Protein AF-A0AA35ST92-F1 (afdb_monomer_lite)

Organism: Geodia barretti (NCBI:txid519541)

Radius of gyration: 33.97 Å; chains: 1; bounding box: 91×114×109 Å

pLDDT: mean 71.88, std 26.29, range [22.14, 98.38]

Foldseek 3Di:
DFAWDFDWDQPDDDDDDDDDTDGDDIDPDPPRWPQLDKEWDFDDDDPGTQIWIWTWGDFFQRTWIKIFGQFFDWDFLDWDFFPQFQEKEFAFAPDPPPCVVVVVVVVPDDDDDDDDDDDDDDDDDDDDDDDDADPTFGQWMWTFGPQFIWIWGDFPDIGTDPDAPDGGRGGWQDWYAADSRQWIWTAGQFWIFIDRPRYTLDIDTDPDQNGWQHWEDDHNWIWTAHVQQFIKIKGWDWDFQPDPDPPRDTRIDIDIDGAPDDDDFGWDAKAKEWDQQPQFDLDPDDDPVDDPPPDDDDDDDDDDDDDDDDDDDDDDDDDDDDDDPPPDDDPDDDDDDDDDDDDDDDDDPPDPPPPPPDRDDIFMKMWIAGQQGKIWIAGPPNRDTFFIANQVLVVDQKGDGPDDPPDDDDPDDPDPPDPPPPPDPDRRFDFLYKYWYWAAAPPPRRIWIKIWTQGNNDIWIWTKDAAQDPPDRSHRRIMIGTDDDDDDRDDPPCVVVQVVCVVVVNHPDCPVCVVPRRDDQFAWDAQQLRWTFTWGFFQWIWTWTAHNVRDTEIHTHPPQGGWSYKYFGDYPSQHSWIWTAGPSSMITTTGGDNQWDRRDHTTMHIGRPSFRWNDWYADVVVRKIKTKTWHKDFDQWDWDQDPVRDTDIDGPDDDPVDDGDIDIWMFIFIAHPVVRDTDPPRTDPTDDPVVVVVPD

Sequence (696 aa):
MPGDFKVVHIKQVFCFNSVHINEVPLYVSILCTCITRECFLQFADKGGPDLELVTCSGHAKNGALCILQRSVRPQVVTTFELPGCTDMWTVLSNSEPSKKEEEKKKEGEEEVEKGDEGEGEEKRESGGRGGGGGEGEHAYLLLSRSDSTMVLRTGQEIAELDSSGFATQAPTVYAGNLGGSKYIVQVTATDVRLLMDVHQICRIPLDRGGGVRACDLCDPYAVILLVDGTVAVVEVVEKGGGGDGEDGQEEAILQLTWPDIKKGSKVTLLSSYTDKSGLFTLEVGEEDDGDDNEGEVPGPDHSKELFPPSTEWPQTKMEVEEEDELLYGDIDALTNREKGRLSENVDVKKENRIYKGGRRADTQWCVLSREDGSVELYSVPEFKLVFSVRNFSSAPNTLKDSGAWPPQQSPHPVAASSKTKSKSTDRPVGVGELLLLGVESHVGGSAHPYLLALLDNELVVYRAFRYRQTEKKDHLQLRFSKVLHKTILHDRKKSKLDKQLSRQGLGPEEEKQESSKFVPRLRVFTNIASYTGVFVCGPYPHWIFLSGRGGMYVHPMFIDGPVTSFASFHNINCPHGFLYFNSEGELRISVLPVHLSYDSHWPVRKIPIRSTPHFISYHTKSKVHALVTSEQSDMTEMAVLNEDGTDSTQPLDRDPMFVAPVVDRFHLQLFSPASWEVVPNTKSLPLRMNLVHTCS

Structure (mmCIF, N/CA/C/O backbone):
data_AF-A0AA35ST92-F1
#
_entry.id   AF-A0AA35ST92-F1
#
loop_
_atom_site.group_PDB
_atom_site.id
_atom_site.type_symbol
_atom_site.label_atom_id
_atom_site.label_alt_id
_atom_site.label_comp_id
_atom_site.label_asym_id
_atom_site.label_entity_id
_atom_site.label_seq_id
_atom_site.pdbx_PDB_ins_code
_atom_site.Cartn_x
_atom_site.Cartn_y
_atom_site.Cartn_z
_atom_site.occupancy
_atom_site.B_iso_or_equiv
_atom_site.auth_seq_id
_atom_site.auth_comp_id
_atom_site.auth_asym_id
_atom_site.auth_atom_id
_atom_site.pdbx_PDB_model_num
ATOM 1 N N . MET A 1 1 ? 23.465 16.580 -23.647 1.00 26.91 1 MET A N 1
ATOM 2 C CA . MET A 1 1 ? 23.972 15.228 -23.983 1.00 26.91 1 MET A CA 1
ATOM 3 C C . MET A 1 1 ? 22.850 14.233 -23.749 1.00 26.91 1 MET A C 1
ATOM 5 O O . MET A 1 1 ? 22.187 14.398 -22.733 1.00 26.91 1 MET A O 1
ATOM 9 N N . PRO A 1 2 ? 22.629 13.236 -24.621 1.00 29.09 2 PRO A N 1
ATOM 10 C CA . PRO A 1 2 ? 21.662 12.182 -24.345 1.00 29.09 2 PRO A CA 1
ATOM 11 C C . PRO A 1 2 ? 22.220 11.165 -23.333 1.00 29.09 2 PRO A C 1
ATOM 13 O O . PRO A 1 2 ? 23.305 10.618 -23.542 1.00 29.09 2 PRO A O 1
ATOM 16 N N . GLY A 1 3 ? 21.500 10.901 -22.240 1.00 40.66 3 GLY A N 1
ATOM 17 C CA . GLY A 1 3 ? 21.930 9.952 -21.202 1.00 40.66 3 GLY A CA 1
ATOM 18 C C . GLY A 1 3 ? 21.255 10.127 -19.836 1.00 40.66 3 GLY A C 1
ATOM 19 O O . GLY A 1 3 ? 20.391 10.985 -19.654 1.00 40.66 3 GLY A O 1
ATOM 20 N N . ASP A 1 4 ? 21.676 9.305 -18.869 1.00 35.47 4 ASP A N 1
ATOM 21 C CA . ASP A 1 4 ? 21.325 9.482 -17.455 1.00 35.47 4 ASP A CA 1
ATOM 22 C C . ASP A 1 4 ? 22.032 10.725 -16.891 1.00 35.47 4 ASP A C 1
ATOM 24 O O . ASP A 1 4 ? 23.230 10.926 -17.114 1.00 35.47 4 ASP A O 1
ATOM 28 N N . PHE A 1 5 ? 21.309 11.548 -16.129 1.00 34.09 5 PHE A N 1
ATOM 29 C CA . PHE A 1 5 ? 21.899 12.696 -15.446 1.00 34.09 5 PHE A CA 1
ATOM 30 C C . PHE A 1 5 ? 22.628 12.242 -14.178 1.00 34.09 5 PHE A C 1
ATOM 32 O O . PHE A 1 5 ? 22.034 11.623 -13.294 1.00 34.09 5 PHE A O 1
ATOM 39 N N . LYS A 1 6 ? 23.917 12.584 -14.075 1.00 36.09 6 LYS A N 1
ATOM 40 C CA . LYS A 1 6 ? 24.713 12.403 -12.857 1.00 36.09 6 LYS A CA 1
ATOM 41 C C . LYS A 1 6 ? 24.754 13.714 -12.078 1.00 36.09 6 LYS A C 1
ATOM 43 O O . LYS A 1 6 ? 25.295 14.699 -12.573 1.00 36.09 6 LYS A O 1
ATOM 48 N N . VAL A 1 7 ? 24.227 13.710 -10.856 1.00 29.95 7 VAL A N 1
ATOM 49 C CA . VAL A 1 7 ? 24.468 14.780 -9.877 1.00 29.95 7 VAL A CA 1
ATOM 50 C C . VAL A 1 7 ? 25.740 14.416 -9.117 1.00 29.95 7 VAL A C 1
ATOM 52 O O . VAL A 1 7 ? 25.793 13.375 -8.465 1.00 29.95 7 VAL A O 1
ATOM 55 N N . VAL A 1 8 ? 26.782 15.241 -9.235 1.00 28.59 8 VAL A N 1
ATOM 56 C CA . VAL A 1 8 ? 28.088 14.994 -8.608 1.00 28.59 8 VAL A CA 1
ATOM 57 C C . VAL A 1 8 ? 28.251 15.912 -7.404 1.00 28.59 8 VAL A C 1
ATOM 59 O O . VAL A 1 8 ? 28.292 17.129 -7.554 1.00 28.59 8 VAL A O 1
ATOM 62 N N . HIS A 1 9 ? 28.387 15.332 -6.212 1.00 30.14 9 HIS A N 1
ATOM 63 C CA . HIS A 1 9 ? 28.640 16.096 -4.993 1.00 30.14 9 HIS A CA 1
ATOM 64 C C . HIS A 1 9 ? 30.153 16.232 -4.766 1.00 30.14 9 HIS A C 1
ATOM 66 O O . HIS A 1 9 ? 30.805 15.318 -4.259 1.00 30.14 9 HIS A O 1
ATOM 72 N N . ILE A 1 10 ? 30.732 17.375 -5.142 1.00 33.06 10 ILE A N 1
ATOM 73 C CA . ILE A 1 10 ? 32.163 17.646 -4.937 1.00 33.06 10 ILE A CA 1
ATOM 74 C C . ILE A 1 10 ? 32.385 17.977 -3.455 1.00 33.06 10 ILE A C 1
ATOM 76 O O . ILE A 1 10 ? 32.122 19.092 -3.017 1.00 33.06 10 ILE A O 1
ATOM 80 N N . LYS A 1 11 ? 32.841 17.000 -2.660 1.00 35.25 11 LYS A N 1
ATOM 81 C CA . LYS A 1 11 ? 33.080 17.191 -1.214 1.00 35.25 11 LYS A CA 1
ATOM 82 C C . LYS A 1 11 ? 34.376 17.934 -0.870 1.00 35.25 11 LYS A C 1
ATOM 84 O O . LYS A 1 11 ? 34.501 18.409 0.253 1.00 35.25 11 LYS A O 1
ATOM 89 N N . GLN A 1 12 ? 35.327 18.047 -1.800 1.00 35.34 12 GLN A N 1
ATOM 90 C CA . GLN A 1 12 ? 36.545 18.837 -1.608 1.00 35.34 12 GLN A CA 1
ATOM 91 C C . GLN A 1 12 ? 37.213 19.150 -2.951 1.00 35.34 12 GLN A C 1
ATOM 93 O O . GLN A 1 12 ? 37.405 18.253 -3.771 1.00 35.34 12 GLN A O 1
ATOM 98 N N . VAL A 1 13 ? 37.604 20.410 -3.158 1.00 32.09 13 VAL A N 1
ATOM 99 C CA . VAL A 1 13 ? 38.500 20.809 -4.252 1.00 32.09 13 VAL A CA 1
ATOM 100 C C . VAL A 1 13 ? 39.906 20.931 -3.676 1.00 32.09 13 VAL A C 1
ATOM 102 O O . VAL A 1 13 ? 40.259 21.955 -3.095 1.00 32.09 13 VAL A O 1
ATOM 105 N N . PHE A 1 14 ? 40.713 19.882 -3.822 1.00 35.25 14 PHE A N 1
ATOM 106 C CA . PHE A 1 14 ? 42.156 20.003 -3.644 1.00 35.25 14 PHE A CA 1
ATOM 107 C C . PHE A 1 14 ? 42.782 20.449 -4.964 1.00 35.25 14 PHE A C 1
ATOM 109 O O . PHE A 1 14 ? 42.687 19.757 -5.979 1.00 35.25 14 PHE A O 1
ATOM 116 N N . CYS A 1 15 ? 43.449 21.602 -4.949 1.00 40.78 15 CYS A N 1
ATOM 117 C CA . CYS A 1 15 ? 44.414 21.926 -5.991 1.00 40.78 15 CYS A CA 1
ATOM 118 C C . CYS A 1 15 ? 45.545 20.885 -5.954 1.00 40.78 15 CYS A C 1
ATOM 120 O O . CYS A 1 15 ? 46.051 20.582 -4.876 1.00 40.78 15 CYS A O 1
ATOM 122 N N . PHE A 1 16 ? 45.953 20.418 -7.139 1.00 35.66 16 PHE A N 1
ATOM 123 C CA . PHE A 1 16 ? 46.888 19.315 -7.427 1.00 35.66 16 PHE A CA 1
ATOM 124 C C . PHE A 1 16 ? 46.304 17.885 -7.423 1.00 35.66 16 PHE A C 1
ATOM 126 O O . PHE A 1 16 ? 46.219 17.210 -6.407 1.00 35.66 16 PHE A O 1
ATOM 133 N N . ASN A 1 17 ? 46.042 17.426 -8.654 1.00 38.75 17 ASN A N 1
ATOM 134 C CA . ASN A 1 17 ? 46.006 16.048 -9.159 1.00 38.75 17 ASN A CA 1
ATOM 135 C C . ASN A 1 17 ? 45.128 14.999 -8.443 1.00 38.75 17 ASN A C 1
ATOM 137 O O . ASN A 1 17 ? 45.536 14.365 -7.476 1.00 38.75 17 ASN A O 1
ATOM 141 N N . SER A 1 18 ? 44.035 14.650 -9.139 1.00 31.91 18 SER A N 1
ATOM 142 C CA . SER A 1 18 ? 43.091 13.537 -8.907 1.00 31.91 18 SER A CA 1
ATOM 143 C C . SER A 1 18 ? 41.887 13.872 -8.022 1.00 31.91 18 SER A C 1
ATOM 145 O O . SER A 1 18 ? 41.938 13.816 -6.798 1.00 31.91 18 SER A O 1
ATOM 147 N N . VAL A 1 19 ? 40.749 14.142 -8.671 1.00 34.84 19 VAL A N 1
ATOM 148 C CA . VAL A 1 19 ? 39.434 14.208 -8.018 1.00 34.84 19 VAL A CA 1
ATOM 149 C C . VAL A 1 19 ? 38.828 12.804 -7.998 1.00 34.84 19 VAL A C 1
ATOM 151 O O . VAL A 1 19 ? 38.526 12.246 -9.054 1.00 34.84 19 VAL A O 1
ATOM 154 N N . HIS A 1 20 ? 38.602 12.236 -6.812 1.00 35.25 20 HIS A N 1
ATOM 155 C CA . HIS A 1 20 ? 37.766 11.042 -6.677 1.00 35.25 20 HIS A CA 1
ATOM 156 C C . HIS A 1 20 ? 36.286 11.420 -6.808 1.00 35.25 20 HIS A C 1
ATOM 158 O O . HIS A 1 20 ? 35.675 11.973 -5.894 1.00 35.25 20 HIS A O 1
ATOM 164 N N . ILE A 1 21 ? 35.712 11.116 -7.973 1.00 37.09 21 ILE A N 1
ATOM 165 C CA . ILE A 1 21 ? 34.278 11.231 -8.235 1.00 37.09 21 ILE A CA 1
ATOM 166 C C . ILE A 1 21 ? 33.610 9.945 -7.743 1.00 37.09 21 ILE A C 1
ATOM 168 O O . ILE A 1 21 ? 33.608 8.937 -8.446 1.00 37.09 21 ILE A O 1
ATOM 172 N N . ASN A 1 22 ? 33.041 9.982 -6.538 1.00 33.00 22 ASN A N 1
ATOM 173 C CA . ASN A 1 22 ? 32.191 8.898 -6.049 1.00 33.00 22 ASN A CA 1
ATOM 174 C C . ASN A 1 22 ? 30.818 8.972 -6.730 1.00 33.00 22 ASN A C 1
ATOM 176 O O . ASN A 1 22 ? 30.211 10.044 -6.804 1.00 33.00 22 ASN A O 1
ATOM 180 N N . GLU A 1 23 ? 30.321 7.838 -7.221 1.00 34.28 23 GLU A N 1
ATOM 181 C CA . GLU A 1 23 ? 29.016 7.777 -7.877 1.00 34.28 23 GLU A CA 1
ATOM 182 C C . GLU A 1 23 ? 27.881 7.825 -6.842 1.00 34.28 23 GLU A C 1
ATOM 184 O O . GLU A 1 23 ? 27.789 6.991 -5.944 1.00 34.28 23 GLU A O 1
ATOM 189 N N . VAL A 1 24 ? 27.010 8.825 -6.978 1.00 36.28 24 VAL A N 1
ATOM 190 C CA . VAL A 1 24 ? 25.748 8.973 -6.234 1.00 36.28 24 VAL A CA 1
ATOM 191 C C . VAL A 1 24 ? 24.643 8.259 -7.042 1.00 36.28 24 VAL A C 1
ATOM 193 O O . VAL A 1 24 ? 24.736 8.259 -8.274 1.00 36.28 24 VAL A O 1
ATOM 196 N N . PRO A 1 25 ? 23.620 7.631 -6.418 1.00 38.19 25 PRO A N 1
ATOM 197 C CA . PRO A 1 25 ? 22.615 6.814 -7.107 1.00 38.19 25 PRO A CA 1
ATOM 198 C C . PRO A 1 25 ? 22.042 7.426 -8.394 1.00 38.19 25 PRO A C 1
ATOM 200 O O . PRO A 1 25 ? 21.529 8.546 -8.411 1.00 38.19 25 PRO A O 1
ATOM 203 N N . LEU A 1 26 ? 22.105 6.631 -9.466 1.00 38.50 26 LEU A N 1
ATOM 204 C CA . LEU A 1 26 ? 21.654 6.974 -10.814 1.00 38.50 26 LEU A CA 1
ATOM 205 C C . LEU A 1 26 ? 20.160 7.338 -10.853 1.00 38.50 26 LEU A C 1
ATOM 207 O O . LEU A 1 26 ? 19.315 6.659 -10.266 1.00 38.50 26 LEU A O 1
ATOM 211 N N . TYR A 1 27 ? 19.825 8.370 -11.628 1.00 43.28 27 TYR A N 1
ATOM 212 C CA . TYR A 1 27 ? 18.461 8.598 -12.100 1.00 43.28 27 TYR A CA 1
ATOM 213 C C . TYR A 1 27 ? 18.250 7.833 -13.408 1.00 43.28 27 TYR A C 1
ATOM 215 O O . TYR A 1 27 ? 18.983 8.050 -14.371 1.00 43.28 27 TYR A O 1
ATOM 223 N N . VAL A 1 28 ? 17.234 6.966 -13.462 1.00 40.47 28 VAL A N 1
ATOM 224 C CA . VAL A 1 28 ? 16.854 6.257 -14.694 1.00 40.47 28 VAL A CA 1
ATOM 225 C C . VAL A 1 28 ? 16.176 7.248 -15.647 1.00 40.47 28 VAL A C 1
ATOM 227 O O . VAL A 1 28 ? 14.979 7.519 -15.543 1.00 40.47 28 VAL A O 1
ATOM 230 N N . SER A 1 29 ? 16.948 7.822 -16.573 1.00 38.38 29 SER A N 1
ATOM 231 C CA . SER A 1 29 ? 16.464 8.848 -17.503 1.00 38.38 29 SER A CA 1
ATOM 232 C C . SER A 1 29 ? 15.959 8.226 -18.805 1.00 38.38 29 SER A C 1
ATOM 234 O O . SER A 1 29 ? 16.698 8.067 -19.777 1.00 38.38 29 SER A O 1
ATOM 236 N N . ILE A 1 30 ? 14.663 7.913 -18.849 1.00 43.53 30 ILE A N 1
ATOM 237 C CA . ILE A 1 30 ? 13.976 7.554 -20.105 1.00 43.53 30 ILE A CA 1
ATOM 238 C C . ILE A 1 30 ? 13.716 8.820 -20.955 1.00 43.53 30 ILE A C 1
ATOM 240 O O . ILE A 1 30 ? 13.658 8.752 -22.175 1.00 43.53 30 ILE A O 1
ATOM 244 N N . LEU A 1 31 ? 13.613 9.996 -20.319 1.00 34.41 31 LEU A N 1
ATOM 245 C CA . LEU A 1 31 ? 13.170 11.253 -20.945 1.00 34.41 31 LEU A CA 1
ATOM 246 C C . LEU A 1 31 ? 14.261 12.075 -21.651 1.00 34.41 31 LEU A C 1
ATOM 248 O O . LEU A 1 31 ? 13.923 12.987 -22.400 1.00 34.41 31 LEU A O 1
ATOM 252 N N . CYS A 1 32 ? 15.549 11.794 -21.427 1.00 29.12 32 CYS A N 1
ATOM 253 C CA . CYS A 1 32 ? 16.647 12.536 -22.068 1.00 29.12 32 CYS A CA 1
ATOM 254 C C . CYS A 1 32 ? 17.575 11.647 -22.902 1.00 29.12 32 CYS A C 1
ATOM 256 O O . CYS A 1 32 ? 18.734 11.978 -23.137 1.00 29.12 32 CYS A O 1
ATOM 258 N N . THR A 1 33 ? 17.083 10.500 -23.360 1.00 34.31 33 THR A N 1
ATOM 259 C CA . THR A 1 33 ? 17.755 9.721 -24.400 1.00 34.31 33 THR A CA 1
ATOM 260 C C . THR A 1 33 ? 16.913 9.740 -25.662 1.00 34.31 33 THR A C 1
ATOM 262 O O . THR A 1 33 ? 15.686 9.757 -25.601 1.00 34.31 33 THR A O 1
ATOM 265 N N . CYS A 1 34 ? 17.576 9.795 -26.815 1.00 33.66 34 CYS A N 1
ATOM 266 C CA . CYS A 1 34 ? 16.905 9.739 -28.102 1.00 33.66 34 CYS A CA 1
ATOM 267 C C . CYS A 1 34 ? 16.219 8.371 -28.210 1.00 33.66 34 CYS A C 1
ATOM 269 O O . CYS A 1 34 ? 16.905 7.384 -28.466 1.00 33.66 34 CYS A O 1
ATOM 271 N N . ILE A 1 35 ? 14.900 8.303 -28.002 1.00 41.59 35 ILE A N 1
ATOM 272 C CA . ILE A 1 35 ? 14.111 7.116 -28.349 1.00 41.59 35 ILE A CA 1
ATOM 273 C C . ILE A 1 35 ? 14.169 7.026 -29.871 1.00 41.59 35 ILE A C 1
ATOM 275 O O . ILE A 1 35 ? 13.430 7.713 -30.574 1.00 41.59 35 ILE A O 1
ATOM 279 N N . THR A 1 36 ? 15.130 6.259 -30.383 1.00 40.53 36 THR A N 1
ATOM 280 C CA . THR A 1 36 ? 15.403 6.199 -31.821 1.00 40.53 36 THR A CA 1
ATOM 281 C C . THR A 1 36 ? 14.256 5.507 -32.545 1.00 40.53 36 THR A C 1
ATOM 283 O O . THR A 1 36 ? 13.777 6.068 -33.529 1.00 40.53 36 THR A O 1
ATOM 286 N N . ARG A 1 37 ? 13.759 4.370 -32.018 1.00 43.75 37 ARG A N 1
ATOM 287 C CA . ARG A 1 37 ? 12.442 3.754 -32.312 1.00 43.75 37 ARG A CA 1
ATOM 288 C C . ARG A 1 37 ? 11.932 2.887 -31.144 1.00 43.75 37 ARG A C 1
ATOM 290 O O . ARG A 1 37 ? 12.685 2.530 -30.237 1.00 43.75 37 ARG A O 1
ATOM 297 N N . GLU A 1 38 ? 10.649 2.535 -31.216 1.00 46.53 38 GLU A N 1
ATOM 298 C CA . GLU A 1 38 ? 9.914 1.668 -30.285 1.00 46.53 38 GLU A CA 1
ATOM 299 C C . GLU A 1 38 ? 9.510 0.343 -30.957 1.00 46.53 38 GLU A C 1
ATOM 301 O O . GLU A 1 38 ? 9.209 0.322 -32.153 1.00 46.53 38 GLU A O 1
ATOM 306 N N . CYS A 1 39 ? 9.439 -0.757 -30.198 1.00 43.19 39 CYS A N 1
ATOM 307 C CA . CYS A 1 39 ? 8.837 -2.012 -30.658 1.00 43.19 39 CYS A CA 1
ATOM 308 C C . CYS A 1 39 ? 8.001 -2.687 -29.557 1.00 43.19 39 CYS A C 1
ATOM 310 O O . CYS A 1 39 ? 8.340 -2.613 -28.376 1.00 43.19 39 CYS A O 1
ATOM 312 N N . PHE A 1 40 ? 6.916 -3.361 -29.954 1.00 49.09 40 PHE A N 1
ATOM 313 C CA . PHE A 1 40 ? 6.013 -4.078 -29.051 1.00 49.09 40 PHE A CA 1
ATOM 314 C C . PHE A 1 40 ? 6.308 -5.580 -29.044 1.00 49.09 40 PHE A C 1
ATOM 316 O O . PHE A 1 40 ? 6.285 -6.240 -30.086 1.00 49.09 40 PHE A O 1
ATOM 323 N N . LEU A 1 41 ? 6.515 -6.123 -27.849 1.00 46.16 41 LEU A N 1
ATOM 324 C CA . LEU A 1 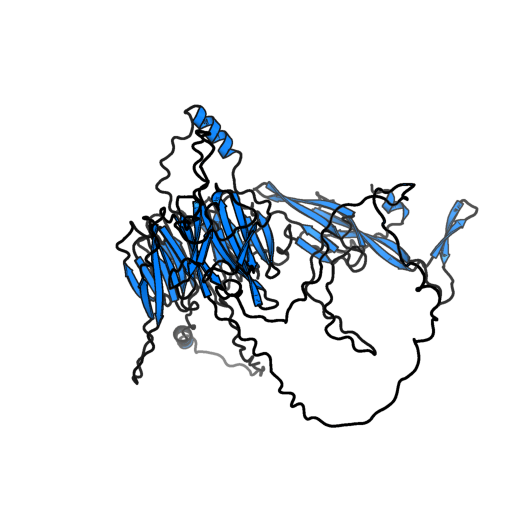41 ? 6.482 -7.553 -27.562 1.00 46.16 41 LEU A CA 1
ATOM 325 C C . LEU A 1 41 ? 5.050 -8.015 -27.325 1.00 46.16 41 LEU A C 1
ATOM 327 O O . LEU A 1 41 ? 4.260 -7.280 -26.740 1.00 46.16 41 LEU A O 1
ATOM 331 N N . GLN A 1 42 ? 4.753 -9.261 -27.694 1.00 40.25 42 GLN A N 1
ATOM 332 C CA . GLN A 1 42 ? 3.513 -9.933 -27.318 1.00 40.25 42 GLN A CA 1
ATOM 333 C C . GLN A 1 42 ? 3.810 -11.314 -26.736 1.00 40.25 42 GLN A C 1
ATOM 335 O O . GLN A 1 42 ? 4.193 -12.240 -27.455 1.00 40.25 42 GLN A O 1
ATOM 340 N N . PHE A 1 43 ? 3.544 -11.465 -25.444 1.00 41.72 43 PHE A N 1
ATOM 341 C CA . PHE A 1 43 ? 3.231 -12.753 -24.846 1.00 41.72 43 PHE A CA 1
ATOM 342 C C . PHE A 1 43 ? 1.709 -12.943 -24.889 1.00 41.72 43 PHE A C 1
ATOM 344 O O . PHE A 1 43 ? 0.941 -11.982 -24.858 1.00 41.72 43 PHE A O 1
ATOM 351 N N . ALA A 1 44 ? 1.260 -14.183 -25.050 1.00 32.34 44 ALA A N 1
ATOM 352 C CA . ALA A 1 44 ? -0.156 -14.517 -25.065 1.00 32.34 44 ALA A CA 1
ATOM 353 C C . ALA A 1 44 ? -0.400 -15.560 -23.980 1.00 32.34 44 ALA A C 1
ATOM 355 O O . ALA A 1 44 ? 0.060 -16.694 -24.117 1.00 32.34 44 ALA A O 1
ATOM 356 N N . ASP A 1 45 ? -1.119 -15.159 -22.937 1.00 38.88 45 ASP A N 1
ATOM 357 C CA . ASP A 1 45 ? -1.700 -16.063 -21.950 1.00 38.88 45 ASP A CA 1
ATOM 358 C C . ASP A 1 45 ? -3.168 -15.669 -21.690 1.00 38.88 45 ASP A C 1
ATOM 360 O O . ASP A 1 45 ? -3.685 -14.700 -22.258 1.00 38.88 45 ASP A O 1
ATOM 364 N N . LYS A 1 46 ? -3.882 -16.470 -20.902 1.00 36.66 46 LYS A N 1
ATOM 365 C CA . LYS A 1 46 ? -5.350 -16.591 -20.902 1.00 36.66 46 LYS A CA 1
ATOM 366 C C . LYS A 1 46 ? -6.151 -15.335 -20.515 1.00 36.66 46 LYS A C 1
ATOM 368 O O . LYS A 1 46 ? -7.361 -15.340 -20.723 1.00 36.66 46 LYS A O 1
ATOM 373 N N . GLY A 1 47 ? -5.518 -14.274 -20.006 1.00 45.31 47 GLY A N 1
ATOM 374 C CA . GLY A 1 47 ? -6.173 -13.004 -19.644 1.00 45.31 47 GLY A CA 1
ATOM 375 C C . GLY A 1 47 ? -6.154 -11.908 -20.725 1.00 45.31 47 GLY A C 1
ATOM 376 O O . GLY A 1 47 ? -6.903 -10.936 -20.630 1.00 45.31 47 GLY A O 1
ATOM 377 N N . GLY A 1 48 ? -5.317 -12.037 -21.761 1.00 52.22 48 GLY A N 1
ATOM 378 C CA . GLY A 1 48 ? -5.122 -11.008 -22.790 1.00 52.22 48 GLY A CA 1
ATOM 379 C C . GLY A 1 48 ? -3.689 -10.984 -23.340 1.00 52.22 48 GLY A C 1
ATOM 380 O O . GLY A 1 48 ? -2.851 -11.782 -22.923 1.00 52.22 48 GLY A O 1
ATOM 381 N N . PRO A 1 49 ? -3.372 -10.095 -24.301 1.00 59.03 49 PRO A N 1
ATOM 382 C CA . PRO A 1 49 ? -2.004 -9.944 -24.777 1.00 59.03 49 PRO A CA 1
ATOM 383 C C . PRO A 1 49 ? -1.148 -9.269 -23.699 1.00 59.03 49 PRO A C 1
ATOM 385 O O . PRO A 1 49 ? -1.303 -8.079 -23.416 1.00 59.03 49 PRO A O 1
ATOM 388 N N . ASP A 1 50 ? -0.212 -10.024 -23.134 1.00 70.25 50 ASP A N 1
ATOM 389 C CA . ASP A 1 50 ? 0.809 -9.508 -22.236 1.00 70.25 50 ASP A CA 1
ATOM 390 C C . ASP A 1 50 ? 1.874 -8.783 -23.062 1.00 70.25 50 ASP A C 1
ATOM 392 O O . ASP A 1 50 ? 2.834 -9.367 -23.573 1.00 70.25 50 ASP A O 1
ATOM 396 N N . LEU A 1 51 ? 1.653 -7.482 -23.245 1.00 76.19 51 LEU A N 1
ATOM 397 C CA . LEU A 1 51 ? 2.538 -6.623 -24.018 1.00 76.19 51 LEU A CA 1
ATOM 398 C C . LEU A 1 51 ? 3.669 -6.060 -23.154 1.00 76.19 51 LEU A C 1
ATOM 400 O O . LEU A 1 51 ? 3.482 -5.749 -21.975 1.00 76.19 51 LEU A O 1
ATOM 404 N N . GLU A 1 52 ? 4.828 -5.873 -23.777 1.00 83.38 52 GLU A N 1
ATOM 405 C CA . GLU A 1 52 ? 5.941 -5.087 -23.237 1.00 83.38 52 GLU A CA 1
ATOM 406 C C . GLU A 1 52 ? 6.430 -4.124 -24.319 1.00 83.38 52 GLU A C 1
ATOM 408 O O . GLU A 1 52 ? 6.383 -4.438 -25.512 1.00 83.38 52 GLU A O 1
ATOM 413 N N . LEU A 1 53 ? 6.882 -2.942 -23.913 1.00 85.06 53 LEU A N 1
ATOM 414 C CA . LEU A 1 53 ? 7.457 -1.947 -24.811 1.00 85.06 53 LEU A CA 1
ATOM 415 C C . LEU A 1 53 ? 8.976 -2.009 -24.693 1.00 85.06 53 LEU A C 1
ATOM 417 O O . LEU A 1 53 ? 9.501 -1.915 -23.587 1.00 85.06 53 LEU A O 1
ATOM 421 N N . VAL A 1 54 ? 9.688 -2.134 -25.811 1.00 86.88 54 VAL A N 1
ATOM 422 C CA . VAL A 1 54 ? 11.156 -2.149 -25.805 1.00 86.88 54 VAL A CA 1
ATOM 423 C C . VAL A 1 54 ? 11.680 -1.012 -26.659 1.00 86.88 54 VAL A C 1
ATOM 425 O O . VAL A 1 54 ? 11.294 -0.854 -27.820 1.00 86.88 54 VAL A O 1
ATOM 428 N N . THR A 1 55 ? 12.556 -0.209 -26.063 1.00 86.31 55 THR A N 1
ATOM 429 C CA . THR A 1 55 ? 13.100 1.000 -26.676 1.00 86.31 55 THR A CA 1
ATOM 430 C C . THR A 1 55 ? 14.621 0.982 -26.681 1.00 86.31 55 THR A C 1
ATOM 432 O O . THR A 1 55 ? 15.281 0.545 -25.733 1.00 86.31 55 THR A O 1
ATOM 435 N N . CYS A 1 56 ? 15.185 1.486 -27.774 1.00 87.06 56 CYS A N 1
ATOM 436 C CA . CYS A 1 56 ? 16.590 1.853 -27.846 1.00 87.06 56 CYS A CA 1
ATOM 437 C C . CYS A 1 56 ? 16.804 3.144 -27.039 1.00 87.06 56 CYS A C 1
ATOM 439 O O . CYS A 1 56 ? 16.102 4.131 -27.259 1.00 87.06 56 CYS A O 1
ATOM 441 N N . SER A 1 57 ? 17.762 3.143 -26.111 1.00 85.94 57 SER A N 1
ATOM 442 C CA . SER A 1 57 ? 18.114 4.311 -25.295 1.00 85.94 57 SER A CA 1
ATOM 443 C C . SER A 1 57 ? 19.629 4.456 -25.126 1.00 85.94 57 SER A C 1
ATOM 445 O O . SER A 1 57 ? 20.409 3.543 -25.392 1.00 85.94 57 SER A O 1
ATOM 447 N N . GLY A 1 58 ? 20.068 5.625 -24.663 1.00 85.56 58 GLY A N 1
ATOM 448 C CA . GLY A 1 58 ? 21.487 5.944 -24.502 1.00 85.56 58 GLY A CA 1
ATOM 449 C C . GLY A 1 58 ? 22.243 6.106 -25.826 1.00 85.56 58 GLY A C 1
ATOM 450 O O . GLY A 1 58 ? 21.664 6.155 -26.906 1.00 85.56 58 GLY A O 1
ATOM 451 N N . HIS A 1 59 ? 23.564 6.242 -25.726 1.00 85.06 59 HIS A N 1
ATOM 452 C CA . HIS A 1 59 ? 24.466 6.424 -26.865 1.00 85.06 59 HIS A CA 1
ATOM 453 C C . HIS A 1 59 ? 25.874 5.927 -26.505 1.00 85.06 59 HIS A C 1
ATOM 455 O O . HIS A 1 59 ? 26.299 6.063 -25.350 1.00 85.06 59 HIS A O 1
ATOM 461 N N . ALA A 1 60 ? 26.589 5.358 -27.480 1.00 86.88 60 ALA A N 1
ATOM 462 C CA . ALA A 1 60 ? 27.920 4.770 -27.330 1.00 86.88 60 ALA A CA 1
ATOM 463 C C . ALA A 1 60 ? 28.019 3.880 -26.070 1.00 86.88 60 ALA A C 1
ATOM 465 O O . ALA A 1 60 ? 27.166 3.021 -25.847 1.00 86.88 60 ALA A O 1
ATOM 466 N N . LYS A 1 61 ? 29.004 4.125 -25.194 1.00 87.75 61 LYS A N 1
ATOM 467 C CA . LYS A 1 61 ? 29.215 3.387 -23.932 1.00 87.75 61 LYS A CA 1
ATOM 468 C C . LYS A 1 61 ? 28.007 3.355 -22.979 1.00 87.75 61 LYS A C 1
ATOM 470 O O . LYS A 1 61 ? 27.913 2.445 -22.161 1.00 87.75 61 LYS A O 1
ATOM 475 N N . ASN A 1 62 ? 27.093 4.324 -23.088 1.00 88.06 62 ASN A N 1
ATOM 476 C CA . ASN A 1 62 ? 25.869 4.416 -22.282 1.00 88.06 62 ASN A CA 1
ATOM 477 C C . ASN A 1 62 ? 24.642 3.810 -22.994 1.00 88.06 62 ASN A C 1
ATOM 479 O O . ASN A 1 62 ? 23.533 3.898 -22.467 1.00 88.06 62 ASN A O 1
ATOM 483 N N . GLY A 1 63 ? 24.810 3.259 -24.200 1.00 89.44 63 GLY A N 1
ATOM 484 C CA . GLY A 1 63 ? 23.741 2.652 -24.986 1.00 89.44 63 GLY A CA 1
ATOM 485 C C . GLY A 1 63 ? 23.143 1.419 -24.309 1.00 89.44 63 GLY A C 1
ATOM 486 O O . GLY A 1 63 ? 23.862 0.575 -23.761 1.00 89.44 63 GLY A O 1
ATOM 487 N N . ALA A 1 64 ? 21.817 1.335 -24.320 1.00 90.69 64 ALA A N 1
ATOM 488 C CA . ALA A 1 64 ? 21.035 0.356 -23.584 1.00 90.69 64 ALA A CA 1
ATOM 489 C C . ALA A 1 64 ? 19.692 0.056 -24.268 1.00 90.69 64 ALA A C 1
ATOM 491 O O . ALA A 1 64 ? 19.145 0.884 -24.998 1.00 90.69 64 ALA A O 1
ATOM 492 N N . LEU A 1 65 ? 19.112 -1.102 -23.961 1.00 90.69 65 LEU A N 1
ATOM 493 C CA . LEU A 1 65 ? 17.684 -1.338 -24.165 1.00 90.69 65 LEU A CA 1
ATOM 494 C C . LEU A 1 65 ? 16.933 -1.050 -22.868 1.00 90.69 65 LEU A C 1
ATOM 496 O O . LEU A 1 65 ? 17.370 -1.471 -21.795 1.00 90.69 65 LEU A O 1
ATOM 500 N N . CYS A 1 66 ? 15.800 -0.365 -22.968 1.00 90.12 66 CYS A N 1
ATOM 501 C CA . CYS A 1 66 ? 14.840 -0.243 -21.878 1.00 90.12 66 CYS A CA 1
ATOM 502 C C . CYS A 1 66 ? 13.610 -1.085 -22.215 1.00 90.12 66 CYS A C 1
ATOM 504 O O . CYS A 1 66 ? 12.977 -0.868 -23.246 1.00 90.12 66 CYS A O 1
ATOM 506 N N . ILE A 1 67 ? 13.277 -2.034 -21.344 1.00 90.06 67 ILE A N 1
ATOM 507 C CA . ILE A 1 67 ? 12.017 -2.780 -21.383 1.00 90.06 67 ILE A CA 1
ATOM 508 C C . ILE A 1 67 ? 11.090 -2.109 -20.387 1.00 90.06 67 ILE A C 1
ATOM 510 O O . ILE A 1 67 ? 11.420 -2.056 -19.203 1.00 90.06 67 ILE A O 1
ATOM 514 N N . LEU A 1 68 ? 9.958 -1.604 -20.856 1.00 88.56 68 LEU A N 1
ATOM 515 C CA . LEU A 1 68 ? 8.942 -0.965 -20.040 1.00 88.56 68 LEU A CA 1
ATOM 516 C C . LEU A 1 68 ? 7.694 -1.849 -20.011 1.00 88.56 68 LEU A C 1
ATOM 518 O O . LEU A 1 68 ? 7.115 -2.183 -21.050 1.00 88.56 68 LEU A O 1
ATOM 522 N N . GLN A 1 69 ? 7.251 -2.181 -18.807 1.00 88.62 69 GLN A N 1
ATOM 523 C CA . GLN A 1 69 ? 5.955 -2.796 -18.551 1.00 88.62 69 GLN A CA 1
ATOM 524 C C . GLN A 1 69 ? 5.018 -1.726 -17.987 1.00 88.62 69 GLN A C 1
ATOM 526 O O . GLN A 1 69 ? 5.448 -0.848 -17.247 1.00 88.62 69 GLN A O 1
ATOM 531 N N . ARG A 1 70 ? 3.724 -1.776 -18.325 1.00 85.88 70 ARG A N 1
ATOM 532 C CA . ARG A 1 70 ? 2.734 -0.844 -17.752 1.00 85.88 70 ARG A CA 1
ATOM 533 C C . ARG A 1 70 ? 2.094 -1.370 -16.465 1.00 85.88 70 ARG A C 1
ATOM 535 O O . ARG A 1 70 ? 1.694 -0.571 -15.628 1.00 85.88 70 ARG A O 1
ATOM 542 N N . SER A 1 71 ? 1.946 -2.686 -16.341 1.00 89.88 71 SER A N 1
ATOM 543 C CA . SER A 1 71 ? 1.379 -3.351 -15.164 1.00 89.88 71 SER A CA 1
ATOM 544 C C . SER A 1 71 ? 2.495 -4.027 -14.385 1.00 89.88 71 SER A C 1
ATOM 546 O O . SER A 1 71 ? 3.372 -4.635 -14.994 1.00 89.88 71 SER A O 1
ATOM 548 N N . VAL A 1 72 ? 2.420 -3.995 -13.057 1.00 93.31 72 VAL A N 1
ATOM 549 C CA . VAL A 1 72 ? 3.178 -4.928 -12.217 1.00 93.31 72 VAL A CA 1
ATOM 550 C C . VAL A 1 72 ? 2.662 -6.340 -12.495 1.00 93.31 72 VAL A C 1
ATOM 552 O O . VAL A 1 72 ? 1.450 -6.543 -12.627 1.00 93.31 72 VAL A O 1
ATOM 555 N N . ARG A 1 73 ? 3.584 -7.302 -12.590 1.00 92.06 73 ARG A N 1
ATOM 556 C CA . ARG A 1 73 ? 3.303 -8.739 -12.678 1.00 92.06 73 ARG A CA 1
ATOM 557 C C . ARG A 1 73 ? 3.989 -9.444 -11.496 1.00 92.06 73 ARG A C 1
ATOM 559 O O . ARG A 1 73 ? 5.196 -9.674 -11.567 1.00 92.06 73 ARG A O 1
ATOM 566 N N . PRO A 1 74 ? 3.269 -9.723 -10.395 1.00 94.06 74 PRO A N 1
ATOM 567 C CA . PRO A 1 74 ? 3.771 -10.541 -9.293 1.00 94.06 74 PRO A CA 1
ATOM 568 C C . PRO A 1 74 ? 4.292 -11.898 -9.776 1.00 94.06 74 PRO A C 1
ATOM 570 O O . PRO A 1 74 ? 3.685 -12.521 -10.647 1.00 94.06 74 PRO A O 1
ATOM 573 N N . GLN A 1 75 ? 5.380 -12.384 -9.182 1.00 94.62 75 GLN A N 1
ATOM 574 C CA . GLN A 1 75 ? 5.786 -13.781 -9.320 1.00 94.62 75 GLN A CA 1
ATOM 575 C C . GLN A 1 75 ? 5.112 -14.570 -8.200 1.00 94.62 75 GLN A C 1
ATOM 577 O O . GLN A 1 75 ? 5.504 -14.450 -7.039 1.00 94.62 75 GLN A O 1
ATOM 582 N N . VAL A 1 76 ? 4.077 -15.335 -8.547 1.00 95.25 76 VAL A N 1
ATOM 583 C CA . VAL A 1 76 ? 3.363 -16.200 -7.602 1.00 95.25 76 VAL A CA 1
ATOM 584 C C . VAL A 1 76 ? 4.273 -17.366 -7.213 1.00 95.25 76 VAL A C 1
ATOM 586 O O . VAL A 1 76 ? 4.717 -18.125 -8.072 1.00 95.25 76 VAL A O 1
ATOM 589 N N . VAL A 1 77 ? 4.559 -17.483 -5.918 1.00 95.56 77 VAL A N 1
ATOM 590 C CA . VAL A 1 77 ? 5.364 -18.557 -5.318 1.00 95.56 77 VAL A CA 1
ATOM 591 C C . VAL A 1 77 ? 4.480 -19.765 -5.010 1.00 95.56 77 VAL A C 1
ATOM 593 O O . VAL A 1 77 ? 4.845 -20.897 -5.312 1.00 95.56 77 VAL A O 1
ATOM 596 N N . THR A 1 78 ? 3.304 -19.526 -4.425 1.00 95.00 78 THR A N 1
ATOM 597 C CA . THR A 1 78 ? 2.291 -20.553 -4.151 1.00 95.00 78 THR A CA 1
ATOM 598 C C . THR A 1 78 ? 0.897 -19.924 -4.028 1.00 95.00 78 THR A C 1
ATOM 600 O O . THR A 1 78 ? 0.755 -18.699 -3.956 1.00 95.00 78 THR A O 1
ATOM 603 N N . THR A 1 79 ? -0.152 -20.743 -4.058 1.00 96.44 79 THR A N 1
ATOM 604 C CA . THR A 1 79 ? -1.559 -20.321 -4.006 1.00 96.44 79 THR A CA 1
ATOM 605 C C . THR A 1 79 ? -2.371 -21.287 -3.149 1.00 96.44 79 THR A C 1
ATOM 607 O O . THR A 1 79 ? -2.166 -22.496 -3.225 1.00 96.44 79 THR A O 1
ATOM 610 N N . PHE A 1 80 ? -3.294 -20.752 -2.349 1.00 95.19 80 PHE A N 1
ATOM 611 C CA . PHE A 1 80 ? -4.217 -21.515 -1.508 1.00 95.19 80 PHE A CA 1
ATOM 612 C C . PHE A 1 80 ? -5.661 -21.083 -1.779 1.00 95.19 80 PHE A C 1
ATOM 614 O O . PHE A 1 80 ? -5.954 -19.890 -1.805 1.00 95.19 80 PHE A O 1
ATOM 621 N N . GLU A 1 81 ? -6.581 -22.031 -1.924 1.00 95.69 81 GLU A N 1
ATOM 622 C CA . GLU A 1 81 ? -8.018 -21.748 -2.016 1.00 95.69 81 GLU A CA 1
ATOM 623 C C . GLU A 1 81 ? -8.597 -21.591 -0.600 1.00 95.69 81 GLU A C 1
ATOM 625 O O . GLU A 1 81 ? -8.706 -22.565 0.145 1.00 95.69 81 GLU A O 1
ATOM 630 N N . LEU A 1 82 ? -8.944 -20.363 -0.196 1.00 93.62 82 LEU A N 1
ATOM 631 C CA . LEU A 1 82 ? -9.435 -20.049 1.154 1.00 93.62 82 LEU A CA 1
ATOM 632 C C . LEU A 1 82 ? -10.723 -19.204 1.077 1.00 93.62 82 LEU A C 1
ATOM 634 O O . LEU A 1 82 ? -10.714 -18.009 1.392 1.00 93.62 82 LEU A O 1
ATOM 638 N N . PRO A 1 83 ? -11.852 -19.806 0.652 1.00 89.88 83 PRO A N 1
ATOM 639 C CA . PRO A 1 83 ? -13.110 -19.094 0.458 1.00 89.88 83 PRO A CA 1
ATOM 640 C C . PRO A 1 83 ? -13.680 -18.533 1.771 1.00 89.88 83 PRO A C 1
ATOM 642 O O . PRO A 1 83 ? -13.496 -19.087 2.855 1.00 89.88 83 PRO A O 1
ATOM 645 N N . GLY A 1 84 ? -14.419 -17.425 1.664 1.00 88.81 84 GLY A N 1
ATOM 646 C CA . GLY A 1 84 ? -15.103 -16.779 2.794 1.00 88.81 84 GLY A CA 1
ATOM 647 C C . GLY A 1 84 ? -14.225 -15.875 3.671 1.00 88.81 84 GLY A C 1
ATOM 648 O O . GLY A 1 84 ? -14.747 -15.232 4.584 1.00 88.81 84 GLY A O 1
ATOM 649 N N . CYS A 1 85 ? -12.922 -15.785 3.396 1.00 93.31 85 CYS A N 1
ATOM 650 C CA . CYS A 1 85 ? -12.032 -14.802 4.010 1.00 93.31 85 CYS A CA 1
ATOM 651 C C . CYS A 1 85 ? -12.343 -13.393 3.473 1.00 93.31 85 CYS A C 1
ATOM 653 O O . CYS A 1 85 ? -12.346 -13.160 2.266 1.00 93.31 85 CYS A O 1
ATOM 655 N N . THR A 1 86 ? -12.621 -12.452 4.375 1.00 92.31 86 THR A N 1
ATOM 656 C CA . THR A 1 86 ? -12.969 -11.058 4.052 1.00 92.31 86 THR A CA 1
ATOM 657 C C . THR A 1 86 ? -11.804 -10.091 4.223 1.00 92.31 86 THR A C 1
ATOM 659 O O . THR A 1 86 ? -11.796 -9.045 3.579 1.00 92.31 86 THR A O 1
ATOM 662 N N . ASP A 1 87 ? -10.837 -10.411 5.089 1.00 96.06 87 ASP A N 1
ATOM 663 C CA . ASP A 1 87 ? -9.650 -9.581 5.312 1.00 96.06 87 ASP A CA 1
ATOM 664 C C . ASP A 1 87 ? -8.466 -10.399 5.871 1.00 96.06 87 ASP A C 1
ATOM 666 O O . ASP A 1 87 ? -8.671 -11.498 6.396 1.00 96.06 87 ASP A O 1
ATOM 670 N N . MET A 1 88 ? -7.243 -9.871 5.765 1.00 97.38 88 MET A N 1
ATOM 671 C CA . MET A 1 88 ? -6.003 -10.492 6.241 1.00 97.38 88 MET A CA 1
ATOM 672 C C . MET A 1 88 ? -5.069 -9.502 6.952 1.00 97.38 88 MET A C 1
ATOM 674 O O . MET A 1 88 ? -5.007 -8.323 6.596 1.00 97.38 88 MET A O 1
ATOM 678 N N . TRP A 1 89 ? -4.269 -10.022 7.885 1.00 98.19 89 TRP A N 1
ATOM 679 C CA . TRP A 1 89 ? -3.119 -9.341 8.490 1.00 98.19 89 TRP A CA 1
ATOM 680 C C . TRP A 1 89 ? -1.984 -10.332 8.725 1.00 98.19 89 TRP A C 1
ATOM 682 O O . TRP A 1 89 ? -2.218 -11.484 9.088 1.00 98.19 89 TRP A O 1
ATOM 692 N N . THR A 1 90 ? -0.753 -9.866 8.580 1.00 97.75 90 THR A N 1
ATOM 693 C CA . THR A 1 90 ? 0.460 -10.591 8.962 1.00 97.75 90 THR A CA 1
ATOM 694 C C . THR A 1 90 ? 1.077 -9.925 10.184 1.00 97.75 90 THR A C 1
ATOM 696 O O . THR A 1 90 ? 1.047 -8.701 10.309 1.00 97.75 90 THR A O 1
ATOM 699 N N . VAL A 1 91 ? 1.618 -10.723 11.104 1.00 96.88 91 VAL A N 1
ATOM 700 C CA . VAL A 1 91 ? 2.268 -10.217 12.320 1.00 96.88 91 VAL A CA 1
ATOM 701 C C . VAL A 1 91 ? 3.578 -10.947 12.604 1.00 96.88 91 VAL A C 1
ATOM 703 O O . VAL A 1 91 ? 3.729 -12.147 12.356 1.00 96.88 91 VAL A O 1
ATOM 706 N N . LEU A 1 92 ? 4.534 -10.194 13.133 1.00 94.75 92 LEU A N 1
ATOM 707 C CA . LEU A 1 92 ? 5.804 -10.678 13.659 1.00 94.75 92 LEU A CA 1
ATOM 708 C C . LEU A 1 92 ? 5.577 -11.311 15.041 1.00 94.75 92 LEU A C 1
ATOM 710 O O . LEU A 1 92 ? 4.710 -10.859 15.793 1.00 94.75 92 LEU A O 1
ATOM 714 N N . SER A 1 93 ? 6.385 -12.309 15.397 1.00 87.44 93 SER A N 1
ATOM 715 C CA . SER A 1 93 ? 6.513 -12.787 16.778 1.00 87.44 93 SER A CA 1
ATOM 716 C C . SER A 1 93 ? 7.973 -12.724 17.184 1.00 87.44 93 SER A C 1
ATOM 718 O O . SER A 1 93 ? 8.837 -13.232 16.472 1.00 87.44 93 SER A O 1
ATOM 720 N N . ASN A 1 94 ? 8.255 -12.108 18.329 1.00 73.62 94 ASN A N 1
ATOM 721 C CA . ASN A 1 94 ? 9.613 -11.968 18.841 1.00 73.62 94 ASN A CA 1
ATOM 722 C C . ASN A 1 94 ? 9.990 -13.160 19.739 1.00 73.62 94 ASN A C 1
ATOM 724 O O . ASN A 1 94 ? 10.447 -12.988 20.869 1.00 73.62 94 ASN A O 1
ATOM 728 N N . SER A 1 95 ? 9.750 -14.381 19.252 1.00 55.00 95 SER A N 1
ATOM 729 C CA . SER A 1 95 ? 10.246 -15.595 19.894 1.00 55.00 95 SER A CA 1
ATOM 730 C C . SER A 1 95 ? 11.738 -15.740 19.595 1.00 55.00 95 SER A C 1
ATOM 732 O O . SER A 1 95 ? 12.104 -16.057 18.461 1.00 55.00 95 SER A O 1
ATOM 734 N N . GLU A 1 96 ? 12.607 -15.578 20.599 1.00 42.31 96 GLU A N 1
ATOM 735 C CA . GLU A 1 96 ? 13.934 -16.194 20.497 1.00 42.31 96 GLU A CA 1
ATOM 736 C C . GLU A 1 96 ? 13.729 -17.695 20.225 1.00 42.31 96 GLU A C 1
ATOM 738 O O . GLU A 1 96 ? 12.923 -18.321 20.925 1.00 42.31 96 GLU A O 1
ATOM 743 N N . PRO A 1 97 ? 14.400 -18.291 19.220 1.00 35.12 97 PRO A N 1
ATOM 744 C CA . PRO A 1 97 ? 14.204 -19.695 18.889 1.00 35.12 97 PRO A CA 1
ATOM 745 C C . PRO A 1 97 ? 14.544 -20.545 20.113 1.00 35.12 97 PRO A C 1
ATOM 747 O O . PRO A 1 97 ? 15.693 -20.610 20.563 1.00 35.12 97 PRO A O 1
ATOM 750 N N . SER A 1 98 ? 13.521 -21.171 20.693 1.00 31.77 98 SER A N 1
ATOM 751 C CA . SER A 1 98 ? 13.666 -21.890 21.949 1.00 31.77 98 SER A CA 1
ATOM 752 C C . SER A 1 98 ? 14.541 -23.123 21.734 1.00 31.77 98 SER A C 1
ATOM 754 O O . SER A 1 98 ? 14.070 -24.146 21.236 1.00 31.77 98 SER A O 1
ATOM 756 N N . LYS A 1 99 ? 15.800 -23.047 22.185 1.00 35.84 99 LYS A N 1
ATOM 757 C CA . LYS A 1 99 ? 16.820 -24.116 22.094 1.00 35.84 99 LYS A CA 1
ATOM 758 C C . LYS A 1 99 ? 16.351 -25.493 22.604 1.00 35.84 99 LYS A C 1
ATOM 760 O O . LYS A 1 99 ? 16.904 -26.518 22.222 1.00 35.84 99 LYS A O 1
ATOM 765 N N . LYS A 1 100 ? 15.267 -25.516 23.387 1.00 36.81 100 LYS A N 1
ATOM 766 C CA . LYS A 1 100 ? 14.562 -26.704 23.891 1.00 36.81 100 LYS A CA 1
ATOM 767 C C . LYS A 1 100 ? 13.988 -27.634 22.806 1.00 36.81 100 LYS A C 1
ATOM 769 O O . LYS A 1 100 ? 13.730 -28.795 23.119 1.00 36.81 100 LYS A O 1
ATOM 774 N N . GLU A 1 101 ? 13.773 -27.176 21.568 1.00 38.16 101 GLU A N 1
ATOM 775 C CA . GLU A 1 101 ? 13.357 -28.066 20.462 1.00 38.16 101 GLU A CA 1
ATOM 776 C C . GLU A 1 101 ? 14.538 -28.673 19.683 1.00 38.16 101 GLU A C 1
ATOM 778 O O . GLU A 1 101 ? 14.409 -29.784 19.168 1.00 38.16 101 GLU A O 1
ATOM 783 N N . GLU A 1 102 ? 15.709 -28.024 19.654 1.00 37.41 102 GLU A N 1
ATOM 784 C CA . GLU A 1 102 ? 16.921 -28.622 19.071 1.00 37.41 102 GLU A CA 1
ATOM 785 C C . GLU A 1 102 ? 17.535 -29.690 19.985 1.00 37.41 102 GLU A C 1
ATOM 787 O O . GLU A 1 102 ? 17.959 -30.740 19.500 1.00 37.41 102 GLU A O 1
ATOM 792 N N . GLU A 1 103 ? 17.539 -29.476 21.306 1.00 38.53 103 GLU A N 1
ATOM 793 C CA . GLU A 1 103 ? 18.049 -30.466 22.270 1.00 38.53 103 GLU A CA 1
ATOM 794 C C . GLU A 1 103 ? 17.259 -31.785 22.196 1.00 38.53 103 GLU A C 1
ATOM 796 O O . GLU A 1 103 ? 17.856 -32.859 22.136 1.00 38.53 103 GLU A O 1
ATOM 801 N N . LYS A 1 104 ? 15.928 -31.720 22.041 1.00 40.03 104 LYS A N 1
ATOM 802 C CA . LYS A 1 104 ? 15.077 -32.912 21.865 1.00 40.03 104 LYS A CA 1
ATOM 803 C C . LYS A 1 104 ? 15.275 -33.673 20.551 1.00 40.03 104 LYS A C 1
ATOM 805 O O . LYS A 1 104 ? 14.831 -34.815 20.466 1.00 40.03 104 LYS A O 1
ATOM 810 N N . LYS A 1 105 ? 15.905 -33.075 19.534 1.00 42.72 105 LYS A N 1
ATOM 811 C CA . LYS A 1 105 ? 16.310 -33.801 18.318 1.00 42.72 105 LYS A CA 1
ATOM 812 C C . LYS A 1 105 ? 17.704 -34.418 18.441 1.00 42.72 105 LYS A C 1
ATOM 814 O O . LYS A 1 105 ? 17.951 -35.438 17.812 1.00 42.72 105 LYS A O 1
ATOM 819 N N . LYS A 1 106 ? 18.587 -33.856 19.274 1.00 38.97 106 LYS A N 1
ATOM 820 C CA . LYS A 1 106 ? 19.959 -34.365 19.459 1.00 38.97 106 LYS A CA 1
ATOM 821 C C . LYS A 1 106 ? 20.058 -35.592 20.369 1.00 38.97 106 LYS A C 1
ATOM 823 O O . LYS A 1 106 ? 20.983 -36.370 20.201 1.00 38.97 106 LYS A O 1
ATOM 828 N N . GLU A 1 107 ? 19.084 -35.838 21.246 1.00 36.31 107 GLU A N 1
ATOM 829 C CA . GLU A 1 107 ? 19.015 -37.089 22.032 1.00 36.31 107 GLU A CA 1
ATOM 830 C C . GLU A 1 107 ? 18.537 -38.319 21.220 1.00 36.31 107 GLU A C 1
ATOM 832 O O . GLU A 1 107 ? 18.460 -39.420 21.764 1.00 36.31 107 GLU A O 1
ATOM 837 N N . GLY A 1 108 ? 18.190 -38.156 19.934 1.00 39.50 108 GLY A N 1
ATOM 838 C CA . GLY A 1 108 ? 17.665 -39.232 19.078 1.00 39.50 108 GLY A CA 1
ATOM 839 C C . GLY A 1 108 ? 18.659 -39.861 18.093 1.00 39.50 108 GLY A C 1
ATOM 840 O O . GLY A 1 108 ? 18.345 -40.906 17.528 1.00 39.50 108 GLY A O 1
ATOM 841 N N . GLU A 1 109 ? 19.826 -39.247 17.869 1.00 42.25 109 GLU A N 1
ATOM 842 C CA . GLU A 1 109 ? 20.770 -39.623 16.802 1.00 42.25 109 GLU A CA 1
ATOM 843 C C . GLU A 1 109 ? 22.236 -39.611 17.289 1.00 42.25 109 GLU A C 1
ATOM 845 O O . GLU A 1 109 ? 23.073 -38.867 16.786 1.00 42.25 109 GLU A O 1
ATOM 850 N N . GLU A 1 110 ? 22.568 -40.480 18.250 1.00 35.31 110 GLU A N 1
ATOM 851 C CA . GLU A 1 110 ? 23.958 -40.885 18.519 1.00 35.31 110 GLU A CA 1
ATOM 852 C C . GLU A 1 110 ? 24.146 -42.394 18.297 1.00 35.31 110 GLU A C 1
ATOM 854 O O . GLU A 1 110 ? 24.019 -43.187 19.226 1.00 35.31 110 GLU A O 1
ATOM 859 N N . GLU A 1 111 ? 24.513 -42.798 17.075 1.00 32.66 111 GLU A N 1
ATOM 860 C CA . GLU A 1 111 ? 25.390 -43.959 16.859 1.00 32.66 111 GLU A CA 1
ATOM 861 C C . GLU A 1 111 ? 26.020 -43.939 15.446 1.00 32.66 111 GLU A C 1
ATOM 863 O O . GLU A 1 111 ? 25.300 -43.964 14.453 1.00 32.66 111 GLU A O 1
ATOM 868 N N . VAL A 1 112 ? 27.367 -43.997 15.382 1.00 31.58 112 VAL A N 1
ATOM 869 C CA . VAL A 1 112 ? 28.212 -44.251 14.177 1.00 31.58 112 VAL A CA 1
ATOM 870 C C . VAL A 1 112 ? 28.278 -43.067 13.163 1.00 31.58 112 VAL A C 1
ATOM 872 O O . VAL A 1 112 ? 27.257 -42.534 12.765 1.00 31.58 112 VAL A O 1
ATOM 875 N N . GLU A 1 113 ? 29.423 -42.548 12.678 1.00 32.97 113 GLU A N 1
ATOM 876 C CA . GLU A 1 113 ? 30.837 -42.981 12.685 1.00 32.97 113 GLU A CA 1
ATOM 877 C C . GLU A 1 113 ? 31.832 -41.787 12.761 1.00 32.97 113 GLU A C 1
ATOM 879 O O . GLU A 1 113 ? 31.450 -40.624 12.666 1.00 32.97 113 GLU A O 1
ATOM 884 N N . LYS A 1 114 ? 33.136 -42.067 12.922 1.00 30.91 114 LYS A N 1
ATOM 885 C CA . LYS A 1 114 ? 34.225 -41.064 12.993 1.00 30.91 114 LYS A CA 1
ATOM 886 C C . LYS A 1 114 ? 34.718 -40.625 11.606 1.00 30.91 114 LYS A C 1
ATOM 888 O O . LYS A 1 114 ? 34.919 -41.490 10.759 1.00 30.91 114 LYS A O 1
ATOM 893 N N . GLY A 1 115 ? 35.123 -39.358 11.439 1.00 27.72 115 GLY A N 1
ATOM 894 C CA . GLY A 1 115 ? 35.961 -38.980 10.290 1.00 27.72 115 GLY A CA 1
ATOM 895 C C . GLY A 1 115 ? 36.322 -37.498 10.113 1.00 27.72 115 GLY A C 1
ATOM 896 O O . GLY A 1 115 ? 35.565 -36.767 9.493 1.00 27.72 115 GLY A O 1
ATOM 897 N N . ASP A 1 116 ? 37.554 -37.166 10.514 1.00 30.88 116 ASP A N 1
ATOM 898 C CA . ASP A 1 116 ? 38.440 -36.111 9.977 1.00 30.88 116 ASP A CA 1
ATOM 899 C C . ASP A 1 116 ? 38.231 -34.623 10.351 1.00 30.88 116 ASP A C 1
ATOM 901 O O . ASP A 1 116 ? 37.122 -34.130 10.556 1.00 30.88 116 ASP A O 1
ATOM 905 N N . GLU A 1 117 ? 39.359 -33.915 10.473 1.00 31.33 117 GLU A N 1
ATOM 906 C CA . GLU A 1 117 ? 39.481 -32.554 11.017 1.00 31.33 117 GLU A CA 1
ATOM 907 C C . GLU A 1 117 ? 39.666 -31.509 9.900 1.00 31.33 117 GLU A C 1
ATOM 909 O O . GLU A 1 117 ? 40.442 -31.701 8.964 1.00 31.33 117 GLU A O 1
ATOM 914 N N . GLY A 1 118 ? 38.994 -30.358 10.016 1.00 29.75 118 GLY A N 1
ATOM 915 C CA . GLY A 1 118 ? 39.131 -29.246 9.072 1.00 29.75 118 GLY A CA 1
ATOM 916 C C . GLY A 1 118 ? 38.890 -27.897 9.741 1.00 29.75 118 GLY A C 1
ATOM 917 O O . GLY A 1 118 ? 37.746 -27.503 9.956 1.00 29.75 118 GLY A O 1
ATOM 918 N N . GLU A 1 119 ? 39.968 -27.185 10.071 1.00 31.38 119 GLU A N 1
ATOM 919 C CA . GLU A 1 119 ? 39.906 -25.852 10.681 1.00 31.38 119 GLU A CA 1
ATOM 920 C C . GLU A 1 119 ? 39.377 -24.801 9.683 1.00 31.38 119 GLU A C 1
ATOM 922 O O . GLU A 1 119 ? 39.873 -24.682 8.561 1.00 31.38 119 GLU A O 1
ATOM 927 N N . GLY A 1 120 ? 38.389 -24.004 10.104 1.00 28.31 120 GLY A N 1
ATOM 928 C CA . GLY A 1 120 ? 37.816 -22.903 9.325 1.00 28.31 120 GLY A CA 1
ATOM 929 C C . GLY A 1 120 ? 37.385 -21.749 10.233 1.00 28.31 120 GLY A C 1
ATOM 930 O O . GLY A 1 120 ? 36.657 -21.952 11.199 1.00 28.31 120 GLY A O 1
ATOM 931 N N . GLU A 1 121 ? 37.874 -20.541 9.951 1.00 28.84 121 GLU A N 1
ATOM 932 C CA . GLU A 1 121 ? 37.806 -19.387 10.858 1.00 28.84 121 GLU A CA 1
ATOM 933 C C . GLU A 1 121 ? 36.384 -18.808 11.037 1.00 28.84 121 GLU A C 1
ATOM 935 O O . GLU A 1 121 ? 35.774 -18.310 10.087 1.00 28.84 121 GLU A O 1
ATOM 940 N N . GLU A 1 122 ? 35.885 -18.749 12.279 1.00 26.88 122 GLU A N 1
ATOM 941 C CA . GLU A 1 122 ? 34.681 -17.975 12.614 1.00 26.88 122 GLU A CA 1
ATOM 942 C C . GLU A 1 122 ? 34.951 -16.459 12.568 1.00 26.88 122 GLU A C 1
ATOM 944 O O . GLU A 1 122 ? 35.525 -15.869 13.493 1.00 26.88 122 GLU A O 1
ATOM 949 N N . LYS A 1 123 ? 34.445 -15.778 11.535 1.00 27.61 123 LYS A N 1
ATOM 950 C CA . LYS A 1 123 ? 34.316 -14.315 11.558 1.00 27.61 123 LYS A CA 1
ATOM 951 C C . LYS A 1 123 ? 33.152 -13.885 12.446 1.00 27.61 123 LYS A C 1
ATOM 953 O O . LYS A 1 123 ? 31.992 -13.935 12.049 1.00 27.61 123 LYS A O 1
ATOM 958 N N . ARG A 1 124 ? 33.482 -13.369 13.629 1.00 26.52 124 ARG A N 1
ATOM 959 C CA . ARG A 1 124 ? 32.545 -12.628 14.484 1.00 26.52 124 ARG A CA 1
ATOM 960 C C . ARG A 1 124 ? 32.323 -11.223 13.926 1.00 26.52 124 ARG A C 1
ATOM 962 O O . ARG A 1 124 ? 33.159 -10.347 14.140 1.00 26.52 124 ARG A O 1
ATOM 969 N N . GLU A 1 125 ? 31.194 -10.986 13.265 1.00 25.98 125 GLU A N 1
ATOM 970 C CA . GLU A 1 125 ? 30.743 -9.617 12.995 1.00 25.98 125 GLU A CA 1
ATOM 971 C C . GLU A 1 125 ? 30.017 -9.050 14.222 1.00 25.98 125 GLU A C 1
ATOM 973 O O . GLU A 1 125 ? 29.015 -9.577 14.704 1.00 25.98 125 GLU A O 1
ATOM 978 N N . SER A 1 126 ? 30.580 -7.978 14.780 1.00 26.39 126 SER A N 1
ATOM 979 C CA . SER A 1 126 ? 30.054 -7.286 15.955 1.00 26.39 126 SER A CA 1
ATOM 980 C C . SER A 1 126 ? 28.874 -6.390 15.580 1.00 26.39 126 SER A C 1
ATOM 982 O O . SER A 1 126 ? 29.034 -5.473 14.773 1.00 26.39 126 SER A O 1
ATOM 984 N N . GLY A 1 127 ? 27.716 -6.612 16.203 1.00 25.19 127 GLY A N 1
ATOM 985 C CA . GLY A 1 127 ? 26.485 -5.891 15.880 1.00 25.19 127 GLY A CA 1
ATOM 986 C C . GLY A 1 127 ? 26.549 -4.377 16.116 1.00 25.19 127 GLY A C 1
ATOM 987 O O . GLY A 1 127 ? 26.949 -3.906 17.182 1.00 25.19 127 GLY A O 1
ATOM 988 N N . GLY A 1 128 ? 26.064 -3.614 15.135 1.00 24.33 128 GLY A N 1
ATOM 989 C CA . GLY A 1 128 ? 25.717 -2.203 15.286 1.00 24.33 128 GLY A CA 1
ATOM 990 C C . GLY A 1 128 ? 24.209 -2.043 15.464 1.00 24.33 128 GLY A C 1
ATOM 991 O O . GLY A 1 128 ? 23.463 -2.174 14.500 1.00 24.33 128 GLY A O 1
ATOM 992 N N . ARG A 1 129 ? 23.746 -1.724 16.682 1.00 32.91 129 ARG A N 1
ATOM 993 C CA . ARG A 1 129 ? 22.335 -1.374 16.940 1.00 32.91 129 ARG A CA 1
ATOM 994 C C . ARG A 1 129 ? 21.977 -0.050 16.247 1.00 32.91 129 ARG A C 1
ATOM 996 O O . ARG A 1 129 ? 22.188 1.022 16.812 1.00 32.91 129 ARG A O 1
ATOM 1003 N N . GLY A 1 130 ? 21.412 -0.130 15.045 1.00 24.70 130 GLY A N 1
ATOM 1004 C CA . GLY A 1 130 ? 20.737 0.971 14.357 1.00 24.70 130 GLY A CA 1
ATOM 1005 C C . GLY A 1 130 ? 19.225 0.754 14.374 1.00 24.70 130 GLY A C 1
ATOM 1006 O O . GLY A 1 130 ? 18.749 -0.265 13.893 1.00 24.70 130 GLY A O 1
ATOM 1007 N N . GLY A 1 131 ? 18.460 1.690 14.941 1.00 30.17 131 GLY A N 1
ATOM 1008 C CA . GLY A 1 131 ? 17.005 1.550 15.061 1.00 30.17 131 GLY A CA 1
ATOM 1009 C C . GLY A 1 131 ? 16.266 1.706 13.727 1.00 30.17 131 GLY A C 1
ATOM 1010 O O . GLY A 1 131 ? 15.921 2.832 13.352 1.00 30.17 131 GLY A O 1
ATOM 1011 N N . GLY A 1 132 ? 15.992 0.583 13.064 1.00 29.34 132 GLY A N 1
ATOM 1012 C CA . GLY A 1 132 ? 15.003 0.411 11.997 1.00 29.34 132 GLY A CA 1
ATOM 1013 C C . GLY A 1 132 ? 14.073 -0.753 12.357 1.00 29.34 132 GLY A C 1
ATOM 1014 O O . GLY A 1 132 ? 14.520 -1.736 12.939 1.00 29.34 132 GLY A O 1
ATOM 1015 N N . GLY A 1 133 ? 12.772 -0.624 12.093 1.00 33.84 133 GLY A N 1
ATOM 1016 C CA . GLY A 1 133 ? 11.798 -1.655 12.468 1.00 33.84 133 GLY A CA 1
ATOM 1017 C C . GLY A 1 133 ? 11.714 -2.787 11.442 1.00 33.84 133 GLY A C 1
ATOM 1018 O O . GLY A 1 133 ? 11.605 -2.508 10.250 1.00 33.84 133 GLY A O 1
ATOM 1019 N N . GLY A 1 134 ? 11.672 -4.037 11.914 1.00 44.94 134 GLY A N 1
ATOM 1020 C CA . GLY A 1 134 ? 11.217 -5.184 11.117 1.00 44.94 134 GLY A CA 1
ATOM 1021 C C . GLY A 1 134 ? 12.283 -5.966 10.340 1.00 44.94 134 GLY A C 1
ATOM 1022 O O . GLY A 1 134 ? 12.067 -6.270 9.170 1.00 44.94 134 GLY A O 1
ATOM 1023 N N . GLU A 1 135 ? 13.390 -6.356 10.980 1.00 59.53 135 GLU A N 1
ATOM 1024 C CA . GLU A 1 135 ? 14.276 -7.436 10.492 1.00 59.53 135 GLU A CA 1
ATOM 1025 C C . GLU A 1 135 ? 13.839 -8.803 11.059 1.00 59.53 135 GLU A C 1
ATOM 1027 O O . GLU A 1 135 ? 14.614 -9.512 11.695 1.00 59.53 135 GLU A O 1
ATOM 1032 N N . GLY A 1 136 ? 12.561 -9.153 10.882 1.00 76.88 136 GLY A N 1
ATOM 1033 C CA . GLY A 1 136 ? 11.980 -10.401 11.381 1.00 76.88 136 GLY A CA 1
ATOM 1034 C C . GLY A 1 136 ? 11.053 -11.058 10.362 1.00 76.88 136 GLY A C 1
ATOM 1035 O O . GLY A 1 136 ? 10.408 -10.381 9.557 1.00 76.88 136 GLY A O 1
ATOM 1036 N N . GLU A 1 137 ? 10.975 -12.387 10.407 1.00 90.62 137 GLU A N 1
ATOM 1037 C CA . GLU A 1 137 ? 9.970 -13.140 9.658 1.00 90.62 137 GLU A CA 1
ATOM 1038 C C . GLU A 1 137 ? 8.580 -12.940 10.274 1.00 90.62 137 GLU A C 1
ATOM 1040 O O . GLU A 1 137 ? 8.418 -12.798 11.490 1.00 90.62 137 GLU A O 1
ATOM 1045 N N . HIS A 1 138 ? 7.552 -12.925 9.428 1.00 94.62 138 HIS A N 1
ATOM 1046 C CA . HIS A 1 138 ? 6.175 -12.932 9.909 1.00 94.62 138 HIS A CA 1
ATOM 1047 C C . HIS A 1 138 ? 5.886 -14.339 10.426 1.00 94.62 138 HIS A C 1
ATOM 1049 O O . HIS A 1 138 ? 6.111 -15.321 9.717 1.00 94.62 138 HIS A O 1
ATOM 1055 N N . ALA A 1 139 ? 5.412 -14.424 11.666 1.00 95.00 139 ALA A N 1
ATOM 1056 C CA . ALA A 1 139 ? 5.205 -15.680 12.384 1.00 95.00 139 ALA A CA 1
ATOM 1057 C C . ALA A 1 139 ? 3.747 -16.153 12.330 1.00 95.00 139 ALA A C 1
ATOM 1059 O O . ALA A 1 139 ? 3.486 -17.352 12.453 1.00 95.00 139 ALA A O 1
ATOM 1060 N N . TYR A 1 140 ? 2.803 -15.223 12.130 1.00 97.25 140 TYR A N 1
ATOM 1061 C CA . TYR A 1 140 ? 1.383 -15.534 12.002 1.00 97.25 140 TYR A CA 1
ATOM 1062 C C . TYR A 1 140 ? 0.704 -14.743 10.880 1.00 97.25 140 TYR A C 1
ATOM 1064 O O . TYR A 1 140 ? 0.993 -13.566 10.643 1.00 97.25 140 TYR A O 1
ATOM 1072 N N . LEU A 1 141 ? -0.264 -15.397 10.242 1.00 97.81 141 LEU A N 1
ATOM 1073 C CA . LEU A 1 141 ? -1.208 -14.838 9.280 1.00 97.81 141 LEU A CA 1
ATOM 1074 C C . LEU A 1 141 ? -2.626 -15.014 9.839 1.00 97.81 141 LEU A C 1
ATOM 1076 O O . LEU A 1 141 ? -3.090 -16.136 10.041 1.00 97.81 141 LEU A O 1
ATOM 1080 N N . LEU A 1 142 ? -3.311 -13.902 10.099 1.00 98.19 142 LEU A N 1
ATOM 1081 C CA . LEU A 1 142 ? -4.683 -13.869 10.598 1.00 98.19 142 LEU A CA 1
ATOM 1082 C C . LEU A 1 142 ? -5.636 -13.572 9.441 1.00 98.19 142 LEU A C 1
ATOM 1084 O O . LEU A 1 142 ? -5.481 -12.566 8.749 1.00 98.19 142 LEU A O 1
ATOM 1088 N N . LEU A 1 143 ? -6.639 -14.429 9.259 1.00 97.81 143 LEU A N 1
ATOM 1089 C CA . LEU A 1 143 ? -7.633 -14.362 8.192 1.00 97.81 143 LEU A CA 1
ATOM 1090 C C . LEU A 1 143 ? -9.029 -14.211 8.808 1.00 97.81 143 LEU A C 1
ATOM 1092 O O . LEU A 1 143 ? -9.560 -15.143 9.416 1.00 97.81 143 LEU A O 1
ATOM 1096 N N . SER A 1 144 ? -9.632 -13.033 8.667 1.00 97.12 144 SER A N 1
ATOM 1097 C CA . SER A 1 144 ? -10.973 -12.758 9.195 1.00 97.12 144 SER A CA 1
ATOM 1098 C C . SER A 1 144 ? -12.043 -13.233 8.219 1.00 97.12 144 SER A C 1
ATOM 1100 O O . SER A 1 144 ? -11.944 -13.001 7.012 1.00 97.12 144 SER A O 1
ATOM 1102 N N . ARG A 1 145 ? -13.071 -13.897 8.747 1.00 95.00 145 ARG A N 1
ATOM 1103 C CA . ARG A 1 145 ? -14.252 -14.393 8.031 1.00 95.00 145 ARG A CA 1
ATOM 1104 C C . ARG A 1 145 ? -15.504 -13.661 8.521 1.00 95.00 145 ARG A C 1
ATOM 1106 O O . ARG A 1 145 ? -15.461 -12.802 9.403 1.00 95.00 145 ARG A O 1
ATOM 1113 N N . SER A 1 146 ? -16.660 -13.992 7.947 1.00 92.38 146 SER A N 1
ATOM 1114 C CA . SER A 1 146 ? -17.928 -13.340 8.309 1.00 92.38 146 SER A CA 1
ATOM 1115 C C . SER A 1 146 ? -18.302 -13.486 9.798 1.00 92.38 146 SER A C 1
ATOM 1117 O O . SER A 1 146 ? -18.828 -12.533 10.382 1.00 92.38 146 SER A O 1
ATOM 1119 N N . ASP A 1 147 ? -17.945 -14.621 10.406 1.00 93.56 147 ASP A N 1
ATOM 1120 C CA . ASP A 1 147 ? -18.334 -15.109 11.736 1.00 93.56 147 ASP A CA 1
ATOM 1121 C C . ASP A 1 147 ? -17.148 -15.503 12.647 1.00 93.56 147 ASP A C 1
ATOM 1123 O O . ASP A 1 147 ? -17.317 -15.642 13.855 1.00 93.56 147 ASP A O 1
ATOM 1127 N N . SER A 1 148 ? -15.947 -15.658 12.089 1.00 95.88 148 SER A N 1
ATOM 1128 C CA . SER A 1 148 ? -14.799 -16.325 12.717 1.00 95.88 148 SER A CA 1
ATOM 1129 C C . SER A 1 148 ? -13.461 -15.713 12.273 1.00 95.88 148 SER A C 1
ATOM 1131 O O . SER A 1 148 ? -13.420 -14.847 11.398 1.00 95.88 148 SER A O 1
ATOM 1133 N N . THR A 1 149 ? -12.354 -16.154 12.871 1.00 97.25 149 THR A N 1
ATOM 1134 C CA . THR A 1 149 ? -10.985 -15.865 12.413 1.00 97.25 149 THR A CA 1
ATOM 1135 C C . THR A 1 149 ? -10.195 -17.167 12.341 1.00 97.25 149 THR A C 1
ATOM 1137 O O . THR A 1 149 ? -10.117 -17.900 13.324 1.00 97.25 149 THR A O 1
ATOM 1140 N N . MET A 1 150 ? -9.581 -17.424 11.190 1.00 96.81 150 MET A N 1
ATOM 1141 C CA . MET A 1 150 ? -8.582 -18.476 10.993 1.00 96.81 150 MET A CA 1
ATOM 1142 C C . MET A 1 150 ? -7.194 -17.884 11.262 1.00 96.81 150 MET A C 1
ATOM 1144 O O . MET A 1 150 ? -6.897 -16.775 10.814 1.00 96.81 150 MET A O 1
ATOM 1148 N N . VAL A 1 151 ? -6.349 -18.603 11.999 1.00 97.62 151 VAL A N 1
ATOM 1149 C CA . VAL A 1 151 ? -4.979 -18.177 12.320 1.00 97.62 151 VAL A CA 1
ATOM 1150 C C . VAL A 1 151 ? -4.022 -19.246 11.823 1.00 97.62 151 VAL A C 1
ATOM 1152 O O . VAL A 1 151 ? -4.150 -20.412 12.190 1.00 97.62 151 VAL A O 1
ATOM 1155 N N . LEU A 1 152 ? -3.072 -18.847 10.984 1.00 96.56 152 LEU A N 1
ATOM 1156 C CA . LEU A 1 152 ? -2.049 -19.723 10.430 1.00 96.56 152 LEU A CA 1
ATOM 1157 C C . LEU A 1 152 ? -0.691 -19.341 11.027 1.00 96.56 152 LEU A C 1
ATOM 1159 O O . LEU A 1 152 ? -0.340 -18.160 11.038 1.00 96.56 152 LEU A O 1
ATOM 1163 N N . ARG A 1 153 ? 0.081 -20.321 11.499 1.00 95.25 153 ARG A N 1
ATOM 1164 C CA . ARG A 1 153 ? 1.505 -20.145 11.816 1.00 95.25 153 ARG A CA 1
ATOM 1165 C C . ARG A 1 153 ? 2.301 -20.217 10.517 1.00 95.25 153 ARG A C 1
ATOM 1167 O O . ARG A 1 153 ? 2.040 -21.079 9.676 1.00 95.25 153 ARG A O 1
ATOM 1174 N N . THR A 1 154 ? 3.267 -19.322 10.361 1.00 93.31 154 THR A N 1
ATOM 1175 C CA . THR A 1 154 ? 4.129 -19.232 9.181 1.00 93.31 154 THR A CA 1
ATOM 1176 C C . THR A 1 154 ? 5.590 -19.508 9.535 1.00 93.31 154 THR A C 1
ATOM 1178 O O . THR A 1 154 ? 6.047 -19.218 10.638 1.00 93.31 154 THR A O 1
ATOM 1181 N N . GLY A 1 155 ? 6.300 -20.130 8.594 1.00 89.06 155 GLY A N 1
ATOM 1182 C CA . GLY A 1 155 ? 7.698 -20.544 8.699 1.00 89.06 155 GLY A CA 1
ATOM 1183 C C . GLY A 1 155 ? 8.056 -21.421 7.497 1.00 89.06 155 GLY A C 1
ATOM 1184 O O . GLY A 1 155 ? 7.600 -21.154 6.379 1.00 89.06 155 GLY A O 1
ATOM 1185 N N . GLN A 1 156 ? 8.796 -22.515 7.724 1.00 86.31 156 GLN A N 1
ATOM 1186 C CA . GLN A 1 156 ? 9.139 -23.486 6.672 1.00 86.31 156 GLN A CA 1
ATOM 1187 C C . GLN A 1 156 ? 7.904 -24.062 5.954 1.00 86.31 156 GLN A C 1
ATOM 1189 O O . GLN A 1 156 ? 7.944 -24.285 4.746 1.00 86.31 156 GLN A O 1
ATOM 1194 N N . GLU A 1 157 ? 6.809 -24.248 6.690 1.00 90.06 157 GLU A N 1
ATOM 1195 C CA . GLU A 1 157 ? 5.478 -24.573 6.177 1.00 90.06 157 GLU A CA 1
ATOM 1196 C C . GLU A 1 157 ? 4.451 -23.589 6.761 1.00 90.06 157 GLU A C 1
ATOM 1198 O O . GLU A 1 157 ? 4.738 -22.865 7.719 1.00 90.06 157 GLU A O 1
ATOM 1203 N N . ILE A 1 158 ? 3.258 -23.537 6.164 1.00 93.06 158 ILE A N 1
ATOM 1204 C CA . ILE A 1 158 ? 2.131 -22.729 6.644 1.00 93.06 158 ILE A CA 1
ATOM 1205 C C . ILE A 1 158 ? 1.055 -23.695 7.135 1.00 93.06 158 ILE A C 1
ATOM 1207 O O . ILE A 1 158 ? 0.555 -24.499 6.349 1.00 93.06 158 ILE A O 1
ATOM 1211 N N . ALA A 1 159 ? 0.707 -23.617 8.418 1.00 94.12 159 ALA A N 1
ATOM 1212 C CA . ALA A 1 159 ? -0.218 -24.543 9.073 1.00 94.12 159 ALA A CA 1
ATOM 1213 C C . ALA A 1 159 ? -1.235 -23.798 9.947 1.00 94.12 159 ALA A C 1
ATOM 1215 O O . ALA A 1 159 ? -0.920 -22.755 10.518 1.00 94.12 159 ALA A O 1
ATOM 1216 N N . GLU A 1 160 ? -2.453 -24.330 10.061 1.00 94.19 160 GLU A N 1
ATOM 1217 C CA . GLU A 1 160 ? -3.493 -23.773 10.936 1.00 94.19 160 GLU A CA 1
ATOM 1218 C C . GLU A 1 160 ? -3.166 -24.000 12.421 1.00 94.19 160 GLU A C 1
ATOM 1220 O O . GLU A 1 160 ? -2.538 -24.991 12.795 1.00 94.19 160 GLU A O 1
ATOM 1225 N N . LEU A 1 161 ? -3.545 -23.037 13.266 1.00 93.19 161 LEU A N 1
ATOM 1226 C CA . LEU A 1 161 ? -3.204 -22.996 14.685 1.00 93.19 161 LEU A CA 1
ATOM 1227 C C . LEU A 1 161 ? -4.446 -23.221 15.562 1.00 93.19 161 LEU A C 1
ATOM 1229 O O . LEU A 1 161 ? -5.092 -22.269 16.006 1.00 93.19 161 LEU A O 1
ATOM 1233 N N . ASP A 1 162 ? -4.742 -24.489 15.853 1.00 82.50 162 ASP A N 1
ATOM 1234 C CA . ASP A 1 162 ? -5.942 -24.907 16.599 1.00 82.50 162 ASP A CA 1
ATOM 1235 C C . ASP A 1 162 ? -5.996 -24.391 18.049 1.00 82.50 162 ASP A C 1
ATOM 1237 O O . ASP A 1 162 ? -7.066 -24.062 18.567 1.00 82.50 162 ASP A O 1
ATOM 1241 N N . SER A 1 163 ? -4.847 -24.329 18.734 1.00 84.44 163 SER A N 1
ATOM 1242 C CA . SER A 1 163 ? -4.756 -23.972 20.155 1.00 84.44 163 SER A CA 1
ATOM 1243 C C . SER A 1 163 ? -3.867 -22.750 20.374 1.00 84.44 163 SER A C 1
ATOM 1245 O O . SER A 1 163 ? -2.640 -22.845 20.338 1.00 84.44 163 SER A O 1
ATOM 1247 N N . SER A 1 164 ? -4.483 -21.597 20.634 1.00 93.75 164 SER A N 1
ATOM 1248 C CA . SER A 1 164 ? -3.784 -20.339 20.915 1.00 93.75 164 SER A CA 1
ATOM 1249 C C . SER A 1 164 ? -4.652 -19.374 21.730 1.00 93.75 164 SER A C 1
ATOM 1251 O O . SER A 1 164 ? -5.840 -19.611 21.949 1.00 93.75 164 SER A O 1
ATOM 1253 N N . GLY A 1 165 ? -4.059 -18.270 22.186 1.00 94.50 165 GLY A N 1
ATOM 1254 C CA . GLY A 1 165 ? -4.757 -17.165 22.844 1.00 94.50 165 GLY A CA 1
ATOM 1255 C C . GLY A 1 165 ? -5.530 -16.238 21.895 1.00 94.50 165 GLY A C 1
ATOM 1256 O O . GLY A 1 165 ? -6.210 -15.324 22.370 1.00 94.50 165 GLY A O 1
ATOM 1257 N N . PHE A 1 166 ? -5.429 -16.446 20.577 1.00 97.38 166 PHE A N 1
ATOM 1258 C CA . PHE A 1 166 ? -6.135 -15.648 19.577 1.00 97.38 166 PHE A CA 1
ATOM 1259 C C . PHE A 1 166 ? -7.651 -15.894 19.631 1.00 97.38 166 PHE A C 1
ATOM 1261 O O . PHE A 1 166 ? -8.136 -16.998 19.886 1.00 97.38 166 PHE A O 1
ATOM 1268 N N . ALA A 1 167 ? -8.434 -14.857 19.346 1.00 96.81 167 ALA A N 1
ATOM 1269 C CA . ALA A 1 167 ? -9.871 -14.973 19.151 1.00 96.81 167 ALA A CA 1
ATOM 1270 C C . ALA A 1 167 ? -10.170 -15.587 17.774 1.00 96.81 167 ALA A C 1
ATOM 1272 O O . ALA A 1 167 ? -10.144 -14.883 16.768 1.00 96.81 167 ALA A O 1
ATOM 1273 N N . THR A 1 168 ? -10.479 -16.885 17.739 1.00 96.50 168 THR A N 1
ATOM 1274 C CA . THR A 1 168 ? -10.908 -17.606 16.521 1.00 96.50 168 THR A CA 1
ATOM 1275 C C . THR A 1 168 ? -12.431 -17.634 16.343 1.00 96.50 168 THR A C 1
ATOM 1277 O O . THR A 1 168 ? -12.936 -17.677 15.225 1.00 96.50 168 THR A O 1
ATOM 1280 N N . GLN A 1 169 ? -13.185 -17.530 17.442 1.00 95.56 169 GLN A N 1
ATOM 1281 C CA . GLN A 1 169 ? -14.656 -17.618 17.487 1.00 95.56 169 GLN A CA 1
ATOM 1282 C C . GLN A 1 169 ? -15.389 -16.308 17.129 1.00 95.56 169 GLN A C 1
ATOM 1284 O O . GLN A 1 169 ? -16.577 -16.166 17.408 1.00 95.56 169 GLN A O 1
ATOM 1289 N N . ALA A 1 170 ? -14.675 -15.317 16.592 1.00 95.25 170 ALA A N 1
ATOM 1290 C CA . ALA A 1 170 ? -15.236 -14.036 16.179 1.00 95.25 170 ALA A CA 1
ATOM 1291 C C . ALA A 1 170 ? -14.417 -13.438 15.019 1.00 95.25 170 ALA A C 1
ATOM 1293 O O . ALA A 1 170 ? -13.223 -13.735 14.908 1.00 95.25 170 ALA A O 1
ATOM 1294 N N . PRO A 1 171 ? -15.004 -12.557 14.189 1.00 96.25 171 PRO A N 1
ATOM 1295 C CA . PRO A 1 171 ? -14.269 -11.821 13.167 1.00 96.25 171 PRO A CA 1
ATOM 1296 C C . PRO A 1 171 ? -13.253 -10.853 13.778 1.00 96.25 171 PRO A C 1
ATOM 1298 O O . PRO A 1 171 ? -13.587 -10.038 14.646 1.00 96.25 171 PRO A O 1
ATOM 1301 N N . THR A 1 172 ? -12.028 -10.894 13.265 1.00 97.44 172 THR A N 1
ATOM 1302 C CA . THR A 1 172 ? -11.005 -9.878 13.532 1.00 97.44 172 THR A CA 1
ATOM 1303 C C . THR A 1 172 ? -11.308 -8.629 12.706 1.00 97.44 172 THR A C 1
ATOM 1305 O O . THR A 1 172 ? -11.618 -8.723 11.517 1.00 97.44 172 THR A O 1
ATOM 1308 N N . VAL A 1 173 ? -11.249 -7.465 13.351 1.00 96.62 173 VAL A N 1
ATOM 1309 C CA . VAL A 1 173 ? -11.403 -6.134 12.737 1.00 96.62 173 VAL A CA 1
ATOM 1310 C C . VAL A 1 173 ? -10.036 -5.516 12.438 1.00 96.62 173 VAL A C 1
ATOM 1312 O O . VAL A 1 173 ? -9.904 -4.757 11.484 1.00 96.62 173 VAL A O 1
ATOM 1315 N N . TYR A 1 174 ? -9.022 -5.838 13.245 1.00 97.88 174 TYR A N 1
ATOM 1316 C CA . TYR A 1 174 ? -7.634 -5.440 13.025 1.00 97.88 174 TYR A CA 1
ATOM 1317 C C . TYR A 1 174 ? -6.680 -6.391 13.755 1.00 97.88 174 TYR A C 1
ATOM 1319 O O . TYR A 1 174 ? -6.987 -6.828 14.868 1.00 97.88 174 TYR A O 1
ATOM 1327 N N . ALA A 1 175 ? -5.507 -6.652 13.182 1.00 98.06 175 ALA A N 1
ATOM 1328 C CA . ALA A 1 175 ? -4.380 -7.226 13.908 1.00 98.06 175 ALA A CA 1
ATOM 1329 C C . ALA A 1 175 ? -3.062 -6.558 13.494 1.00 98.06 175 ALA A C 1
ATOM 1331 O O . ALA A 1 175 ? -2.911 -6.117 12.357 1.00 98.06 175 ALA A O 1
ATOM 1332 N N . GLY A 1 176 ? -2.115 -6.467 14.425 1.00 97.31 176 GLY A N 1
ATOM 1333 C CA . GLY A 1 176 ? -0.830 -5.813 14.190 1.00 97.31 176 GLY A CA 1
ATOM 1334 C C . GLY A 1 176 ? 0.158 -6.020 15.333 1.00 97.31 176 GLY A C 1
ATOM 1335 O O . GLY A 1 176 ? -0.142 -6.693 16.320 1.00 97.31 176 GLY A O 1
ATOM 1336 N N . ASN A 1 177 ? 1.336 -5.420 15.200 1.00 96.12 177 ASN A N 1
ATOM 1337 C CA . ASN A 1 177 ? 2.402 -5.465 16.197 1.00 96.12 177 ASN A CA 1
ATOM 1338 C C . ASN A 1 177 ? 2.462 -4.171 17.017 1.00 96.12 177 ASN A C 1
ATOM 1340 O O . ASN A 1 177 ? 2.278 -3.085 16.474 1.00 96.12 177 ASN A O 1
ATOM 1344 N N . LEU A 1 178 ? 2.737 -4.292 18.318 1.00 93.56 178 LEU A N 1
ATOM 1345 C CA . LEU A 1 178 ? 2.755 -3.174 19.267 1.00 93.56 178 LEU A CA 1
ATOM 1346 C C . LEU A 1 178 ? 3.888 -3.356 20.292 1.00 93.56 178 LEU A C 1
ATOM 1348 O O . LEU A 1 178 ? 4.315 -4.485 20.550 1.00 93.56 178 LEU A O 1
ATOM 1352 N N . GLY A 1 179 ? 4.400 -2.263 20.859 1.00 90.62 179 GLY A N 1
ATOM 1353 C CA . GLY A 1 179 ? 5.539 -2.282 21.779 1.00 90.62 179 GLY A CA 1
ATOM 1354 C C . GLY A 1 179 ? 6.835 -2.699 21.084 1.00 90.62 179 GLY A C 1
ATOM 1355 O O . GLY A 1 179 ? 7.482 -3.656 21.504 1.00 90.62 179 GLY A O 1
ATOM 1356 N N . GLY A 1 180 ? 7.187 -2.059 19.964 1.00 88.19 180 GLY A N 1
ATOM 1357 C CA . GLY A 1 180 ? 8.408 -2.378 19.214 1.00 88.19 180 GLY A CA 1
ATOM 1358 C C . GLY A 1 180 ? 8.406 -3.777 18.589 1.00 88.19 180 GLY A C 1
ATOM 1359 O O . GLY A 1 180 ? 9.462 -4.377 18.418 1.00 88.19 180 GLY A O 1
ATOM 1360 N N . SER A 1 181 ? 7.225 -4.306 18.253 1.00 90.94 181 SER A N 1
ATOM 1361 C CA . SER A 1 181 ? 6.991 -5.695 17.804 1.00 90.94 181 SER A CA 1
ATOM 1362 C C . SER A 1 181 ? 7.227 -6.799 18.844 1.00 90.94 181 SER A C 1
ATOM 1364 O O . SER A 1 181 ? 7.205 -7.975 18.486 1.00 90.94 181 SER A O 1
ATOM 1366 N N . LYS A 1 182 ? 7.365 -6.457 20.133 1.00 91.62 182 LYS A N 1
ATOM 1367 C CA . LYS A 1 182 ? 7.374 -7.435 21.239 1.00 91.62 182 LYS A CA 1
ATOM 1368 C C . LYS A 1 182 ? 6.012 -8.117 21.413 1.00 91.62 182 LYS A C 1
ATOM 1370 O O . LYS A 1 182 ? 5.961 -9.297 21.755 1.00 91.62 182 LYS A O 1
ATOM 1375 N N . TYR A 1 183 ? 4.922 -7.396 21.137 1.00 94.94 183 TYR A N 1
ATOM 1376 C CA . TYR A 1 183 ? 3.557 -7.888 21.299 1.00 94.94 183 TYR A CA 1
ATOM 1377 C C . TYR A 1 183 ? 2.775 -7.916 19.987 1.00 94.94 183 TYR A C 1
ATOM 1379 O O . TYR A 1 183 ? 3.047 -7.173 19.037 1.00 94.94 183 TYR A O 1
ATOM 1387 N N . ILE A 1 184 ? 1.745 -8.757 19.983 1.00 97.25 184 ILE A N 1
ATOM 1388 C CA . ILE A 1 184 ? 0.713 -8.833 18.954 1.00 97.25 184 ILE A CA 1
ATOM 1389 C C . ILE A 1 184 ? -0.581 -8.294 19.566 1.00 97.25 184 ILE A C 1
ATOM 1391 O O . ILE A 1 184 ? -0.989 -8.718 20.650 1.00 97.25 184 ILE A O 1
ATOM 1395 N N . VAL A 1 185 ? -1.245 -7.372 18.873 1.00 97.88 185 VAL A N 1
ATOM 1396 C CA . VAL A 1 185 ? -2.585 -6.899 19.231 1.00 97.88 185 VAL A CA 1
ATOM 1397 C C . VAL A 1 185 ? -3.608 -7.457 18.247 1.00 97.88 185 VAL A C 1
ATOM 1399 O O . VAL A 1 185 ? -3.431 -7.363 17.034 1.00 97.88 185 VAL A O 1
ATOM 1402 N N . GLN A 1 186 ? -4.692 -8.028 18.772 1.00 98.38 186 GLN A N 1
ATOM 1403 C CA . GLN A 1 186 ? -5.848 -8.470 17.992 1.00 98.38 186 GLN A CA 1
ATOM 1404 C C . GLN A 1 186 ? -7.093 -7.728 18.483 1.00 98.38 186 GLN A C 1
ATOM 1406 O O . GLN A 1 186 ? -7.405 -7.734 19.675 1.00 98.38 186 GLN A O 1
ATOM 1411 N N . VAL A 1 187 ? -7.820 -7.102 17.561 1.00 98.19 187 VAL A N 1
ATOM 1412 C CA . VAL A 1 187 ? -9.052 -6.360 17.840 1.00 98.19 187 VAL A CA 1
ATOM 1413 C C . VAL A 1 187 ? -10.217 -7.060 17.156 1.00 98.19 187 VAL A C 1
ATOM 1415 O O . VAL A 1 187 ? -10.228 -7.236 15.938 1.00 98.19 187 VAL A O 1
ATOM 1418 N N . THR A 1 188 ? -11.213 -7.445 17.943 1.00 97.31 188 THR A N 1
ATOM 1419 C CA . THR A 1 188 ? -12.502 -7.965 17.464 1.00 97.31 188 THR A CA 1
ATOM 1420 C C . THR A 1 188 ? -13.569 -6.874 17.566 1.00 97.31 188 THR A C 1
ATOM 1422 O O . THR A 1 188 ? -13.309 -5.775 18.055 1.00 97.31 188 THR A O 1
ATOM 1425 N N . ALA A 1 189 ? -14.806 -7.170 17.160 1.00 94.94 189 ALA A N 1
ATOM 1426 C CA . ALA A 1 189 ? -15.923 -6.249 17.371 1.00 94.94 189 ALA A CA 1
ATOM 1427 C C . ALA A 1 189 ? -16.195 -5.935 18.862 1.00 94.94 189 ALA A C 1
ATOM 1429 O O . ALA A 1 189 ? -16.791 -4.898 19.144 1.00 94.94 189 ALA A O 1
ATOM 1430 N N . THR A 1 190 ? -15.780 -6.802 19.797 1.00 95.81 190 THR A N 1
ATOM 1431 C CA . THR A 1 190 ? -16.160 -6.752 21.225 1.00 95.81 190 THR A CA 1
ATOM 1432 C C . THR A 1 190 ? -15.004 -6.597 22.206 1.00 95.81 190 THR A C 1
ATOM 1434 O O . THR A 1 190 ? -15.249 -6.294 23.371 1.00 95.81 190 THR A O 1
ATOM 1437 N N . ASP A 1 191 ? -13.760 -6.836 21.795 1.00 96.88 191 ASP A N 1
ATOM 1438 C CA . ASP A 1 191 ? -12.605 -6.789 22.693 1.00 96.88 191 ASP A CA 1
ATOM 1439 C C . ASP A 1 191 ? -11.267 -6.598 21.976 1.00 96.88 191 ASP A C 1
ATOM 1441 O O . ASP A 1 191 ? -11.100 -6.967 20.810 1.00 96.88 191 ASP A O 1
ATOM 1445 N N . VAL A 1 192 ? -10.311 -6.054 22.732 1.00 97.94 192 VAL A N 1
ATOM 1446 C CA . VAL A 1 192 ? -8.890 -5.935 22.384 1.00 97.94 192 VAL A CA 1
ATOM 1447 C C . VAL A 1 192 ? -8.110 -6.978 23.174 1.00 97.94 192 VAL A C 1
ATOM 1449 O O . VAL A 1 192 ? -8.305 -7.102 24.386 1.00 97.94 192 VAL A O 1
ATOM 1452 N N . ARG A 1 193 ? -7.208 -7.703 22.514 1.00 97.56 193 ARG A N 1
ATOM 1453 C CA . ARG A 1 193 ? -6.312 -8.687 23.134 1.00 97.56 193 ARG A CA 1
ATOM 1454 C C . ARG A 1 193 ? -4.866 -8.318 22.881 1.00 97.56 193 ARG A C 1
ATOM 1456 O O . ARG A 1 193 ? -4.514 -7.987 21.752 1.00 97.56 193 ARG A O 1
ATOM 1463 N N . LEU A 1 194 ? -4.054 -8.428 23.926 1.00 97.06 194 LEU A N 1
ATOM 1464 C CA . LEU A 1 194 ? -2.601 -8.385 23.843 1.00 97.06 194 LEU A CA 1
ATOM 1465 C C . LEU A 1 194 ? -2.071 -9.810 23.979 1.00 97.06 194 LEU A C 1
ATOM 1467 O O . LEU A 1 194 ? -2.429 -10.516 24.928 1.00 97.06 194 LEU A O 1
ATOM 1471 N N . LEU A 1 195 ? -1.223 -10.220 23.045 1.00 95.69 195 LEU A N 1
ATOM 1472 C CA . LEU A 1 195 ? -0.557 -11.512 23.036 1.00 95.69 195 LEU A CA 1
ATOM 1473 C C . LEU A 1 195 ? 0.959 -11.325 22.944 1.00 95.69 195 LEU A C 1
ATOM 1475 O O . LEU A 1 195 ? 1.447 -10.352 22.366 1.00 95.69 195 LEU A O 1
ATOM 1479 N N . MET A 1 196 ? 1.691 -12.292 23.481 1.00 93.62 196 MET A N 1
ATOM 1480 C CA . MET A 1 196 ? 3.104 -12.512 23.200 1.00 93.62 196 MET A CA 1
ATOM 1481 C C . MET A 1 196 ? 3.221 -13.932 22.659 1.00 93.62 196 MET A C 1
ATOM 1483 O O . MET A 1 196 ? 2.870 -14.896 23.343 1.00 93.62 196 MET A O 1
ATOM 1487 N N . ASP A 1 197 ? 3.651 -14.034 21.403 1.00 92.12 197 ASP A N 1
ATOM 1488 C CA . ASP A 1 197 ? 3.543 -15.258 20.612 1.00 92.12 197 ASP A CA 1
ATOM 1489 C C . ASP A 1 197 ? 2.105 -15.837 20.645 1.00 92.12 197 ASP A C 1
ATOM 1491 O O . ASP A 1 197 ? 1.142 -15.082 20.484 1.00 92.12 197 ASP A O 1
ATOM 1495 N N . VAL A 1 198 ? 1.914 -17.142 20.877 1.00 93.25 198 VAL A N 1
ATOM 1496 C CA . VAL A 1 198 ? 0.574 -17.749 21.002 1.00 93.25 198 VAL A CA 1
ATOM 1497 C C . VAL A 1 198 ? -0.153 -17.424 22.315 1.00 93.25 198 VAL A C 1
ATOM 1499 O O . VAL A 1 198 ? -1.325 -17.782 22.461 1.00 93.25 198 VAL A O 1
ATOM 1502 N N . HIS A 1 199 ? 0.500 -16.795 23.296 1.00 93.69 199 HIS A N 1
ATOM 1503 C CA . HIS A 1 199 ? -0.040 -16.633 24.648 1.00 93.69 199 HIS A CA 1
ATOM 1504 C C . HIS A 1 199 ? -0.744 -15.283 24.832 1.00 93.69 199 HIS A C 1
ATOM 1506 O O . HIS A 1 199 ? -0.136 -14.222 24.702 1.00 93.69 199 HIS A O 1
ATOM 1512 N N . GLN A 1 200 ? -2.031 -15.308 25.195 1.00 94.56 200 GLN A N 1
ATOM 1513 C CA . GLN A 1 200 ? -2.770 -14.095 25.556 1.00 94.56 200 GLN A CA 1
ATOM 1514 C C . GLN A 1 200 ? -2.306 -13.583 26.927 1.00 94.56 200 GLN A C 1
ATOM 1516 O O . GLN A 1 200 ? -2.506 -14.262 27.932 1.00 94.56 200 GLN A O 1
ATOM 1521 N N . ILE A 1 201 ? -1.770 -12.363 26.966 1.00 93.69 201 ILE A N 1
ATOM 1522 C CA . ILE A 1 201 ? -1.380 -11.670 28.199 1.00 93.69 201 ILE A CA 1
ATOM 1523 C C . ILE A 1 201 ? -2.621 -11.080 28.873 1.00 93.69 201 ILE A C 1
ATOM 1525 O O . ILE A 1 201 ? -2.926 -11.383 30.023 1.00 93.69 201 ILE A O 1
ATOM 1529 N N . CYS A 1 202 ? -3.377 -10.251 28.150 1.00 94.06 202 CYS A N 1
ATOM 1530 C CA . CYS A 1 202 ? -4.582 -9.625 28.685 1.00 94.06 202 CYS A CA 1
ATOM 1531 C C . CYS A 1 202 ? -5.633 -9.342 27.603 1.00 94.06 202 CYS A C 1
ATOM 1533 O O . CYS A 1 202 ? -5.367 -9.398 26.399 1.00 94.06 202 CYS A O 1
ATOM 1535 N N . ARG A 1 203 ? -6.859 -9.062 28.054 1.00 95.50 203 ARG A N 1
ATOM 1536 C CA . ARG A 1 203 ? -8.027 -8.774 27.218 1.00 95.50 203 ARG A CA 1
ATOM 1537 C C . ARG A 1 203 ? -8.843 -7.651 27.848 1.00 95.50 203 ARG A C 1
ATOM 1539 O O . ARG A 1 203 ? -9.182 -7.741 29.026 1.00 95.50 203 ARG A O 1
ATOM 1546 N N . ILE A 1 204 ? -9.211 -6.648 27.056 1.00 96.44 204 ILE A N 1
ATOM 1547 C CA . ILE A 1 204 ? -10.122 -5.571 27.457 1.00 96.44 204 ILE A CA 1
ATOM 1548 C C . ILE A 1 204 ? -11.435 -5.704 26.670 1.00 96.44 204 ILE A C 1
ATOM 1550 O O . ILE A 1 204 ? -11.400 -5.587 25.442 1.00 96.44 204 ILE A O 1
ATOM 1554 N N . PRO A 1 205 ? -12.588 -5.932 27.331 1.00 95.94 205 PRO A N 1
ATOM 1555 C CA . PRO A 1 205 ? -13.895 -5.860 26.685 1.00 95.94 205 PRO A CA 1
ATOM 1556 C C . PRO A 1 205 ? -14.281 -4.409 26.358 1.00 95.94 205 PRO A C 1
ATOM 1558 O O . PRO A 1 205 ? -13.950 -3.473 27.088 1.00 95.94 205 PRO A O 1
ATOM 1561 N N . LEU A 1 206 ? -14.997 -4.225 25.250 1.00 94.31 206 LEU A N 1
ATOM 1562 C CA . LEU A 1 206 ? -15.459 -2.936 24.736 1.00 94.31 206 LEU A CA 1
ATOM 1563 C C . LEU A 1 206 ? -16.993 -2.879 24.748 1.00 94.31 206 LEU A C 1
ATOM 1565 O O . LEU A 1 206 ? -17.655 -2.998 23.720 1.00 94.31 206 LEU A O 1
ATOM 1569 N N . ASP A 1 207 ? -17.568 -2.645 25.928 1.00 88.25 207 ASP A N 1
ATOM 1570 C CA . ASP A 1 207 ? -19.021 -2.699 26.176 1.00 88.25 207 ASP A CA 1
ATOM 1571 C C . ASP A 1 207 ? -19.809 -1.464 25.669 1.00 88.25 207 ASP A C 1
ATOM 1573 O O . ASP A 1 207 ? -20.876 -1.128 26.192 1.00 88.25 207 ASP A O 1
ATOM 1577 N N . ARG A 1 208 ? -19.275 -0.712 24.696 1.00 87.81 208 ARG A N 1
ATOM 1578 C CA . ARG A 1 208 ? -19.819 0.584 24.244 1.00 87.81 208 ARG A CA 1
ATOM 1579 C C . ARG A 1 208 ? -19.905 0.688 22.721 1.00 87.81 208 ARG A C 1
ATOM 1581 O O . ARG A 1 208 ? -19.346 -0.113 21.981 1.00 87.81 208 ARG A O 1
ATOM 1588 N N . GLY A 1 209 ? -20.641 1.698 22.260 1.00 80.69 209 GLY A N 1
ATOM 1589 C CA . GLY A 1 209 ? -20.616 2.205 20.884 1.00 80.69 209 GLY A CA 1
ATOM 1590 C C . GLY A 1 209 ? -21.013 1.253 19.756 1.00 80.69 209 GLY A C 1
ATOM 1591 O O . GLY A 1 209 ? -20.723 1.544 18.600 1.00 80.69 209 GLY A O 1
ATOM 1592 N N . GLY A 1 210 ? -21.691 0.141 20.064 1.00 87.00 210 GLY A N 1
ATOM 1593 C CA . GLY A 1 210 ? -22.156 -0.824 19.060 1.00 87.00 210 GLY A CA 1
ATOM 1594 C C . GLY A 1 210 ? -21.053 -1.714 18.475 1.00 87.00 210 GLY A C 1
ATOM 1595 O O . GLY A 1 210 ? -21.278 -2.343 17.445 1.00 87.00 210 GLY A O 1
ATOM 1596 N N . GLY A 1 211 ? -19.889 -1.768 19.129 1.00 93.81 211 GLY A N 1
ATOM 1597 C CA . GLY A 1 211 ? -18.720 -2.533 18.699 1.00 93.81 211 GLY A CA 1
ATOM 1598 C C . GLY A 1 211 ? -17.706 -1.722 17.888 1.00 93.81 211 GLY A C 1
ATOM 1599 O O . GLY A 1 211 ? -17.926 -0.556 17.546 1.00 93.81 211 GLY A O 1
ATOM 1600 N N . VAL A 1 212 ? -16.560 -2.342 17.605 1.00 95.62 212 VAL A N 1
ATOM 1601 C CA . VAL A 1 212 ? -15.449 -1.713 16.871 1.00 95.62 212 VAL A CA 1
ATOM 1602 C C . VAL A 1 212 ? -15.754 -1.610 15.377 1.00 95.62 212 VAL A C 1
ATOM 1604 O O . VAL A 1 212 ? -16.117 -2.594 14.733 1.00 95.62 212 VAL A O 1
ATOM 1607 N N . ARG A 1 213 ? -15.553 -0.413 14.816 1.00 94.12 213 ARG A N 1
ATOM 1608 C CA . ARG A 1 213 ? -15.613 -0.128 13.376 1.00 94.12 213 ARG A CA 1
ATOM 1609 C C . ARG A 1 213 ? -14.240 -0.202 12.708 1.00 94.12 213 ARG A C 1
ATOM 1611 O O . ARG A 1 213 ? -14.157 -0.686 11.585 1.00 94.12 213 ARG A O 1
ATOM 1618 N N . ALA A 1 214 ? -13.206 0.331 13.357 1.00 95.50 214 ALA A N 1
ATOM 1619 C CA . ALA A 1 214 ? -11.836 0.368 12.847 1.00 95.50 214 ALA A CA 1
ATOM 1620 C C . ALA A 1 214 ? -10.826 0.500 13.999 1.00 95.50 214 ALA A C 1
ATOM 1622 O O . ALA A 1 214 ? -11.168 1.001 15.073 1.00 95.50 214 ALA A O 1
ATOM 1623 N N . CYS A 1 215 ? -9.585 0.091 13.753 1.00 97.12 215 CYS A N 1
ATOM 1624 C CA . CYS A 1 215 ? -8.431 0.323 14.618 1.00 97.12 215 CYS A CA 1
ATOM 1625 C C . CYS A 1 215 ? -7.209 0.630 13.738 1.00 97.12 215 CYS A C 1
ATOM 1627 O O . CYS A 1 215 ? -7.151 0.138 12.611 1.00 97.12 215 CYS A O 1
ATOM 1629 N N . ASP A 1 216 ? -6.271 1.436 14.232 1.00 97.44 216 ASP A N 1
ATOM 1630 C CA . ASP A 1 216 ? -4.976 1.696 13.590 1.00 97.44 216 ASP A CA 1
ATOM 1631 C C . ASP A 1 216 ? -3.921 2.077 14.644 1.00 97.44 216 ASP A C 1
ATOM 1633 O O . ASP A 1 216 ? -4.255 2.631 15.701 1.00 97.44 216 ASP A O 1
ATOM 1637 N N . LEU A 1 217 ? -2.648 1.790 14.372 1.00 96.94 217 LEU A N 1
ATOM 1638 C CA . LEU A 1 217 ? -1.571 1.833 15.367 1.00 96.94 217 LEU A CA 1
ATOM 1639 C C . LEU A 1 217 ? -0.631 3.033 15.192 1.00 96.94 217 LEU A C 1
ATOM 1641 O O . LEU A 1 217 ? -0.222 3.385 14.089 1.00 96.94 217 LEU A O 1
ATOM 1645 N N . CYS A 1 218 ? -0.223 3.616 16.315 1.00 95.12 218 CYS A N 1
ATOM 1646 C CA . CYS A 1 218 ? 0.915 4.523 16.427 1.00 95.12 218 CYS A CA 1
ATOM 1647 C C . CYS A 1 218 ? 1.686 4.165 17.707 1.00 95.12 218 CYS A C 1
ATOM 1649 O O . CYS A 1 218 ? 1.465 4.735 18.771 1.00 95.12 218 CYS A O 1
ATOM 1651 N N . ASP A 1 219 ? 2.554 3.153 17.592 1.00 92.44 219 ASP A N 1
ATOM 1652 C CA . ASP A 1 219 ? 3.323 2.509 18.674 1.00 92.44 219 ASP A CA 1
ATOM 1653 C C . ASP A 1 219 ? 3.867 3.537 19.702 1.00 92.44 219 ASP A C 1
ATOM 1655 O O . ASP A 1 219 ? 4.534 4.495 19.280 1.00 92.44 219 ASP A O 1
ATOM 1659 N N . PRO A 1 220 ? 3.569 3.417 21.020 1.00 94.19 220 PRO A N 1
ATOM 1660 C CA . PRO A 1 220 ? 2.935 2.301 21.755 1.00 94.19 220 PRO A CA 1
ATOM 1661 C C . PRO A 1 220 ? 1.397 2.305 21.840 1.00 94.19 220 PRO A C 1
ATOM 1663 O O . PRO A 1 220 ? 0.823 1.558 22.639 1.00 94.19 220 PRO A O 1
ATOM 1666 N N . TYR A 1 221 ? 0.710 3.113 21.029 1.00 97.19 221 TYR A N 1
ATOM 1667 C CA . TYR A 1 221 ? -0.744 3.270 21.088 1.00 97.19 221 TYR A CA 1
ATOM 1668 C C . TYR A 1 221 ? -1.486 2.545 19.957 1.00 97.19 221 TYR A C 1
ATOM 1670 O O . TYR A 1 221 ? -1.045 2.498 18.808 1.00 97.19 221 TYR A O 1
ATOM 1678 N N . ALA A 1 222 ? -2.680 2.055 20.277 1.00 97.69 222 ALA A N 1
ATOM 1679 C CA . ALA A 1 222 ? -3.713 1.649 19.336 1.00 97.69 222 ALA A CA 1
ATOM 1680 C C . ALA A 1 222 ? -4.912 2.600 19.465 1.00 97.69 222 ALA A C 1
ATOM 1682 O O . ALA A 1 222 ? -5.459 2.772 20.558 1.00 97.69 222 ALA A O 1
ATOM 1683 N N . VAL A 1 223 ? -5.339 3.213 18.362 1.00 98.25 223 VAL A N 1
ATOM 1684 C CA . VAL A 1 223 ? -6.534 4.070 18.330 1.00 98.25 223 VAL A CA 1
ATOM 1685 C C . VAL A 1 223 ? -7.692 3.283 17.735 1.00 98.25 223 VAL A C 1
ATOM 1687 O O . VAL A 1 223 ? -7.552 2.660 16.688 1.00 98.25 223 VAL A O 1
ATOM 1690 N N . ILE A 1 224 ? -8.848 3.325 18.397 1.00 97.62 224 ILE A N 1
ATOM 1691 C CA . ILE A 1 224 ? -10.028 2.518 18.076 1.00 97.62 224 ILE A CA 1
ATOM 1692 C C . ILE A 1 224 ? -11.217 3.445 17.817 1.00 97.62 224 ILE A C 1
ATOM 1694 O O . ILE A 1 224 ? -11.528 4.297 18.645 1.00 97.62 224 ILE A O 1
ATOM 1698 N N . LEU A 1 225 ? -11.922 3.250 16.701 1.00 96.88 225 LEU A N 1
ATOM 1699 C CA . LEU A 1 225 ? -13.193 3.910 16.389 1.00 96.88 225 LEU A CA 1
ATOM 1700 C C . LEU A 1 225 ? -14.335 2.910 16.548 1.00 96.88 225 LEU A C 1
ATOM 1702 O O . LEU A 1 225 ? -14.317 1.834 15.945 1.00 96.88 225 LEU A O 1
ATOM 1706 N N . LEU A 1 226 ? -15.353 3.282 17.317 1.00 95.94 226 LEU A N 1
ATOM 1707 C CA . LEU A 1 226 ? -16.579 2.504 17.479 1.00 95.94 226 LEU A CA 1
ATOM 1708 C C . LEU A 1 226 ? -17.629 2.865 16.419 1.00 95.94 226 LEU A C 1
ATOM 1710 O O . LEU A 1 226 ? -17.562 3.914 15.773 1.00 95.94 226 LEU A O 1
ATOM 1714 N N . VAL A 1 227 ? -18.631 2.002 16.241 1.00 94.25 227 VAL A N 1
ATOM 1715 C CA . VAL A 1 227 ? -19.710 2.188 15.252 1.00 94.25 227 VAL A CA 1
ATOM 1716 C C . VAL A 1 227 ? -20.533 3.459 15.506 1.00 94.25 227 VAL A C 1
ATOM 1718 O O . VAL A 1 227 ? -21.014 4.069 14.545 1.00 94.25 227 VAL A O 1
ATOM 1721 N N . ASP A 1 228 ? -20.667 3.913 16.754 1.00 93.25 228 ASP A N 1
ATOM 1722 C CA . ASP A 1 228 ? -21.332 5.177 17.112 1.00 93.25 228 ASP A CA 1
ATOM 1723 C C . ASP A 1 228 ? -20.483 6.442 16.866 1.00 93.25 228 ASP A C 1
ATOM 1725 O O . ASP A 1 228 ? -21.030 7.545 16.857 1.00 93.25 228 ASP A O 1
ATOM 1729 N N . GLY A 1 229 ? -19.190 6.292 16.563 1.00 93.69 229 GLY A N 1
ATOM 1730 C CA . GLY A 1 229 ? -18.237 7.386 16.357 1.00 93.69 229 GLY A CA 1
ATOM 1731 C C . GLY A 1 229 ? -17.436 7.787 17.599 1.00 93.69 229 GLY A C 1
ATOM 1732 O O . GLY A 1 229 ? -16.668 8.748 17.534 1.00 93.69 229 GLY A O 1
ATOM 1733 N N . THR A 1 230 ? -17.595 7.079 18.719 1.00 95.25 230 THR A N 1
ATOM 1734 C CA . THR A 1 230 ? -16.721 7.207 19.892 1.00 95.25 230 THR A CA 1
ATOM 1735 C C . THR A 1 230 ? -15.316 6.716 19.548 1.00 95.25 230 THR A C 1
ATOM 1737 O O . THR A 1 230 ? -15.160 5.682 18.897 1.00 95.25 230 THR A O 1
ATOM 1740 N N . VAL A 1 231 ? -14.292 7.431 20.018 1.00 96.38 231 VAL A N 1
ATOM 1741 C CA . VAL A 1 231 ? -12.886 7.024 19.897 1.00 96.38 231 VAL A CA 1
ATOM 1742 C C . VAL A 1 231 ? -12.371 6.535 21.251 1.00 96.38 231 VAL A C 1
ATOM 1744 O O . VAL A 1 231 ? -12.701 7.108 22.289 1.00 96.38 231 VAL A O 1
ATOM 1747 N N . ALA A 1 232 ? -11.554 5.488 21.226 1.00 96.81 232 ALA A N 1
ATOM 1748 C CA . ALA A 1 232 ? -10.776 4.974 22.347 1.00 96.81 232 ALA A CA 1
ATOM 1749 C C . ALA A 1 232 ? -9.283 4.975 21.998 1.00 96.81 232 ALA A C 1
ATOM 1751 O O . ALA A 1 232 ? -8.906 4.831 20.834 1.00 96.81 232 ALA A O 1
ATOM 1752 N N . VAL A 1 233 ? -8.443 5.092 23.023 1.00 97.50 233 VAL A N 1
ATOM 1753 C CA . VAL A 1 233 ? -6.989 4.921 22.937 1.00 97.50 233 VAL A CA 1
ATOM 1754 C C . VAL A 1 233 ? -6.602 3.790 23.869 1.00 97.50 233 VAL A C 1
ATOM 1756 O O . VAL A 1 233 ? -7.012 3.777 25.030 1.00 97.50 233 VAL A O 1
ATOM 1759 N N . VAL A 1 234 ? -5.822 2.846 23.367 1.00 97.00 234 VAL A N 1
ATOM 1760 C CA . VAL A 1 234 ? -5.247 1.752 24.141 1.00 97.00 234 VAL A CA 1
ATOM 1761 C C . VAL A 1 234 ? -3.730 1.885 24.100 1.00 97.00 234 VAL A C 1
ATOM 1763 O O . VAL A 1 234 ? -3.153 1.984 23.024 1.00 97.00 234 VAL A O 1
ATOM 1766 N N . GLU A 1 235 ? -3.091 1.890 25.261 1.00 96.25 235 GLU A N 1
ATOM 1767 C CA . GLU A 1 235 ? -1.634 1.942 25.425 1.00 96.25 235 GLU A CA 1
ATOM 1768 C C . GLU A 1 235 ? -1.126 0.602 25.969 1.00 96.25 235 GLU A C 1
ATOM 1770 O O . GLU A 1 235 ? -1.775 0.016 26.842 1.00 96.25 235 GLU A O 1
ATOM 1775 N N . VAL A 1 236 ? 0.022 0.118 25.485 1.00 93.44 236 VAL A N 1
ATOM 1776 C CA . VAL A 1 236 ? 0.766 -0.964 26.155 1.00 93.44 236 VAL A CA 1
ATOM 1777 C C . VAL A 1 236 ? 1.678 -0.347 27.209 1.00 93.44 236 VAL A C 1
ATOM 1779 O O . VAL A 1 236 ? 2.602 0.390 26.875 1.00 93.44 236 VAL A O 1
ATOM 1782 N N . VAL A 1 237 ? 1.441 -0.686 28.475 1.00 92.38 237 VAL A N 1
ATOM 1783 C CA . VAL A 1 237 ? 2.258 -0.243 29.609 1.00 92.38 237 VAL A CA 1
ATOM 1784 C C . VAL A 1 237 ? 2.979 -1.450 30.198 1.00 92.38 237 VAL A C 1
ATOM 1786 O O . VAL A 1 237 ? 2.348 -2.361 30.738 1.00 92.38 237 VAL A O 1
ATOM 1789 N N . GLU A 1 238 ? 4.307 -1.448 30.119 1.00 87.62 238 GLU A N 1
ATOM 1790 C CA . GLU A 1 238 ? 5.157 -2.450 30.765 1.00 87.62 238 GLU A CA 1
ATOM 1791 C C . GLU A 1 238 ? 5.424 -2.047 32.218 1.00 87.62 238 GLU A C 1
ATOM 1793 O O . GLU A 1 238 ? 5.985 -0.982 32.493 1.00 87.62 238 GLU A O 1
ATOM 1798 N N . LYS A 1 239 ? 5.028 -2.892 33.174 1.00 80.44 239 LYS A N 1
ATOM 1799 C CA . LYS A 1 239 ? 5.371 -2.685 34.583 1.00 80.44 239 LYS A CA 1
ATOM 1800 C C . LYS A 1 239 ? 6.689 -3.380 34.888 1.00 80.44 239 LYS A C 1
ATOM 1802 O O . LYS A 1 239 ? 6.728 -4.591 35.079 1.00 80.44 239 LYS A O 1
ATOM 1807 N N . GLY A 1 240 ? 7.762 -2.595 34.969 1.00 62.69 240 GLY A N 1
ATOM 1808 C CA . GLY A 1 240 ? 9.054 -3.089 35.440 1.00 62.69 240 GLY A CA 1
ATOM 1809 C C . GLY A 1 240 ? 8.937 -3.689 36.845 1.00 62.69 240 GLY A C 1
ATOM 1810 O O . GLY A 1 240 ? 8.355 -3.069 37.740 1.00 62.69 240 GLY A O 1
ATOM 1811 N N . GLY A 1 241 ? 9.491 -4.890 37.030 1.00 55.25 241 GLY A N 1
ATOM 1812 C CA . GLY A 1 241 ? 9.487 -5.628 38.294 1.00 55.25 241 GLY A CA 1
ATOM 1813 C C . GLY A 1 241 ? 10.297 -4.926 39.385 1.00 55.25 241 GLY A C 1
ATOM 1814 O O . GLY A 1 241 ? 11.465 -5.231 39.603 1.00 55.25 241 GLY A O 1
ATOM 1815 N N . GLY A 1 242 ? 9.678 -3.970 40.076 1.00 47.69 242 GLY A N 1
ATOM 1816 C CA . GLY A 1 242 ? 10.271 -3.252 41.203 1.00 47.69 242 GLY A CA 1
ATOM 1817 C C . GLY A 1 242 ? 10.320 -4.095 42.478 1.00 47.69 242 GLY A C 1
ATOM 1818 O O . GLY A 1 242 ? 9.561 -3.831 43.410 1.00 47.69 242 GLY A O 1
ATOM 1819 N N . GLY A 1 243 ? 11.207 -5.089 42.531 1.00 47.81 243 GLY A N 1
ATOM 1820 C CA . GLY A 1 243 ? 11.473 -5.880 43.733 1.00 47.81 243 GLY A CA 1
ATOM 1821 C C . GLY A 1 243 ? 12.646 -6.845 43.561 1.00 47.81 243 GLY A C 1
ATOM 1822 O O . GLY A 1 243 ? 12.770 -7.483 42.521 1.00 47.81 243 GLY A O 1
ATOM 1823 N N . ASP A 1 244 ? 13.478 -6.970 44.598 1.00 51.03 244 ASP A N 1
ATOM 1824 C CA . ASP A 1 244 ? 14.663 -7.844 44.648 1.00 51.03 244 ASP A CA 1
ATOM 1825 C C . ASP A 1 244 ? 14.288 -9.341 44.787 1.00 51.03 244 ASP A C 1
ATOM 1827 O O . ASP A 1 244 ? 14.659 -10.008 45.755 1.00 51.03 244 ASP A O 1
ATOM 1831 N N . GLY A 1 245 ? 13.499 -9.868 43.848 1.00 50.09 245 GLY A N 1
ATOM 1832 C CA . GLY A 1 245 ? 13.103 -11.276 43.764 1.00 50.09 245 GLY A CA 1
ATOM 1833 C C . GLY A 1 245 ? 13.408 -11.855 42.383 1.00 50.09 245 GLY A C 1
ATOM 1834 O O . GLY A 1 245 ? 13.074 -11.246 41.370 1.00 50.09 245 GLY A O 1
ATOM 1835 N N . GLU A 1 246 ? 14.020 -13.040 42.339 1.00 51.97 246 GLU A N 1
ATOM 1836 C CA . GLU A 1 246 ? 14.556 -13.657 41.109 1.00 51.97 246 GLU A CA 1
ATOM 1837 C C . GLU A 1 246 ? 13.490 -14.103 40.077 1.00 51.97 246 GLU A C 1
ATOM 1839 O O . GLU A 1 246 ? 13.851 -14.488 38.969 1.00 51.97 246 GLU A O 1
ATOM 1844 N N . ASP A 1 247 ? 12.193 -13.973 40.389 1.00 50.84 247 ASP A N 1
ATOM 1845 C CA . ASP A 1 247 ? 11.052 -14.339 39.525 1.00 50.84 247 ASP A CA 1
ATOM 1846 C C . ASP A 1 247 ? 10.264 -13.116 38.988 1.00 50.84 247 ASP A C 1
ATOM 1848 O O . ASP A 1 247 ? 9.066 -13.198 38.703 1.00 50.84 247 ASP A O 1
ATOM 1852 N N . GLY A 1 248 ? 10.906 -11.948 38.871 1.00 48.38 248 GLY A N 1
ATOM 1853 C CA . GLY A 1 248 ? 10.292 -10.697 38.400 1.00 48.38 248 GLY A CA 1
ATOM 1854 C C . GLY A 1 248 ? 9.922 -10.677 36.908 1.00 48.38 248 GLY A C 1
ATOM 1855 O O . GLY A 1 248 ? 10.555 -9.968 36.127 1.00 48.38 248 GLY A O 1
ATOM 1856 N N . GLN A 1 249 ? 8.894 -11.426 36.505 1.00 54.78 249 GLN A N 1
ATOM 1857 C CA . GLN A 1 249 ? 8.348 -11.400 35.142 1.00 54.78 249 GLN A CA 1
ATOM 1858 C C . GLN A 1 249 ? 7.778 -10.009 34.794 1.00 54.78 249 GLN A C 1
ATOM 1860 O O . GLN A 1 249 ? 6.996 -9.441 35.555 1.00 54.78 249 GLN A O 1
ATOM 1865 N N . GLU A 1 250 ? 8.152 -9.460 33.633 1.00 60.69 250 GLU A N 1
ATOM 1866 C CA . GLU A 1 250 ? 7.600 -8.194 33.128 1.00 60.69 250 GLU A CA 1
ATOM 1867 C C . GLU A 1 250 ? 6.110 -8.358 32.776 1.00 60.69 250 GLU A C 1
ATOM 1869 O O . GLU A 1 250 ? 5.759 -8.933 31.744 1.00 60.69 250 GLU A O 1
ATOM 1874 N N . GLU A 1 251 ? 5.215 -7.830 33.614 1.00 77.38 251 GLU A N 1
ATOM 1875 C CA . GLU A 1 251 ? 3.782 -7.791 33.310 1.00 77.38 251 GLU A CA 1
ATOM 1876 C C . GLU A 1 251 ? 3.448 -6.583 32.421 1.00 77.38 251 GLU A C 1
ATOM 1878 O O . GLU A 1 251 ? 3.333 -5.441 32.883 1.00 77.38 251 GLU A O 1
ATOM 1883 N N . ALA A 1 252 ? 3.246 -6.843 31.129 1.00 88.69 252 ALA A N 1
ATOM 1884 C CA . ALA A 1 252 ? 2.645 -5.884 30.210 1.00 88.69 252 ALA A CA 1
ATOM 1885 C C . ALA A 1 252 ? 1.120 -5.862 30.359 1.00 88.69 252 ALA A C 1
ATOM 1887 O O . ALA A 1 252 ? 0.460 -6.902 30.359 1.00 88.69 252 ALA A O 1
ATOM 1888 N N . ILE A 1 253 ? 0.538 -4.667 30.438 1.00 92.56 253 ILE A N 1
ATOM 1889 C CA . ILE A 1 253 ? -0.914 -4.479 30.480 1.00 92.56 253 ILE A CA 1
ATOM 1890 C C . ILE A 1 253 ? -1.374 -3.521 29.388 1.00 92.56 253 ILE A C 1
ATOM 1892 O O . ILE A 1 253 ? -0.640 -2.631 28.965 1.00 92.56 253 ILE A O 1
ATOM 1896 N N . LEU A 1 254 ? -2.628 -3.677 28.970 1.00 94.88 254 LEU A N 1
ATOM 1897 C CA . LEU A 1 254 ? -3.321 -2.665 28.184 1.00 94.88 254 LEU A CA 1
ATOM 1898 C C . LEU A 1 254 ? -3.978 -1.637 29.114 1.00 94.88 254 LEU A C 1
ATOM 1900 O O . LEU A 1 254 ? -4.671 -2.007 30.065 1.00 94.88 254 LEU A O 1
ATOM 1904 N N . GLN A 1 255 ? -3.817 -0.351 28.809 1.00 95.69 255 GLN A N 1
ATOM 1905 C CA . GLN A 1 255 ? -4.520 0.751 29.466 1.00 95.69 255 GLN A CA 1
ATOM 1906 C C . GLN A 1 255 ? -5.472 1.428 28.473 1.00 95.69 255 GLN A C 1
ATOM 1908 O O . GLN A 1 255 ? -5.039 1.995 27.475 1.00 95.69 255 GLN A O 1
ATOM 1913 N N . LEU A 1 256 ? -6.779 1.368 28.749 1.00 96.19 256 LEU A N 1
ATOM 1914 C CA . LEU A 1 256 ? -7.833 1.943 27.906 1.00 96.19 256 LEU A CA 1
ATOM 1915 C C . LEU A 1 256 ? -8.254 3.335 28.403 1.00 96.19 256 LEU A C 1
ATOM 1917 O O . LEU A 1 256 ? -8.724 3.485 29.531 1.00 96.19 256 LEU A O 1
ATOM 1921 N N . THR A 1 257 ? -8.180 4.323 27.514 1.00 96.69 257 THR A N 1
ATOM 1922 C CA . THR A 1 257 ? -8.589 5.716 27.734 1.00 96.69 257 THR A CA 1
ATOM 1923 C C . THR A 1 257 ? -9.673 6.126 26.732 1.00 96.69 257 THR A C 1
ATOM 1925 O O . THR A 1 257 ? -9.618 5.778 25.554 1.00 96.69 257 THR A O 1
ATOM 1928 N N . TRP A 1 258 ? -10.655 6.905 27.192 1.00 95.50 258 TRP A N 1
ATOM 1929 C CA . TRP A 1 258 ? -11.737 7.459 26.369 1.00 95.50 258 TRP A CA 1
ATOM 1930 C C . TRP A 1 258 ? -11.574 8.988 26.264 1.00 95.50 258 TRP A C 1
ATOM 1932 O O . TRP A 1 258 ? -12.015 9.692 27.177 1.00 95.50 258 TRP A O 1
ATOM 1942 N N . PRO A 1 259 ? -10.908 9.523 25.222 1.00 94.06 259 PRO A N 1
ATOM 1943 C CA . PRO A 1 259 ? -10.671 10.962 25.090 1.00 94.06 259 PRO A CA 1
ATOM 1944 C C . PRO A 1 259 ? -11.968 11.767 24.889 1.00 94.06 259 PRO A C 1
ATOM 1946 O O . PRO A 1 259 ? -12.839 11.380 24.108 1.00 94.06 259 PRO A O 1
ATOM 1949 N N . ASP A 1 260 ? -12.079 12.929 25.545 1.00 88.88 260 ASP A N 1
ATOM 1950 C CA . ASP A 1 260 ? -13.196 13.869 25.343 1.00 88.88 260 ASP A CA 1
ATOM 1951 C C . ASP A 1 260 ? -12.983 14.701 24.070 1.00 88.88 260 ASP A C 1
ATOM 1953 O O . ASP A 1 260 ? -12.437 15.809 24.074 1.00 88.88 260 ASP A O 1
ATOM 1957 N N . ILE A 1 261 ? -13.391 14.131 22.938 1.00 88.00 261 ILE A N 1
ATOM 1958 C CA . ILE A 1 261 ? -13.327 14.801 21.642 1.00 88.00 261 ILE A CA 1
ATOM 1959 C C . ILE A 1 261 ? -14.474 15.812 21.534 1.00 88.00 261 ILE A C 1
ATOM 1961 O O . ILE A 1 261 ? -15.649 15.473 21.687 1.00 88.00 261 ILE A O 1
ATOM 1965 N N . LYS A 1 262 ? -14.133 17.062 21.183 1.00 77.44 262 LYS A N 1
ATOM 1966 C CA . LYS A 1 262 ? -15.095 18.158 20.975 1.00 77.44 262 LYS A CA 1
ATOM 1967 C C . LYS A 1 262 ? -16.320 17.712 20.167 1.00 77.44 262 LYS A C 1
ATOM 1969 O O . LYS A 1 262 ? -16.199 17.152 19.077 1.00 77.44 262 LYS A O 1
ATOM 1974 N N . LYS A 1 263 ? -17.504 18.054 20.684 1.00 70.88 263 LYS A N 1
ATOM 1975 C CA . LYS A 1 263 ? -18.801 17.751 20.065 1.00 70.88 263 LYS A CA 1
ATOM 1976 C C . LYS A 1 263 ? -18.920 18.425 18.693 1.00 70.88 263 LYS A C 1
ATOM 1978 O O . LYS A 1 263 ? -19.025 19.648 18.602 1.00 70.88 263 LYS A O 1
ATOM 1983 N N . GLY A 1 264 ? -18.931 17.600 17.652 1.00 79.31 264 GLY A N 1
ATOM 1984 C CA . GLY A 1 264 ? -19.165 17.967 16.258 1.00 79.31 264 GLY A CA 1
ATOM 1985 C C . GLY A 1 264 ? -20.077 16.940 15.588 1.00 79.31 264 GLY A C 1
ATOM 1986 O O . GLY A 1 264 ? -20.787 16.198 16.267 1.00 79.31 264 GLY A O 1
ATOM 1987 N N . SER A 1 265 ? -20.038 16.873 14.260 1.00 89.38 265 SER A N 1
ATOM 1988 C CA . SER A 1 265 ? -20.583 15.737 13.508 1.00 89.38 265 SER A CA 1
ATOM 1989 C C . SER A 1 265 ? -19.852 14.435 13.883 1.00 89.38 265 SER A C 1
ATOM 1991 O O . SER A 1 265 ? -18.728 14.455 14.402 1.00 89.38 265 SER A O 1
ATOM 1993 N N . LYS A 1 266 ? -20.506 13.289 13.677 1.00 92.38 266 LYS A N 1
ATOM 1994 C CA . LYS A 1 266 ? -19.988 11.975 14.078 1.00 92.38 266 LYS A CA 1
ATOM 1995 C C . LYS A 1 266 ? -18.682 11.639 13.343 1.00 92.38 266 LYS A C 1
ATOM 1997 O O . LYS A 1 266 ? -18.550 11.927 12.156 1.00 92.38 266 LYS A O 1
ATOM 2002 N N . VAL A 1 267 ? -17.730 11.011 14.039 1.00 94.62 267 VAL A N 1
ATOM 2003 C CA . VAL A 1 267 ? -16.484 10.498 13.441 1.00 94.62 267 VAL A CA 1
ATOM 2004 C C . VAL A 1 267 ? -16.783 9.221 12.646 1.00 94.62 267 VAL A C 1
ATOM 2006 O O . VAL A 1 267 ? -17.526 8.354 13.103 1.00 94.62 267 VAL A O 1
ATOM 2009 N N . THR A 1 268 ? -16.222 9.114 11.441 1.00 94.12 268 THR A N 1
ATOM 2010 C CA . THR A 1 268 ? -16.519 8.047 10.464 1.00 94.12 268 THR A CA 1
ATOM 2011 C C . THR A 1 268 ? -15.307 7.202 10.083 1.00 94.12 268 THR A C 1
ATOM 2013 O O . THR A 1 268 ? -15.473 6.024 9.748 1.00 94.12 268 THR A O 1
ATOM 2016 N N . LEU A 1 269 ? -14.111 7.793 10.154 1.00 96.00 269 LEU A N 1
ATOM 2017 C CA . LEU A 1 269 ? -12.824 7.211 9.780 1.00 96.00 269 LEU A CA 1
ATOM 2018 C C . LEU A 1 269 ? -11.732 7.688 10.744 1.00 96.00 269 LEU A C 1
ATOM 2020 O O . LEU A 1 269 ? -11.820 8.802 11.270 1.00 96.00 269 LEU A O 1
ATOM 2024 N N . LEU A 1 270 ? -10.700 6.862 10.909 1.00 96.06 270 LEU A N 1
ATOM 2025 C CA . LEU A 1 270 ? -9.461 7.174 11.620 1.00 96.06 270 LEU A CA 1
ATOM 2026 C C . LEU A 1 270 ? -8.255 6.727 10.778 1.00 96.06 270 LEU A C 1
ATOM 2028 O O . LEU A 1 270 ? -8.393 5.804 9.977 1.00 96.06 270 LEU A O 1
ATOM 2032 N N . SER A 1 271 ? -7.092 7.337 10.998 1.00 97.81 271 SER A N 1
ATOM 2033 C CA . SER A 1 271 ? -5.775 6.774 10.668 1.00 97.81 271 SER A CA 1
ATOM 2034 C C . SER A 1 271 ? -4.738 7.281 11.672 1.00 97.81 271 SER A C 1
ATOM 2036 O O . SER A 1 271 ? -4.739 8.464 12.023 1.00 97.81 271 SER A O 1
ATOM 2038 N N . SER A 1 272 ? -3.876 6.387 12.138 1.00 97.00 272 SER A N 1
ATOM 2039 C CA . SER A 1 272 ? -2.828 6.638 13.128 1.00 97.00 272 SER A CA 1
ATOM 2040 C C . SER A 1 272 ? -1.470 6.787 12.438 1.00 97.00 272 SER A C 1
ATOM 2042 O O . SER A 1 272 ? -1.206 6.160 11.417 1.00 97.00 272 SER A O 1
ATOM 2044 N N . TYR A 1 273 ? -0.590 7.633 12.977 1.00 95.75 273 TYR A N 1
ATOM 2045 C CA . TYR A 1 273 ? 0.727 7.886 12.390 1.00 95.75 273 TYR A CA 1
ATOM 2046 C C . TYR A 1 273 ? 1.783 8.178 13.457 1.00 95.75 273 TYR A C 1
ATOM 2048 O O . TYR A 1 273 ? 1.590 9.042 14.311 1.00 95.75 273 TYR A O 1
ATOM 2056 N N . THR A 1 274 ? 2.928 7.501 13.365 1.00 94.00 274 THR A N 1
ATOM 2057 C CA . THR A 1 274 ? 4.134 7.822 14.140 1.00 94.00 274 THR A CA 1
ATOM 2058 C C . THR A 1 274 ? 5.084 8.642 13.266 1.00 94.00 274 THR A C 1
ATOM 2060 O O . THR A 1 274 ? 5.692 8.115 12.331 1.00 94.00 274 THR A O 1
ATOM 2063 N N . ASP A 1 275 ? 5.212 9.940 13.551 1.00 92.44 275 ASP A N 1
ATOM 2064 C CA . ASP A 1 275 ? 6.111 10.829 12.827 1.00 92.44 275 ASP A CA 1
ATOM 2065 C C . ASP A 1 275 ? 7.565 10.642 13.244 1.00 92.44 275 ASP A C 1
ATOM 2067 O O . ASP A 1 275 ? 7.951 10.906 14.384 1.00 92.44 275 ASP A O 1
ATOM 2071 N N . LYS A 1 276 ? 8.368 10.275 12.247 1.00 88.62 276 LYS A N 1
ATOM 2072 C CA . LYS A 1 276 ? 9.831 10.193 12.295 1.00 88.62 276 LYS A CA 1
ATOM 2073 C C . LYS A 1 276 ? 10.511 11.292 11.477 1.00 88.62 276 LYS A C 1
ATOM 2075 O O . LYS A 1 276 ? 11.735 11.363 11.448 1.00 88.62 276 LYS A O 1
ATOM 2080 N N . SER A 1 277 ? 9.738 12.131 10.778 1.00 86.81 277 SER A N 1
ATOM 2081 C CA . SER A 1 277 ? 10.280 13.213 9.946 1.00 86.81 277 SER A CA 1
ATOM 2082 C C . SER A 1 277 ? 10.717 14.431 10.758 1.00 86.81 277 SER A C 1
ATOM 2084 O O . SER A 1 277 ? 11.586 15.179 10.315 1.00 86.81 277 SER A O 1
ATOM 2086 N N . GLY A 1 278 ? 10.090 14.663 11.917 1.00 85.62 278 GLY A N 1
ATOM 2087 C CA . GLY A 1 278 ? 10.246 15.906 12.667 1.00 85.62 278 GLY A CA 1
ATOM 2088 C C . GLY A 1 278 ? 9.544 17.102 12.010 1.00 85.62 278 GLY A C 1
ATOM 2089 O O . GLY A 1 278 ? 9.800 18.240 12.405 1.00 85.62 278 GLY A O 1
ATOM 2090 N N . LEU A 1 279 ? 8.666 16.878 11.022 1.00 88.88 279 LEU A N 1
ATOM 2091 C CA . LEU A 1 279 ? 7.820 17.922 10.430 1.00 88.88 279 LEU A CA 1
ATOM 2092 C C . LEU A 1 279 ? 6.606 18.240 11.306 1.00 88.88 279 LEU A C 1
ATOM 2094 O O . LEU A 1 279 ? 6.113 19.370 11.265 1.00 88.88 279 LEU A O 1
ATOM 2098 N N . PHE A 1 280 ? 6.127 17.277 12.099 1.00 92.06 280 PHE A N 1
ATOM 2099 C CA . PHE A 1 280 ? 4.955 17.450 12.955 1.00 92.06 280 PHE A CA 1
ATOM 2100 C C . PHE A 1 280 ? 5.325 18.191 14.254 1.00 92.06 280 PHE A C 1
ATOM 2102 O O . PHE A 1 280 ? 5.372 17.630 15.343 1.00 92.06 280 PHE A O 1
ATOM 2109 N N . THR A 1 281 ? 5.618 19.489 14.134 1.00 89.38 281 THR A N 1
ATOM 2110 C CA . THR A 1 281 ? 6.033 20.350 15.257 1.00 89.38 281 THR A CA 1
ATOM 2111 C C . THR A 1 281 ? 4.975 21.390 15.605 1.00 89.38 281 THR A C 1
ATOM 2113 O O . THR A 1 281 ? 4.471 22.070 14.711 1.00 89.38 281 THR A O 1
ATOM 2116 N N . LEU A 1 282 ? 4.703 21.573 16.902 1.00 87.00 282 LEU A N 1
ATOM 2117 C CA . LEU A 1 282 ? 3.866 22.666 17.432 1.00 87.00 282 LEU A CA 1
ATOM 2118 C C . LEU A 1 282 ? 4.677 23.933 17.760 1.00 87.00 282 LEU A C 1
ATOM 2120 O O . LEU A 1 282 ? 4.118 25.019 17.891 1.00 87.00 282 LEU A O 1
ATOM 2124 N N . GLU A 1 283 ? 5.995 23.792 17.901 1.00 80.12 283 GLU A N 1
ATOM 2125 C CA . GLU A 1 283 ? 6.920 24.873 18.242 1.00 80.12 283 GLU A CA 1
ATOM 2126 C C . GLU A 1 283 ? 7.205 25.766 17.028 1.00 80.12 283 GLU A C 1
ATOM 2128 O O . GLU A 1 283 ? 7.645 25.295 15.973 1.00 80.12 283 GLU A O 1
ATOM 2133 N N . VAL A 1 284 ? 7.022 27.076 17.203 1.00 67.62 284 VAL A N 1
ATOM 2134 C CA . VAL A 1 284 ? 7.641 28.083 16.336 1.00 67.62 284 VAL A CA 1
ATOM 2135 C C . VAL A 1 284 ? 9.090 28.199 16.798 1.00 67.62 284 VAL A C 1
ATOM 2137 O O . VAL A 1 284 ? 9.352 28.814 17.826 1.00 67.62 284 VAL A O 1
ATOM 2140 N N . GLY A 1 285 ? 10.006 27.528 16.097 1.00 57.31 285 GLY A N 1
ATOM 2141 C CA . GLY A 1 285 ? 11.425 27.546 16.456 1.00 57.31 285 GLY A CA 1
ATOM 2142 C C . GLY A 1 285 ? 11.998 28.963 16.434 1.00 57.31 285 GLY A C 1
ATOM 2143 O O . GLY A 1 285 ? 11.715 29.717 15.500 1.00 57.31 285 GLY A O 1
ATOM 2144 N N . GLU A 1 286 ? 12.794 29.284 17.453 1.00 45.41 286 GLU A N 1
ATOM 2145 C CA . GLU A 1 286 ? 13.681 30.450 17.463 1.00 45.41 286 GLU A CA 1
ATOM 2146 C C . GLU A 1 286 ? 14.734 30.318 16.344 1.00 45.41 286 GLU A C 1
ATOM 2148 O O . GLU A 1 286 ? 14.920 29.236 15.778 1.00 45.41 286 GLU A O 1
ATOM 2153 N N . GLU A 1 287 ? 15.352 31.438 15.975 1.00 41.16 287 GLU A N 1
ATOM 2154 C CA . GLU A 1 287 ? 16.218 31.580 14.799 1.00 41.16 287 GLU A CA 1
ATOM 2155 C C . GLU A 1 287 ? 17.389 30.580 14.810 1.00 41.16 287 GLU A C 1
ATOM 2157 O O . GLU A 1 287 ? 18.278 30.640 15.657 1.00 41.16 287 GLU A O 1
ATOM 2162 N N . ASP A 1 288 ? 17.389 29.669 13.834 1.00 33.88 288 ASP A N 1
ATOM 2163 C CA . ASP A 1 288 ? 18.573 28.916 13.419 1.00 33.88 288 ASP A CA 1
ATOM 2164 C C . ASP A 1 288 ? 19.015 29.518 12.079 1.00 33.88 288 ASP A C 1
ATOM 2166 O O . ASP A 1 288 ? 18.586 29.073 11.011 1.00 33.88 288 ASP A O 1
ATOM 2170 N N . ASP A 1 289 ? 19.799 30.600 12.155 1.00 36.91 289 ASP A N 1
ATOM 2171 C CA . ASP A 1 289 ? 20.416 31.306 11.019 1.00 36.91 289 ASP A CA 1
ATOM 2172 C C . ASP A 1 289 ? 21.522 30.432 10.388 1.00 36.91 289 ASP A C 1
ATOM 2174 O O . ASP A 1 289 ? 22.715 30.751 10.432 1.00 36.91 289 ASP A O 1
ATOM 2178 N N . GLY A 1 290 ? 21.132 29.263 9.871 1.00 39.06 290 GLY A N 1
ATOM 2179 C CA . GLY A 1 290 ? 22.055 28.165 9.579 1.00 39.06 290 GLY A CA 1
ATOM 2180 C C . GLY A 1 290 ? 21.744 27.300 8.356 1.00 39.06 290 GLY A C 1
ATOM 2181 O O . GLY A 1 290 ? 22.605 26.498 7.998 1.00 39.06 290 GLY A O 1
ATOM 2182 N N . ASP A 1 291 ? 20.584 27.446 7.699 1.00 32.62 291 ASP A N 1
ATOM 2183 C CA . ASP A 1 291 ? 20.237 26.632 6.513 1.00 32.62 291 ASP A CA 1
ATOM 2184 C C . ASP A 1 291 ? 19.415 27.373 5.434 1.00 32.62 291 ASP A C 1
ATOM 2186 O O . ASP A 1 291 ? 18.624 26.772 4.709 1.00 32.62 291 ASP A O 1
ATOM 2190 N N . ASP A 1 292 ? 19.641 28.682 5.266 1.00 34.28 292 ASP A N 1
ATOM 2191 C CA . ASP A 1 292 ? 19.252 29.386 4.034 1.00 34.28 292 ASP A CA 1
ATOM 2192 C C . ASP A 1 292 ? 20.272 29.081 2.924 1.00 34.28 292 ASP A C 1
ATOM 2194 O O . ASP A 1 292 ? 21.127 29.890 2.557 1.00 34.28 292 ASP A O 1
ATOM 2198 N N . ASN A 1 293 ? 20.183 27.866 2.381 1.00 33.72 293 ASN A N 1
ATOM 2199 C CA . ASN A 1 293 ? 20.780 27.517 1.093 1.00 33.72 293 ASN A CA 1
ATOM 2200 C C . ASN A 1 293 ? 19.781 26.738 0.220 1.00 33.72 293 ASN A C 1
ATOM 2202 O O . ASN A 1 293 ? 20.119 25.744 -0.430 1.00 33.72 293 ASN A O 1
ATOM 2206 N N . GLU A 1 294 ? 18.529 27.216 0.191 1.00 34.72 294 GLU A N 1
ATOM 2207 C CA . GLU A 1 294 ? 17.609 26.913 -0.905 1.00 34.72 294 GLU A CA 1
ATOM 2208 C C . GLU A 1 294 ? 18.185 27.504 -2.198 1.00 34.72 294 GLU A C 1
ATOM 2210 O O . GLU A 1 294 ? 18.058 28.692 -2.488 1.00 34.72 294 GLU A O 1
ATOM 2215 N N . GLY A 1 295 ? 18.851 26.658 -2.985 1.00 28.44 295 GLY A N 1
ATOM 2216 C CA . GLY A 1 295 ? 19.306 27.038 -4.315 1.00 28.44 295 GLY A CA 1
ATOM 2217 C C . GLY A 1 295 ? 18.121 27.422 -5.201 1.00 28.44 295 GLY A C 1
ATOM 2218 O O . GLY A 1 295 ? 17.181 26.640 -5.357 1.00 28.44 295 GLY A O 1
ATOM 2219 N N . GLU A 1 296 ? 18.194 28.602 -5.820 1.00 26.41 296 GLU A N 1
ATOM 2220 C CA . GLU A 1 296 ? 17.224 29.045 -6.819 1.00 26.41 296 GLU A CA 1
ATOM 2221 C C . GLU A 1 296 ? 17.075 27.992 -7.929 1.00 26.41 296 GLU A C 1
ATOM 2223 O O . GLU A 1 296 ? 17.994 27.749 -8.717 1.00 26.41 296 GLU A O 1
ATOM 2228 N N . VAL A 1 297 ? 15.890 27.388 -8.033 1.00 27.02 297 VAL A N 1
ATOM 2229 C CA . VAL A 1 297 ? 15.490 26.631 -9.222 1.00 27.02 297 VAL A CA 1
ATOM 2230 C C . VAL A 1 297 ? 14.565 27.528 -10.045 1.00 27.02 297 VAL A C 1
ATOM 2232 O O . VAL A 1 297 ? 13.423 27.751 -9.634 1.00 27.02 297 VAL A O 1
ATOM 2235 N N . PRO A 1 298 ? 15.010 28.057 -11.200 1.00 29.27 298 PRO A N 1
ATOM 2236 C CA . PRO A 1 298 ? 14.162 28.896 -12.033 1.00 29.27 298 PRO A CA 1
ATOM 2237 C C . PRO A 1 298 ? 13.010 28.069 -12.614 1.00 29.27 298 PRO A C 1
ATOM 2239 O O . PRO A 1 298 ? 13.215 27.011 -13.215 1.00 29.27 298 PRO A O 1
ATOM 2242 N N . GLY A 1 299 ? 11.784 28.563 -12.440 1.00 26.16 299 GLY A N 1
ATOM 2243 C CA . GLY A 1 299 ? 10.595 27.965 -13.042 1.00 26.16 299 GLY A CA 1
ATOM 2244 C C . GLY A 1 299 ? 10.572 28.140 -14.570 1.00 26.16 299 GLY A C 1
ATOM 2245 O O . GLY A 1 299 ? 11.096 29.132 -15.082 1.00 26.16 299 GLY A O 1
ATOM 2246 N N . PRO A 1 300 ? 9.959 27.210 -15.320 1.00 33.03 300 PRO A N 1
ATOM 2247 C CA . PRO A 1 300 ? 9.777 27.366 -16.757 1.00 33.03 300 PRO A CA 1
ATOM 2248 C C . PRO A 1 300 ? 8.574 28.275 -17.057 1.00 33.03 300 PRO A C 1
ATOM 2250 O O . PRO A 1 300 ? 7.525 28.099 -16.444 1.00 33.03 300 PRO A O 1
ATOM 2253 N N . ASP A 1 301 ? 8.669 29.137 -18.077 1.00 24.42 301 ASP A N 1
ATOM 2254 C CA . ASP A 1 301 ? 7.889 28.834 -19.285 1.00 24.42 301 ASP A CA 1
ATOM 2255 C C . ASP A 1 301 ? 8.341 29.518 -20.592 1.00 24.42 301 ASP A C 1
ATOM 2257 O O . ASP A 1 301 ? 8.885 30.619 -20.628 1.00 24.42 301 ASP A O 1
ATOM 2261 N N . HIS A 1 302 ? 8.090 28.780 -21.670 1.00 27.38 302 HIS A N 1
ATOM 2262 C CA . HIS A 1 302 ? 8.065 29.099 -23.103 1.00 27.38 302 HIS A CA 1
ATOM 2263 C C . HIS A 1 302 ? 8.601 30.438 -23.671 1.00 27.38 302 HIS A C 1
ATOM 2265 O O . HIS A 1 302 ? 7.899 31.434 -23.805 1.00 27.38 302 HIS A O 1
ATOM 2271 N N . SER A 1 303 ? 9.797 30.331 -24.265 1.00 27.59 303 SER A N 1
ATOM 2272 C CA . SER A 1 303 ? 10.101 30.652 -25.678 1.00 27.59 303 SER A CA 1
ATOM 2273 C C . SER A 1 303 ? 9.253 31.699 -26.432 1.00 27.59 303 SER A C 1
ATOM 2275 O O . SER A 1 303 ? 8.123 31.400 -26.829 1.00 27.59 303 SER A O 1
ATOM 2277 N N . LYS A 1 304 ? 9.912 32.777 -26.894 1.00 24.84 304 LYS A N 1
ATOM 2278 C CA . LYS A 1 304 ? 9.962 33.128 -28.332 1.00 24.84 304 LYS A CA 1
ATOM 2279 C C . LYS A 1 304 ? 11.058 34.146 -28.694 1.00 24.84 304 LYS A C 1
ATOM 2281 O O . LYS A 1 304 ? 11.208 35.160 -28.035 1.00 24.84 304 LYS A O 1
ATOM 2286 N N . GLU A 1 305 ? 11.768 33.810 -29.772 1.00 24.53 305 GLU A N 1
ATOM 2287 C CA . GLU A 1 305 ? 12.306 34.674 -30.842 1.00 24.53 305 GLU A CA 1
ATOM 2288 C C . GLU A 1 305 ? 13.028 35.998 -30.493 1.00 24.53 305 GLU A C 1
ATOM 2290 O O . GLU A 1 305 ? 12.439 36.999 -30.100 1.00 24.53 305 GLU A O 1
ATOM 2295 N N . LEU A 1 306 ? 14.330 36.021 -30.805 1.00 23.41 306 LEU A N 1
ATOM 2296 C CA . LEU A 1 306 ? 15.128 37.232 -31.020 1.00 23.41 306 LEU A CA 1
ATOM 2297 C C . LEU A 1 306 ? 14.715 37.913 -32.335 1.00 23.41 306 LEU A C 1
ATOM 2299 O O . LEU A 1 306 ? 14.738 37.237 -33.356 1.00 23.41 306 LEU A O 1
ATOM 2303 N N . PHE A 1 307 ? 14.439 39.223 -32.322 1.00 23.05 307 PHE A N 1
ATOM 2304 C CA . PHE A 1 307 ? 14.858 40.249 -33.307 1.00 23.05 307 PHE A CA 1
ATOM 2305 C C . PHE A 1 307 ? 14.430 41.655 -32.786 1.00 23.05 307 PHE A C 1
ATOM 2307 O O . PHE A 1 307 ? 13.677 41.722 -31.813 1.00 23.05 307 PHE A O 1
ATOM 2314 N N . PRO A 1 308 ? 15.008 42.777 -33.271 1.00 29.27 308 PRO A N 1
ATOM 2315 C CA . PRO A 1 308 ? 15.300 43.931 -32.411 1.00 29.27 308 PRO A CA 1
ATOM 2316 C C . PRO A 1 308 ? 14.137 44.927 -32.249 1.00 29.27 308 PRO A C 1
ATOM 2318 O O . PRO A 1 308 ? 13.316 45.063 -33.157 1.00 29.27 308 PRO A O 1
ATOM 2321 N N . PRO A 1 309 ? 14.103 45.702 -31.146 1.00 26.23 309 PRO A N 1
ATOM 2322 C CA . PRO A 1 309 ? 13.114 46.753 -30.959 1.00 26.23 309 PRO A CA 1
ATOM 2323 C C . PRO A 1 309 ? 13.483 48.006 -31.759 1.00 26.23 309 PRO A C 1
ATOM 2325 O O . PRO A 1 309 ? 14.465 48.693 -31.474 1.00 26.23 309 PRO A O 1
ATOM 2328 N N . SER A 1 310 ? 12.645 48.340 -32.733 1.00 25.67 310 SER A N 1
ATOM 2329 C CA . SER A 1 310 ? 12.568 49.682 -33.297 1.00 25.67 310 SER A CA 1
ATOM 2330 C C . SER A 1 310 ? 11.737 50.600 -32.392 1.00 25.67 310 SER A C 1
ATOM 2332 O O . SER A 1 310 ? 10.580 50.297 -32.120 1.00 25.67 310 SER A O 1
ATOM 2334 N N . THR A 1 311 ? 12.302 51.762 -32.062 1.00 24.23 311 THR A N 1
ATOM 2335 C CA . THR A 1 311 ? 11.600 53.055 -32.171 1.00 24.23 311 THR A CA 1
ATOM 2336 C C . THR A 1 311 ? 10.388 53.321 -31.246 1.00 24.23 311 THR A C 1
ATOM 2338 O O . THR A 1 311 ? 9.252 53.056 -31.613 1.00 24.23 311 THR A O 1
ATOM 2341 N N . GLU A 1 312 ? 10.673 54.038 -30.143 1.00 22.14 312 GLU A N 1
ATOM 2342 C CA . GLU A 1 312 ? 9.912 55.213 -29.635 1.00 22.14 312 GLU A CA 1
ATOM 2343 C C . GLU A 1 312 ? 8.530 55.018 -28.950 1.00 22.14 312 GLU A C 1
ATOM 2345 O O . GLU A 1 312 ? 7.766 54.130 -29.298 1.00 22.14 312 GLU A O 1
ATOM 2350 N N . TRP A 1 313 ? 8.094 55.814 -27.952 1.00 22.42 313 TRP A N 1
ATOM 2351 C CA . TRP A 1 313 ? 8.688 56.918 -27.151 1.00 22.42 313 TRP A CA 1
ATOM 2352 C C . TRP A 1 313 ? 8.006 56.981 -25.751 1.00 22.42 313 TRP A C 1
ATOM 2354 O O . TRP A 1 313 ? 6.949 56.374 -25.565 1.00 22.42 313 TRP A O 1
ATOM 2364 N N . PRO A 1 314 ? 8.565 57.711 -24.759 1.00 25.12 314 PRO A N 1
ATOM 2365 C CA . PRO A 1 314 ? 8.090 57.706 -23.370 1.00 25.12 314 PRO A CA 1
ATOM 2366 C C . PRO A 1 314 ? 7.124 58.853 -23.000 1.00 25.12 314 PRO A C 1
ATOM 2368 O O . PRO A 1 314 ? 7.142 59.935 -23.584 1.00 25.12 314 PRO A O 1
ATOM 2371 N N . GLN A 1 315 ? 6.347 58.643 -21.933 1.00 24.19 315 GLN A N 1
ATOM 2372 C CA . GLN A 1 315 ? 5.591 59.651 -21.169 1.00 24.19 315 GLN A CA 1
ATOM 2373 C C . GLN A 1 315 ? 5.528 59.167 -19.711 1.00 24.19 315 GLN A C 1
ATOM 2375 O O . GLN A 1 315 ? 5.231 57.998 -19.493 1.00 24.19 315 GLN A O 1
ATOM 2380 N N . THR A 1 316 ? 5.740 59.934 -18.641 1.00 23.61 316 THR A N 1
ATOM 2381 C CA . THR A 1 316 ? 6.300 61.283 -18.369 1.00 23.61 316 THR A CA 1
ATOM 2382 C C . THR A 1 316 ? 6.797 61.173 -16.900 1.00 23.61 316 THR A C 1
ATOM 2384 O O . THR A 1 316 ? 6.313 60.303 -16.182 1.00 23.61 316 THR A O 1
ATOM 2387 N N . LYS A 1 317 ? 7.714 61.951 -16.318 1.00 23.98 317 LYS A N 1
ATOM 2388 C CA . LYS A 1 317 ? 7.987 63.389 -16.411 1.00 23.98 317 LYS A CA 1
ATOM 2389 C C . LYS A 1 317 ? 9.333 63.630 -15.698 1.00 23.98 317 LYS A C 1
ATOM 2391 O O . LYS A 1 317 ? 9.510 63.106 -14.604 1.00 23.98 317 LYS A O 1
ATOM 2396 N N . MET A 1 318 ? 10.251 64.394 -16.287 1.00 24.88 318 MET A N 1
ATOM 2397 C CA . MET A 1 318 ? 11.464 64.856 -15.597 1.00 24.88 318 MET A CA 1
ATOM 2398 C C . MET A 1 318 ? 11.189 66.185 -14.886 1.00 24.88 318 MET A C 1
ATOM 2400 O O . MET A 1 318 ? 10.495 67.037 -15.442 1.00 24.88 318 MET A O 1
ATOM 2404 N N . GLU A 1 319 ? 11.795 66.373 -13.717 1.00 24.44 319 GLU A N 1
ATOM 2405 C CA . GLU A 1 319 ? 12.274 67.681 -13.257 1.00 24.44 319 GLU A CA 1
ATOM 2406 C C . GLU A 1 319 ? 13.797 67.569 -13.076 1.00 24.44 319 GLU A C 1
ATOM 2408 O O . GLU A 1 319 ? 14.327 66.469 -12.915 1.00 24.44 319 GLU A O 1
ATOM 2413 N N . VAL A 1 320 ? 14.490 68.688 -13.269 1.00 29.38 320 VAL A N 1
ATOM 2414 C CA . VAL A 1 320 ? 15.914 68.770 -13.635 1.00 29.38 320 VAL A CA 1
ATOM 2415 C C . VAL A 1 320 ? 16.730 69.236 -12.432 1.00 29.38 320 VAL A C 1
ATOM 2417 O O . VAL A 1 320 ? 16.274 70.157 -11.767 1.00 29.38 320 VAL A O 1
ATOM 2420 N N . GLU A 1 321 ? 17.913 68.649 -12.200 1.00 28.06 321 GLU A N 1
ATOM 2421 C CA . GLU A 1 321 ? 19.209 69.336 -11.975 1.00 28.06 321 GLU A CA 1
ATOM 2422 C C . GLU A 1 321 ? 20.320 68.336 -11.555 1.00 28.06 321 GLU A C 1
ATOM 2424 O O . GLU A 1 321 ? 20.035 67.295 -10.968 1.00 28.06 321 GLU A O 1
ATOM 2429 N N . GLU A 1 322 ? 21.574 68.662 -11.908 1.00 33.00 322 GLU A N 1
ATOM 2430 C CA . GLU A 1 322 ? 22.844 67.981 -11.545 1.00 33.00 322 GLU A CA 1
ATOM 2431 C C . GLU A 1 322 ? 23.219 66.642 -12.244 1.00 33.00 322 GLU A C 1
ATOM 2433 O O . GLU A 1 322 ? 23.589 65.655 -11.609 1.00 33.00 322 GLU A O 1
ATOM 2438 N N . GLU A 1 323 ? 23.286 66.649 -13.585 1.00 34.69 323 GLU A N 1
ATOM 2439 C CA . GLU A 1 323 ? 24.356 65.931 -14.314 1.00 34.69 323 GLU A CA 1
ATOM 2440 C C . GLU A 1 323 ? 25.537 66.897 -14.530 1.00 34.69 323 GLU A C 1
ATOM 2442 O O . GLU A 1 323 ? 25.395 67.794 -15.355 1.00 34.69 323 GLU A O 1
ATOM 2447 N N . ASP A 1 324 ? 26.676 66.736 -13.831 1.00 37.44 324 ASP A N 1
ATOM 2448 C CA . ASP A 1 324 ? 27.968 67.340 -14.261 1.00 37.44 324 ASP A CA 1
ATOM 2449 C C . ASP A 1 324 ? 29.256 66.830 -13.539 1.00 37.44 324 ASP A C 1
ATOM 2451 O O . ASP A 1 324 ? 30.312 67.444 -13.676 1.00 37.44 324 ASP A O 1
ATOM 2455 N N . GLU A 1 325 ? 29.238 65.710 -12.786 1.00 40.62 325 GLU A N 1
ATOM 2456 C CA . GLU A 1 325 ? 30.401 65.307 -11.945 1.00 40.62 325 GLU A CA 1
ATOM 2457 C C . GLU A 1 325 ? 30.945 63.865 -12.105 1.00 40.62 325 GLU A C 1
ATOM 2459 O O . GLU A 1 325 ? 31.861 63.473 -11.385 1.00 40.62 325 GLU A O 1
ATOM 2464 N N . LEU A 1 326 ? 30.437 63.053 -13.045 1.00 41.31 326 LEU A N 1
ATOM 2465 C CA . LEU A 1 326 ? 30.842 61.634 -13.201 1.00 41.31 326 LEU A CA 1
ATOM 2466 C C . LEU A 1 326 ? 31.483 61.279 -14.555 1.00 41.31 326 LEU A C 1
ATOM 2468 O O . LEU A 1 326 ? 31.496 60.119 -14.972 1.00 41.31 326 LEU A O 1
ATOM 2472 N N . LEU A 1 327 ? 32.083 62.268 -15.218 1.00 44.59 327 LEU A N 1
ATOM 2473 C CA . LEU A 1 327 ? 33.043 62.052 -16.300 1.00 44.59 327 LEU A CA 1
ATOM 2474 C C . LEU A 1 327 ? 34.445 62.444 -15.797 1.00 44.59 327 LEU A C 1
ATOM 2476 O O . LEU A 1 327 ? 34.602 63.517 -15.229 1.00 44.59 327 LEU A O 1
ATOM 2480 N N . TYR A 1 328 ? 35.442 61.587 -16.058 1.00 41.41 328 TYR A N 1
ATOM 2481 C CA . TYR A 1 328 ? 36.855 61.655 -15.617 1.00 41.41 328 TYR A CA 1
ATOM 2482 C C . TYR A 1 328 ? 37.170 61.133 -14.195 1.00 41.41 328 TYR A C 1
ATOM 2484 O O . TYR A 1 328 ? 37.049 61.833 -13.196 1.00 41.41 328 TYR A O 1
ATOM 2492 N N . GLY A 1 329 ? 37.696 59.902 -14.135 1.00 32.03 329 GLY A N 1
ATOM 2493 C CA . GLY A 1 329 ? 38.308 59.281 -12.952 1.00 32.03 329 GLY A CA 1
ATOM 2494 C C . GLY A 1 329 ? 38.998 57.964 -13.336 1.00 32.03 329 GLY A C 1
ATOM 2495 O O . GLY A 1 329 ? 38.331 57.035 -13.785 1.00 32.03 329 GLY A O 1
ATOM 2496 N N . ASP A 1 330 ? 40.330 57.912 -13.242 1.00 30.56 330 ASP A N 1
ATOM 2497 C CA . ASP A 1 330 ? 41.168 56.931 -13.956 1.00 30.56 330 ASP A CA 1
ATOM 2498 C C . ASP A 1 330 ? 41.173 55.484 -13.425 1.00 30.56 330 ASP A C 1
ATOM 2500 O O . ASP A 1 330 ? 40.996 55.193 -12.240 1.00 30.56 330 ASP A O 1
ATOM 2504 N N . ILE A 1 331 ? 41.479 54.565 -14.348 1.00 40.91 331 ILE A N 1
ATOM 2505 C CA . ILE A 1 331 ? 41.690 53.132 -14.114 1.00 40.91 331 ILE A CA 1
ATOM 2506 C C . ILE A 1 331 ? 43.161 52.893 -13.738 1.00 40.91 331 ILE A C 1
ATOM 2508 O O . ILE A 1 331 ? 43.982 52.736 -14.636 1.00 40.91 331 ILE A O 1
ATOM 2512 N N . ASP A 1 332 ? 43.503 52.823 -12.443 1.00 33.81 332 ASP A N 1
ATOM 2513 C CA . ASP A 1 332 ? 44.828 52.309 -12.020 1.00 33.81 332 ASP A CA 1
ATOM 2514 C C . ASP A 1 332 ? 44.915 51.841 -10.541 1.00 33.81 332 ASP A C 1
ATOM 2516 O O . ASP A 1 332 ? 45.849 52.153 -9.802 1.00 33.81 332 ASP A O 1
ATOM 2520 N N . ALA A 1 333 ? 43.916 51.081 -10.065 1.00 33.88 333 ALA A N 1
ATOM 2521 C CA . ALA A 1 333 ? 43.823 50.634 -8.659 1.00 33.88 333 ALA A CA 1
ATOM 2522 C C . ALA A 1 333 ? 43.665 49.107 -8.459 1.00 33.88 333 ALA A C 1
ATOM 2524 O O . ALA A 1 333 ? 43.220 48.656 -7.403 1.00 33.88 333 ALA A O 1
ATOM 2525 N N . LEU A 1 334 ? 44.041 48.289 -9.451 1.00 34.91 334 LEU A N 1
ATOM 2526 C CA . LEU A 1 334 ? 43.968 46.820 -9.385 1.00 34.91 334 LEU A CA 1
ATOM 2527 C C . LEU A 1 334 ? 45.264 46.143 -9.865 1.00 34.91 334 LEU A C 1
ATOM 2529 O O . LEU A 1 334 ? 45.287 45.467 -10.887 1.00 34.91 334 LEU A O 1
ATOM 2533 N N . THR A 1 335 ? 46.354 46.294 -9.105 1.00 32.28 335 THR A N 1
ATOM 2534 C CA . THR A 1 335 ? 47.389 45.253 -8.884 1.00 32.28 335 THR A CA 1
ATOM 2535 C C . THR A 1 335 ? 48.418 45.710 -7.840 1.00 32.28 335 THR A C 1
ATOM 2537 O O . THR A 1 335 ? 48.674 46.895 -7.673 1.00 32.28 335 THR A O 1
ATOM 2540 N N . ASN A 1 336 ? 49.048 44.742 -7.164 1.00 28.25 336 ASN A N 1
ATOM 2541 C CA . ASN A 1 336 ? 50.197 44.900 -6.258 1.00 28.25 336 ASN A CA 1
ATOM 2542 C C . ASN A 1 336 ? 50.006 45.708 -4.956 1.00 28.25 336 ASN A C 1
ATOM 2544 O O . ASN A 1 336 ? 50.445 46.852 -4.850 1.00 28.25 336 ASN A O 1
ATOM 2548 N N . ARG A 1 337 ? 49.649 44.994 -3.875 1.00 26.73 337 ARG A N 1
ATOM 2549 C CA . ARG A 1 337 ? 50.598 44.825 -2.750 1.00 26.73 337 ARG A CA 1
ATOM 2550 C C . ARG A 1 337 ? 50.231 43.683 -1.796 1.00 26.73 337 ARG A C 1
ATOM 2552 O O . ARG A 1 337 ? 49.463 43.846 -0.856 1.00 26.73 337 ARG A O 1
ATOM 2559 N N . GLU A 1 338 ? 50.878 42.536 -1.989 1.00 32.44 338 GLU A N 1
ATOM 2560 C CA . GLU A 1 338 ? 51.105 41.598 -0.886 1.00 32.44 338 GLU A CA 1
ATOM 2561 C C . GLU A 1 338 ? 52.227 42.099 0.055 1.00 32.44 338 GLU A C 1
ATOM 2563 O O . GLU A 1 338 ? 53.074 42.901 -0.342 1.00 32.44 338 GLU A O 1
ATOM 2568 N N . LYS A 1 339 ? 52.305 41.454 1.232 1.00 26.23 339 LYS A N 1
ATOM 2569 C CA . LYS A 1 339 ? 53.438 41.357 2.186 1.00 26.23 339 LYS A CA 1
ATOM 2570 C C . LYS A 1 339 ? 53.559 42.443 3.267 1.00 26.23 339 LYS A C 1
ATOM 2572 O O . LYS A 1 339 ? 54.197 43.473 3.089 1.00 26.23 339 LYS A O 1
ATOM 2577 N N . GLY A 1 340 ? 53.100 42.063 4.464 1.00 24.89 340 GLY A N 1
ATOM 2578 C CA . GLY A 1 340 ? 53.483 42.644 5.756 1.00 24.89 340 GLY A CA 1
ATOM 2579 C C . GLY A 1 340 ? 52.903 41.848 6.937 1.00 24.89 340 GLY A C 1
ATOM 2580 O O . GLY A 1 340 ? 51.757 42.062 7.308 1.00 24.89 340 GLY A O 1
ATOM 2581 N N . ARG A 1 341 ? 53.676 40.921 7.529 1.00 26.34 341 ARG A N 1
ATOM 2582 C CA . ARG A 1 341 ? 53.403 40.359 8.877 1.00 26.34 341 ARG A CA 1
ATOM 2583 C C . ARG A 1 341 ? 53.976 41.347 9.912 1.00 26.34 341 ARG A C 1
ATOM 2585 O O . ARG A 1 341 ? 55.044 41.887 9.648 1.00 26.34 341 ARG A O 1
ATOM 2592 N N . LEU A 1 342 ? 53.337 41.648 11.044 1.00 26.12 342 LEU A N 1
ATOM 2593 C CA . LEU A 1 342 ? 53.406 40.957 12.354 1.00 26.12 342 LEU A CA 1
ATOM 2594 C C . LEU A 1 342 ? 52.717 41.889 13.397 1.00 26.12 342 LEU A C 1
ATOM 2596 O O . LEU A 1 342 ? 52.709 43.093 13.165 1.00 26.12 342 LEU A O 1
ATOM 2600 N N . SER A 1 343 ? 52.230 41.484 14.579 1.00 25.12 343 SER A N 1
ATOM 2601 C CA . SER A 1 343 ? 51.731 40.187 15.091 1.00 25.12 343 SER A CA 1
ATOM 2602 C C . SER A 1 343 ? 51.239 40.363 16.541 1.00 25.12 343 SER A C 1
ATOM 2604 O O . SER A 1 343 ? 52.025 40.840 17.357 1.00 25.12 343 SER A O 1
ATOM 2606 N N . GLU A 1 344 ? 50.038 39.899 16.906 1.00 24.69 344 GLU A N 1
ATOM 2607 C CA . GLU A 1 344 ? 49.616 39.809 18.318 1.00 24.69 344 GLU A CA 1
ATOM 2608 C C . GLU A 1 344 ? 48.708 38.591 18.564 1.00 24.69 344 GLU A C 1
ATOM 2610 O O . GLU A 1 344 ? 47.899 38.225 17.711 1.00 24.69 344 GLU A O 1
ATOM 2615 N N . ASN A 1 345 ? 48.901 37.916 19.704 1.00 25.38 345 ASN A N 1
ATOM 2616 C CA . ASN A 1 345 ? 48.237 36.653 20.036 1.00 25.38 345 ASN A CA 1
ATOM 2617 C C . ASN A 1 345 ? 46.956 36.896 20.842 1.00 25.38 345 ASN A C 1
ATOM 2619 O O . ASN A 1 345 ? 47.009 37.537 21.889 1.00 25.38 345 ASN A O 1
ATOM 2623 N N . VAL A 1 346 ? 45.851 36.267 20.436 1.00 27.08 346 VAL A N 1
ATOM 2624 C CA . VAL A 1 346 ? 44.695 36.021 21.310 1.00 27.08 346 VAL A CA 1
ATOM 2625 C C . VAL A 1 346 ? 44.312 34.548 21.196 1.00 27.08 346 VAL A C 1
ATOM 2627 O O . VAL A 1 346 ? 43.994 34.061 20.111 1.00 27.08 346 VAL A O 1
ATOM 2630 N N . ASP A 1 347 ? 44.364 33.836 22.322 1.00 24.94 347 ASP A N 1
ATOM 2631 C CA . ASP A 1 347 ? 44.000 32.422 22.428 1.00 24.94 347 ASP A CA 1
ATOM 2632 C C . ASP A 1 347 ? 42.507 32.203 22.146 1.00 24.94 347 ASP A C 1
ATOM 2634 O O . ASP A 1 347 ? 41.652 32.411 23.009 1.00 24.94 347 ASP A O 1
ATOM 2638 N N . VAL A 1 348 ? 42.184 31.702 20.953 1.00 27.92 348 VAL A N 1
ATOM 2639 C CA . VAL A 1 348 ? 40.863 31.129 20.669 1.00 27.92 348 VAL A CA 1
ATOM 2640 C C . VAL A 1 348 ? 40.936 29.622 20.882 1.00 27.92 348 VAL A C 1
ATOM 2642 O O . VAL A 1 348 ? 41.346 28.865 19.998 1.00 27.92 348 VAL A O 1
ATOM 2645 N N . LYS A 1 349 ? 40.498 29.175 22.064 1.00 25.41 349 LYS A N 1
ATOM 2646 C CA . LYS A 1 349 ? 40.229 27.757 22.332 1.00 25.41 349 LYS A CA 1
ATOM 2647 C C . LYS A 1 349 ? 39.175 27.250 21.346 1.00 25.41 349 LYS A C 1
ATOM 2649 O O . LYS A 1 349 ? 37.984 27.491 21.522 1.00 25.41 349 LYS A O 1
ATOM 2654 N N . LYS A 1 350 ? 39.611 26.515 20.322 1.00 25.55 350 LYS A N 1
ATOM 2655 C CA . LYS A 1 350 ? 38.718 25.724 19.469 1.00 25.55 350 LYS A CA 1
ATOM 2656 C C . LYS A 1 350 ? 38.200 24.526 20.259 1.00 25.55 350 LYS A C 1
ATOM 2658 O O . LYS A 1 350 ? 38.784 23.445 20.213 1.00 25.55 350 LYS A O 1
ATOM 2663 N N . GLU A 1 351 ? 37.092 24.708 20.968 1.00 24.50 351 GLU A N 1
ATOM 2664 C CA . GLU A 1 351 ? 36.269 23.568 21.352 1.00 24.50 351 GLU A CA 1
ATOM 2665 C C . GLU A 1 351 ? 35.653 22.963 20.089 1.00 24.50 351 GLU A C 1
ATOM 2667 O O . GLU A 1 351 ? 34.816 23.574 19.422 1.00 24.50 351 GLU A O 1
ATOM 2672 N N . ASN A 1 352 ? 36.062 21.734 19.768 1.00 24.62 352 ASN A N 1
ATOM 2673 C CA . ASN A 1 352 ? 35.339 20.888 18.830 1.00 24.62 352 ASN A CA 1
ATOM 2674 C C . ASN A 1 352 ? 33.948 20.593 19.415 1.00 24.62 352 ASN A C 1
ATOM 2676 O O . ASN A 1 352 ? 33.754 19.570 20.078 1.00 24.62 352 ASN A O 1
ATOM 2680 N N . ARG A 1 353 ? 32.956 21.448 19.132 1.00 27.05 353 ARG A N 1
ATOM 2681 C CA . ARG A 1 353 ? 31.545 21.056 19.225 1.00 27.05 353 ARG A CA 1
ATOM 2682 C C . ARG A 1 353 ? 31.277 20.026 18.132 1.00 27.05 353 ARG A C 1
ATOM 2684 O O . ARG A 1 353 ? 30.839 20.346 17.034 1.00 27.05 353 ARG A O 1
ATOM 2691 N N . ILE A 1 354 ? 31.567 18.770 18.467 1.00 29.55 354 ILE A N 1
ATOM 2692 C CA . ILE A 1 354 ? 31.019 17.600 17.787 1.00 29.55 354 ILE A CA 1
ATOM 2693 C C . ILE A 1 354 ? 29.508 17.826 17.712 1.00 29.55 354 ILE A C 1
ATOM 2695 O O . ILE A 1 354 ? 28.855 17.945 18.752 1.00 29.55 354 ILE A O 1
ATOM 2699 N N . TYR A 1 355 ? 28.964 17.903 16.497 1.00 27.80 355 TYR A N 1
ATOM 2700 C CA . TYR A 1 355 ? 27.523 17.949 16.284 1.00 27.80 355 TYR A CA 1
ATOM 2701 C C . TYR A 1 355 ? 26.909 16.670 16.860 1.00 27.80 355 TYR A C 1
ATOM 2703 O O . TYR A 1 355 ? 26.920 15.615 16.227 1.00 27.80 355 TYR A O 1
ATOM 2711 N N . LYS A 1 356 ? 26.365 16.757 18.078 1.00 29.28 356 LYS A N 1
ATOM 2712 C CA . LYS A 1 356 ? 25.469 15.737 18.625 1.00 29.28 356 LYS A CA 1
ATOM 2713 C C . LYS A 1 356 ? 24.123 15.863 17.914 1.00 29.28 356 LYS A C 1
ATOM 2715 O O . LYS A 1 356 ? 23.167 16.383 18.480 1.00 29.28 356 LYS A O 1
ATOM 2720 N N . GLY A 1 357 ? 24.074 15.392 16.669 1.00 34.34 357 GLY A N 1
ATOM 2721 C CA . GLY A 1 357 ? 22.836 15.164 15.931 1.00 34.34 357 GLY A CA 1
ATOM 2722 C C . GLY A 1 357 ? 22.051 14.033 16.586 1.00 34.34 357 GLY A C 1
ATOM 2723 O O . GLY A 1 357 ? 22.111 12.889 16.144 1.00 34.34 357 GLY A O 1
ATOM 2724 N N . GLY A 1 358 ? 21.369 14.336 17.690 1.00 41.91 358 GLY A N 1
ATOM 2725 C CA . GLY A 1 358 ? 20.425 13.416 18.308 1.00 41.91 358 GLY A CA 1
ATOM 2726 C C . GLY A 1 358 ? 19.204 13.268 17.407 1.00 41.91 358 GLY A C 1
ATOM 2727 O O . GLY A 1 358 ? 18.591 14.268 17.040 1.00 41.91 358 GLY A O 1
ATOM 2728 N N . ARG A 1 359 ? 18.842 12.026 17.063 1.00 56.34 359 ARG A N 1
ATOM 2729 C CA . ARG A 1 359 ? 17.555 11.718 16.426 1.00 56.34 359 ARG A CA 1
ATOM 2730 C C . ARG A 1 359 ? 16.448 12.286 17.321 1.00 56.34 359 ARG A C 1
ATOM 2732 O O . ARG A 1 359 ? 16.386 11.931 18.498 1.00 56.34 359 ARG A O 1
ATOM 2739 N N . ARG A 1 360 ? 15.622 13.198 16.793 1.00 67.75 360 ARG A N 1
ATOM 2740 C CA . ARG A 1 360 ? 14.453 13.718 17.521 1.00 67.75 360 ARG A CA 1
ATOM 2741 C C . ARG A 1 360 ? 13.533 12.534 17.833 1.00 67.75 360 ARG A C 1
ATOM 2743 O O . ARG A 1 360 ? 13.421 11.635 17.005 1.00 67.75 360 ARG A O 1
ATOM 2750 N N . ALA A 1 361 ? 12.939 12.514 19.024 1.00 79.88 361 ALA A N 1
ATOM 2751 C CA . ALA A 1 361 ? 12.041 11.432 19.413 1.00 79.88 361 ALA A CA 1
ATOM 2752 C C . ALA A 1 361 ? 10.837 11.355 18.461 1.00 79.88 361 ALA A C 1
ATOM 2754 O O . ALA A 1 361 ? 10.309 12.392 18.048 1.00 79.88 361 ALA A O 1
ATOM 2755 N N . ASP A 1 362 ? 10.429 10.129 18.138 1.00 89.31 362 ASP A N 1
ATOM 2756 C CA . ASP A 1 362 ? 9.228 9.833 17.363 1.00 89.31 362 ASP A CA 1
ATOM 2757 C C . ASP A 1 362 ? 7.988 10.432 18.067 1.00 89.31 362 ASP A C 1
ATOM 2759 O O . ASP A 1 362 ? 7.920 10.452 19.298 1.00 89.31 362 ASP A O 1
ATOM 2763 N N . THR A 1 363 ? 7.012 10.936 17.304 1.00 93.06 363 THR A N 1
ATOM 2764 C CA . THR A 1 363 ? 5.791 11.567 17.858 1.00 93.06 363 THR A CA 1
ATOM 2765 C C . THR A 1 363 ? 4.521 10.974 17.262 1.00 93.06 363 THR A C 1
ATOM 2767 O O . THR A 1 363 ? 4.463 10.711 16.064 1.00 93.06 363 THR A O 1
ATOM 2770 N N . GLN A 1 364 ? 3.492 10.760 18.078 1.00 95.69 364 GLN A N 1
ATOM 2771 C CA . GLN A 1 364 ? 2.298 10.012 17.692 1.00 95.69 364 GLN A CA 1
ATOM 2772 C C . GLN A 1 364 ? 1.106 10.937 17.413 1.00 95.69 364 GLN A C 1
ATOM 2774 O O . GLN A 1 364 ? 0.806 11.875 18.155 1.00 95.69 364 GLN A O 1
ATOM 2779 N N . TRP A 1 365 ? 0.408 10.645 16.318 1.00 97.00 365 TRP A N 1
ATOM 2780 C CA . TRP A 1 365 ? -0.664 11.463 15.766 1.00 97.00 365 TRP A CA 1
ATOM 2781 C C . TRP A 1 365 ? -1.834 10.594 15.315 1.00 97.00 365 TRP A C 1
ATOM 2783 O O . TRP A 1 365 ? -1.661 9.433 14.942 1.00 97.00 365 TRP A O 1
ATOM 2793 N N . CYS A 1 366 ? -3.030 11.175 15.309 1.00 97.62 366 CYS A N 1
ATOM 2794 C CA . CYS A 1 366 ? -4.230 10.549 14.766 1.00 97.62 366 CYS A CA 1
ATOM 2795 C C . CYS A 1 366 ? -4.989 11.542 13.882 1.00 97.62 366 CYS A C 1
ATOM 2797 O O . CYS A 1 366 ? -5.199 12.696 14.267 1.00 97.62 366 CYS A O 1
ATOM 2799 N N . VAL A 1 367 ? -5.407 11.098 12.699 1.00 97.62 367 VAL A N 1
ATOM 2800 C CA . VAL A 1 367 ? -6.269 11.849 11.784 1.00 97.62 367 VAL A CA 1
ATOM 2801 C C . VAL A 1 367 ? -7.666 11.249 11.809 1.00 97.62 367 VAL A C 1
ATOM 2803 O O . VAL A 1 367 ? -7.838 10.055 11.583 1.00 97.62 367 VAL A O 1
ATOM 2806 N N . LEU A 1 368 ? -8.673 12.083 12.041 1.00 96.50 368 LEU A N 1
ATOM 2807 C CA . LEU A 1 368 ? -10.081 11.704 12.050 1.00 96.50 368 LEU A CA 1
ATOM 2808 C C . LEU A 1 368 ? -10.816 12.392 10.898 1.00 96.50 368 LEU A C 1
ATOM 2810 O O . LEU A 1 368 ? -10.535 13.550 10.585 1.00 96.50 368 LEU A O 1
ATOM 2814 N N . SER A 1 369 ? -11.804 11.717 10.309 1.00 95.25 369 SER A N 1
ATOM 2815 C CA . SER A 1 369 ? -12.780 12.361 9.416 1.00 95.25 369 SER A CA 1
ATOM 2816 C C . SER A 1 369 ? -14.200 12.228 9.952 1.00 95.25 369 SER A C 1
ATOM 2818 O O . SER A 1 369 ? -14.561 11.207 10.547 1.00 95.25 369 SER A O 1
ATOM 2820 N N . ARG A 1 370 ? -15.019 13.263 9.744 1.00 93.12 370 ARG A N 1
ATOM 2821 C CA . ARG A 1 370 ? -16.400 13.337 10.237 1.00 93.12 370 ARG A CA 1
ATOM 2822 C C . ARG A 1 370 ? -17.439 13.272 9.116 1.00 93.12 370 ARG A C 1
ATOM 2824 O O . ARG A 1 370 ? -17.132 13.516 7.954 1.00 93.12 370 ARG A O 1
ATOM 2831 N N . GLU A 1 371 ? -18.693 12.998 9.480 1.00 90.69 371 GLU A N 1
ATOM 2832 C CA . GLU A 1 371 ? -19.838 12.913 8.552 1.00 90.69 371 GLU A CA 1
ATOM 2833 C C . GLU A 1 371 ? -20.092 14.191 7.726 1.00 90.69 371 GLU A C 1
ATOM 2835 O O . GLU A 1 371 ? -20.729 14.116 6.679 1.00 90.69 371 GLU A O 1
ATOM 2840 N N . ASP A 1 372 ? -19.607 15.358 8.161 1.00 89.12 372 ASP A N 1
ATOM 2841 C CA . ASP A 1 372 ? -19.695 16.608 7.386 1.00 89.12 372 ASP A CA 1
ATOM 2842 C C . ASP A 1 372 ? -18.590 16.778 6.324 1.00 89.12 372 ASP A C 1
ATOM 2844 O O . ASP A 1 372 ? -18.585 17.781 5.607 1.00 89.12 372 ASP A O 1
ATOM 2848 N N . GLY A 1 373 ? -17.677 15.809 6.197 1.00 89.31 373 GLY A N 1
ATOM 2849 C CA . GLY A 1 373 ? -16.556 15.851 5.256 1.00 89.31 373 GLY A CA 1
ATOM 2850 C C . GLY A 1 373 ? -15.334 16.623 5.762 1.00 89.31 373 GLY A C 1
ATOM 2851 O O . GLY A 1 373 ? -14.381 16.826 5.004 1.00 89.31 373 GLY A O 1
ATOM 2852 N N . SER A 1 374 ? -15.330 17.063 7.025 1.00 92.06 374 SER A N 1
ATOM 2853 C CA . SER A 1 374 ? -14.137 17.632 7.653 1.00 92.06 374 SER A CA 1
ATOM 2854 C C . SER A 1 374 ? -13.101 16.561 8.014 1.00 92.06 374 SER A C 1
ATOM 2856 O O . SER A 1 374 ? -13.415 15.382 8.216 1.00 92.06 374 SER A O 1
ATOM 2858 N N . VAL A 1 375 ? -11.840 16.992 8.079 1.00 95.25 375 VAL A N 1
ATOM 2859 C CA . VAL A 1 375 ? -10.691 16.192 8.522 1.00 95.25 375 VAL A CA 1
ATOM 2860 C C . VAL A 1 375 ? -9.952 16.953 9.618 1.00 95.25 375 VAL A C 1
ATOM 2862 O O . VAL A 1 375 ? -9.695 18.150 9.492 1.00 95.25 375 VAL A O 1
ATOM 2865 N N . GLU A 1 376 ? -9.619 16.268 10.702 1.00 95.31 376 GLU A N 1
ATOM 2866 C CA . GLU A 1 376 ? -9.039 16.832 11.921 1.00 95.31 376 GLU A CA 1
ATOM 2867 C C . GLU A 1 376 ? -7.847 15.992 12.374 1.00 95.31 376 GLU A C 1
ATOM 2869 O O . GLU A 1 376 ? -7.874 14.771 12.256 1.00 95.31 376 GLU A O 1
ATOM 2874 N N . LEU A 1 377 ? -6.802 16.636 12.894 1.00 96.25 377 LEU A N 1
ATOM 2875 C CA . LEU A 1 377 ? -5.575 15.974 13.327 1.00 96.25 377 LEU A CA 1
ATOM 2876 C C . LEU A 1 377 ? -5.300 16.268 14.802 1.00 96.25 377 LEU A C 1
ATOM 2878 O O . LEU A 1 377 ? -5.389 17.418 15.249 1.00 96.25 377 LEU A O 1
ATOM 2882 N N . TYR A 1 378 ? -4.975 15.211 15.536 1.00 96.31 378 TYR A N 1
ATOM 2883 C CA . TYR A 1 378 ? -4.886 15.159 16.988 1.00 96.31 378 TYR A CA 1
ATOM 2884 C C . TYR A 1 378 ? -3.518 14.635 17.443 1.00 96.31 378 TYR A C 1
ATOM 2886 O O . TYR A 1 378 ? -2.971 13.736 16.800 1.00 96.31 378 TYR A O 1
ATOM 2894 N N . SER A 1 379 ? -2.983 15.164 18.551 1.00 95.56 379 SER A N 1
ATOM 2895 C CA . SER A 1 379 ? -1.852 14.532 19.255 1.00 95.56 379 SER A CA 1
ATOM 2896 C C . SER A 1 379 ? -2.297 13.248 19.955 1.00 95.56 379 SER A C 1
ATOM 2898 O O . SER A 1 379 ? -3.446 13.139 20.390 1.00 95.56 379 SER A O 1
ATOM 2900 N N . VAL A 1 380 ? -1.389 12.288 20.094 1.00 96.31 380 VAL A N 1
ATOM 2901 C CA . VAL A 1 380 ? -1.586 11.068 20.886 1.00 96.31 380 VAL A CA 1
ATOM 2902 C C . VAL A 1 380 ? -0.467 11.026 21.938 1.00 96.31 380 VAL A C 1
ATOM 2904 O O . VAL A 1 380 ? 0.689 11.211 21.558 1.00 96.31 380 VAL A O 1
ATOM 2907 N N . PRO A 1 381 ? -0.769 10.811 23.234 1.00 93.44 381 PRO A N 1
ATOM 2908 C CA . PRO A 1 381 ? -2.044 10.344 23.792 1.00 93.44 381 PRO A CA 1
ATOM 2909 C C . PRO A 1 381 ? -3.066 11.428 24.179 1.00 93.44 381 PRO A C 1
ATOM 2911 O O . PRO A 1 381 ? -4.213 11.079 24.452 1.00 93.44 381 PRO A O 1
ATOM 2914 N N . GLU A 1 382 ? -2.723 12.722 24.223 1.00 92.56 382 GLU A N 1
ATOM 2915 C CA . GLU A 1 382 ? -3.592 13.732 24.870 1.00 92.56 382 GLU A CA 1
ATOM 2916 C C . GLU A 1 382 ? -4.873 14.065 24.091 1.00 92.56 382 GLU A C 1
ATOM 2918 O O . GLU A 1 382 ? -5.760 14.728 24.630 1.00 92.56 382 GLU A O 1
ATOM 2923 N N . PHE A 1 383 ? -4.969 13.662 22.819 1.00 94.00 383 PHE A N 1
ATOM 2924 C CA . PHE A 1 383 ? -6.093 13.971 21.930 1.00 94.00 383 PHE A CA 1
ATOM 2925 C C . PHE A 1 383 ? -6.399 15.477 21.843 1.00 94.00 383 PHE A C 1
ATOM 2927 O O . PHE A 1 383 ? -7.548 15.922 21.731 1.00 94.00 383 PHE A O 1
ATOM 2934 N N . LYS A 1 384 ? -5.340 16.295 21.812 1.00 93.06 384 LYS A N 1
ATOM 2935 C CA . LYS A 1 384 ? -5.431 17.730 21.524 1.00 93.06 384 LYS A CA 1
ATOM 2936 C C . LYS A 1 384 ? -5.561 17.946 20.016 1.00 93.06 384 LYS A C 1
ATOM 2938 O O . LYS A 1 384 ? -4.706 17.508 19.256 1.00 93.06 384 LYS A O 1
ATOM 2943 N N . LEU A 1 385 ? -6.608 18.654 19.584 1.00 93.38 385 LEU A N 1
ATOM 2944 C CA . LEU A 1 385 ? -6.772 19.088 18.189 1.00 93.38 385 LEU A CA 1
ATOM 2945 C C . LEU A 1 385 ? -5.677 20.104 17.822 1.00 93.38 385 LEU A C 1
ATOM 2947 O O . LEU A 1 385 ? -5.601 21.155 18.460 1.00 93.38 385 LEU A O 1
ATOM 2951 N N . VAL A 1 386 ? -4.892 19.820 16.781 1.00 94.00 386 VAL A N 1
ATOM 2952 C CA . VAL A 1 386 ? -3.738 20.640 16.343 1.00 94.00 386 VAL A CA 1
ATOM 2953 C C . VAL A 1 386 ? -3.803 21.099 14.878 1.00 94.00 386 VAL A C 1
ATOM 2955 O O . VAL A 1 386 ? -3.025 21.962 14.468 1.00 94.00 386 VAL A O 1
ATOM 2958 N N . PHE A 1 387 ? -4.715 20.538 14.076 1.00 94.44 387 PHE A N 1
ATOM 2959 C CA . PHE A 1 387 ? -4.950 20.912 12.674 1.00 94.44 387 PHE A CA 1
ATOM 2960 C C . PHE A 1 387 ? -6.377 20.515 12.256 1.00 94.44 387 PHE A C 1
ATOM 2962 O O . PHE A 1 387 ? -6.868 19.465 12.664 1.00 94.44 387 PHE A O 1
ATOM 2969 N N . SER A 1 388 ? -7.062 21.324 11.445 1.00 93.94 388 SER A N 1
ATOM 2970 C CA . SER A 1 388 ? -8.420 21.032 10.953 1.00 93.94 388 SER A CA 1
ATOM 2971 C C . SER A 1 388 ? -8.643 21.549 9.529 1.00 93.94 388 SER A C 1
ATOM 2973 O O . SER A 1 388 ? -8.229 22.654 9.182 1.00 93.94 388 SER A O 1
ATOM 2975 N N . VAL A 1 389 ? -9.345 20.782 8.697 1.00 94.31 389 VAL A N 1
ATOM 2976 C CA . VAL A 1 389 ? -9.707 21.123 7.315 1.00 94.31 389 VAL A CA 1
ATOM 2977 C C . VAL A 1 389 ? -11.206 20.918 7.137 1.00 94.31 389 VAL A C 1
ATOM 2979 O O . VAL A 1 389 ? -11.692 19.790 7.131 1.00 94.31 389 VAL A O 1
ATOM 2982 N N . ARG A 1 390 ? -11.955 22.010 6.957 1.00 89.75 390 ARG A N 1
ATOM 2983 C CA . ARG A 1 390 ? -13.427 21.951 6.845 1.00 89.75 390 ARG A CA 1
ATOM 2984 C C . ARG A 1 390 ? -13.932 21.577 5.453 1.00 89.75 390 ARG A C 1
ATOM 2986 O O . ARG A 1 390 ? -15.028 21.055 5.330 1.00 89.75 390 ARG A O 1
ATOM 2993 N N . ASN A 1 391 ? -13.157 21.860 4.409 1.00 89.06 391 ASN A N 1
ATOM 2994 C CA . ASN A 1 391 ? -13.531 21.635 3.010 1.00 89.06 391 ASN A CA 1
ATOM 2995 C C . ASN A 1 391 ? -12.711 20.510 2.354 1.00 89.06 391 ASN A C 1
ATOM 2997 O O . ASN A 1 391 ? -12.390 20.592 1.169 1.00 89.06 391 ASN A O 1
ATOM 3001 N N . PHE A 1 392 ? -12.339 19.473 3.111 1.00 93.69 392 PHE A N 1
ATOM 3002 C CA . PHE A 1 392 ? -11.499 18.386 2.597 1.00 93.69 392 PHE A CA 1
ATOM 3003 C C . PHE A 1 392 ? -12.163 17.652 1.419 1.00 93.69 392 PHE A C 1
ATOM 3005 O O . PHE A 1 392 ? -11.513 17.424 0.399 1.00 93.69 392 PHE A O 1
ATOM 3012 N N . SER A 1 393 ? -13.481 17.432 1.487 1.00 90.06 393 SER A N 1
ATOM 3013 C CA . SER A 1 393 ? -14.313 16.900 0.395 1.00 90.06 393 SER A CA 1
ATOM 3014 C C . SER A 1 393 ? -14.201 17.642 -0.945 1.00 90.06 393 SER A C 1
ATOM 3016 O O . SER A 1 393 ? -14.503 17.052 -1.976 1.00 90.06 393 SER A O 1
ATOM 3018 N N . SER A 1 394 ? -13.765 18.913 -0.980 1.00 91.19 394 SER A N 1
ATOM 3019 C CA . SER A 1 394 ? -13.550 19.639 -2.246 1.00 91.19 394 SER A CA 1
ATOM 3020 C C . SER A 1 394 ? -12.162 19.405 -2.863 1.00 91.19 394 SER A C 1
ATOM 3022 O O . SER A 1 394 ? -11.800 20.091 -3.820 1.00 91.19 394 SER A O 1
ATOM 3024 N N . ALA A 1 395 ? -11.366 18.491 -2.293 1.00 93.44 395 ALA A N 1
ATOM 3025 C CA . ALA A 1 395 ? -10.023 18.103 -2.725 1.00 93.44 395 ALA A CA 1
ATOM 3026 C C . ALA A 1 395 ? -9.109 19.288 -3.135 1.00 93.44 395 ALA A C 1
ATOM 3028 O O . ALA A 1 395 ? -8.508 19.241 -4.220 1.00 93.44 395 ALA A O 1
ATOM 3029 N N . PRO A 1 396 ? -9.005 20.366 -2.324 1.00 94.88 396 PRO A N 1
ATOM 3030 C CA . PRO A 1 396 ? -8.293 21.589 -2.701 1.00 94.88 396 PRO A CA 1
ATOM 3031 C C . PRO A 1 396 ? -6.793 21.334 -2.904 1.00 94.88 396 PRO A C 1
ATOM 3033 O O . PRO A 1 396 ? -6.228 20.442 -2.282 1.00 94.88 396 PRO A O 1
ATOM 3036 N N . ASN A 1 397 ? -6.110 22.141 -3.724 1.00 96.12 397 ASN A N 1
ATOM 3037 C CA . ASN A 1 397 ? -4.681 21.939 -4.033 1.00 96.12 397 ASN A CA 1
ATOM 3038 C C . ASN A 1 397 ? -3.736 22.106 -2.826 1.00 96.12 397 ASN A C 1
ATOM 3040 O O . ASN A 1 397 ? -2.586 21.668 -2.868 1.00 96.12 397 ASN A O 1
ATOM 3044 N N . THR A 1 398 ? -4.197 22.739 -1.747 1.00 96.50 398 THR A N 1
ATOM 3045 C CA . THR A 1 398 ? -3.441 22.885 -0.500 1.00 96.50 398 THR A CA 1
ATOM 3046 C C . THR A 1 398 ? -4.389 22.793 0.684 1.00 96.50 398 THR A C 1
ATOM 3048 O O . THR A 1 398 ? -5.360 23.550 0.749 1.00 96.50 398 THR A O 1
ATOM 3051 N N . LEU A 1 399 ? -4.089 21.912 1.636 1.00 96.75 399 LEU A N 1
ATOM 3052 C CA . LEU A 1 399 ? -4.771 21.875 2.924 1.00 96.75 399 LEU A CA 1
ATOM 3053 C C . LEU A 1 399 ? -4.146 22.935 3.832 1.00 96.75 399 LEU A C 1
ATOM 3055 O O . LEU A 1 399 ? -2.931 22.956 4.044 1.00 96.75 399 LEU A O 1
ATOM 3059 N N . LYS A 1 400 ? -4.986 23.827 4.353 1.00 92.88 400 LYS A N 1
ATOM 3060 C CA . LYS A 1 400 ? -4.610 24.881 5.297 1.00 92.88 400 LYS A CA 1
ATOM 3061 C C . LYS A 1 400 ? -5.390 24.662 6.583 1.00 92.88 400 LYS A C 1
ATOM 3063 O O . LYS A 1 400 ? -6.581 24.360 6.515 1.00 92.88 400 LYS A O 1
ATOM 3068 N N . ASP A 1 401 ? -4.743 24.867 7.727 1.00 92.62 401 ASP A N 1
ATOM 3069 C CA . ASP A 1 401 ? -5.444 24.777 8.999 1.00 92.62 401 ASP A CA 1
ATOM 3070 C C . ASP A 1 401 ? -6.561 25.829 9.086 1.00 92.62 401 ASP A C 1
ATOM 3072 O O . ASP A 1 401 ? -6.330 27.038 8.988 1.00 92.62 401 ASP A O 1
ATOM 3076 N N . SER A 1 402 ? -7.775 25.353 9.331 1.00 88.56 402 SER A N 1
ATOM 3077 C CA . SER A 1 402 ? -8.990 26.134 9.563 1.00 88.56 402 SER A CA 1
ATOM 3078 C C . SER A 1 402 ? -9.111 26.595 11.018 1.00 88.56 402 SER A C 1
ATOM 3080 O O . SER A 1 402 ? -9.882 27.509 11.304 1.00 88.56 402 SER A O 1
ATOM 3082 N N . GLY A 1 403 ? -8.321 26.022 11.932 1.00 77.44 403 GLY A N 1
ATOM 3083 C CA . GLY A 1 403 ? -8.369 26.320 13.360 1.00 77.44 403 GLY A CA 1
ATOM 3084 C C . GLY A 1 403 ? -9.552 25.660 14.070 1.00 77.44 403 GLY A C 1
ATOM 3085 O O . GLY A 1 403 ? -10.435 25.057 13.451 1.00 77.44 403 GLY A O 1
ATOM 3086 N N . ALA A 1 404 ? -9.569 25.787 15.396 1.00 65.50 404 ALA A N 1
ATOM 3087 C CA . ALA A 1 404 ? -10.559 25.142 16.249 1.00 65.50 404 ALA A CA 1
ATOM 3088 C C . ALA A 1 404 ? -12.021 25.520 15.922 1.00 65.50 404 ALA A C 1
ATOM 3090 O O . ALA A 1 404 ? -12.336 26.610 15.437 1.00 65.50 404 ALA A O 1
ATOM 3091 N N . TRP A 1 405 ? -12.930 24.597 16.242 1.00 50.81 405 TRP A N 1
ATOM 3092 C CA . TRP A 1 405 ? -14.373 24.831 16.281 1.00 50.81 405 TRP A CA 1
ATOM 3093 C C . TRP A 1 405 ? -14.832 25.276 17.689 1.00 50.81 405 TRP A C 1
ATOM 3095 O O . TRP A 1 405 ? -14.275 24.772 18.680 1.00 50.81 405 TRP A O 1
ATOM 3105 N N . PRO A 1 406 ? -15.852 26.157 17.806 1.00 52.12 406 PRO A N 1
ATOM 3106 C CA . PRO A 1 406 ? -16.462 26.963 16.736 1.00 52.12 406 PRO A CA 1
ATOM 3107 C C . PRO A 1 406 ? -15.529 28.095 16.266 1.00 52.12 406 PRO A C 1
ATOM 3109 O O . PRO A 1 406 ? -14.604 28.454 16.995 1.00 52.12 406 PRO A O 1
ATOM 3112 N N . PRO A 1 407 ? -15.746 28.686 15.071 1.00 50.16 407 PRO A N 1
ATOM 3113 C CA . PRO A 1 407 ? -15.006 29.880 14.671 1.00 50.16 407 PRO A CA 1
ATOM 3114 C C . PRO A 1 407 ? -15.171 30.984 15.723 1.00 50.16 407 PRO A C 1
ATOM 3116 O O . PRO A 1 407 ? -16.297 31.290 16.123 1.00 50.16 407 PRO A O 1
ATOM 3119 N N . GLN A 1 408 ? -14.062 31.608 16.136 1.00 48.41 408 GLN A N 1
ATOM 3120 C CA . GLN A 1 408 ? -14.132 32.878 16.854 1.00 48.41 408 GLN A CA 1
ATOM 3121 C C . GLN A 1 408 ? -14.937 33.857 15.998 1.00 48.41 408 GLN A C 1
ATOM 3123 O O . GLN A 1 408 ? -14.611 34.093 14.833 1.00 48.41 408 GLN A O 1
ATOM 3128 N N . GLN A 1 409 ? -16.012 34.397 16.569 1.00 39.03 409 GLN A N 1
ATOM 3129 C CA . GLN A 1 409 ? -16.793 35.433 15.911 1.00 39.03 409 GLN A CA 1
ATOM 3130 C C . GLN A 1 409 ? -15.887 36.650 15.726 1.00 39.03 409 GLN A C 1
ATOM 3132 O O . GLN A 1 409 ? -15.411 37.227 16.703 1.00 39.03 409 GLN A O 1
ATOM 3137 N N . SER A 1 410 ? -15.641 37.038 14.476 1.00 36.53 410 SER A N 1
ATOM 3138 C CA . SER A 1 410 ? -15.022 38.325 14.177 1.00 36.53 410 SER A CA 1
ATOM 3139 C C . SER A 1 410 ? -15.875 39.440 14.802 1.00 36.53 410 SER A C 1
ATOM 3141 O O . SER A 1 410 ? -17.095 39.403 14.620 1.00 36.53 410 SER A O 1
ATOM 3143 N N . PRO A 1 411 ? -15.293 40.462 15.464 1.00 36.72 411 PRO A N 1
ATOM 3144 C CA . PRO A 1 411 ? -16.063 41.539 16.105 1.00 36.72 411 PRO A CA 1
ATOM 3145 C C . PRO A 1 411 ? -16.948 42.360 15.153 1.00 36.72 411 PRO A C 1
ATOM 3147 O O . PRO A 1 411 ? -17.765 43.163 15.597 1.00 36.72 411 PRO A O 1
ATOM 3150 N N . HIS A 1 412 ? -16.789 42.171 13.842 1.00 36.09 412 HIS A N 1
ATOM 3151 C CA . HIS A 1 412 ? -17.572 42.827 12.809 1.00 36.09 412 HIS A CA 1
ATOM 3152 C C . HIS A 1 412 ? -18.620 41.868 12.225 1.00 36.09 412 HIS A C 1
ATOM 3154 O O . HIS A 1 412 ? -18.248 40.894 11.562 1.00 36.09 412 HIS A O 1
ATOM 3160 N N . PRO A 1 413 ? -19.927 42.139 12.410 1.00 34.69 413 PRO A N 1
ATOM 3161 C CA . PRO A 1 413 ? -20.974 41.445 11.677 1.00 34.69 413 PRO A CA 1
ATOM 3162 C C . PRO A 1 413 ? -20.954 41.921 10.221 1.00 34.69 413 PRO A C 1
ATOM 3164 O O . PRO A 1 413 ? -21.546 42.944 9.874 1.00 34.69 413 PRO A O 1
ATOM 3167 N N . VAL A 1 414 ? -20.264 41.179 9.353 1.00 36.22 414 VAL A N 1
ATOM 3168 C CA . VAL A 1 414 ? -20.331 41.414 7.906 1.00 36.22 414 VAL A CA 1
ATOM 3169 C C . VAL A 1 414 ? -21.752 41.085 7.451 1.00 36.22 414 VAL A C 1
ATOM 3171 O O . VAL A 1 414 ? -22.213 39.951 7.588 1.00 36.22 414 VAL A O 1
ATOM 3174 N N . ALA A 1 415 ? -22.478 42.092 6.963 1.00 33.09 415 ALA A N 1
ATOM 3175 C CA . ALA A 1 415 ? -23.878 41.941 6.591 1.00 33.09 415 ALA A CA 1
ATOM 3176 C C . ALA A 1 415 ? -24.044 40.875 5.494 1.00 33.09 415 ALA A C 1
ATOM 3178 O O . ALA A 1 415 ? -23.432 40.964 4.432 1.00 33.09 415 ALA A O 1
ATOM 3179 N N . ALA A 1 416 ? -24.904 39.882 5.738 1.00 37.66 416 ALA A N 1
ATOM 3180 C CA . ALA A 1 416 ? -25.162 38.785 4.807 1.00 37.66 416 ALA A CA 1
ATOM 3181 C C . ALA A 1 416 ? -25.990 39.245 3.586 1.00 37.66 416 ALA A C 1
ATOM 3183 O O . ALA A 1 416 ? -27.203 39.027 3.506 1.00 37.66 416 ALA A O 1
ATOM 3184 N N . SER A 1 417 ? -25.332 39.881 2.617 1.00 37.09 417 SER A N 1
ATOM 3185 C CA . SER A 1 417 ? -25.918 40.359 1.363 1.00 37.09 417 SER A CA 1
ATOM 3186 C C . SER A 1 417 ? -25.803 39.337 0.222 1.00 37.09 417 SER A C 1
ATOM 3188 O O . SER A 1 417 ? -25.086 39.536 -0.751 1.00 37.09 417 SER A O 1
ATOM 3190 N N . SER A 1 418 ? -26.569 38.244 0.295 1.00 35.47 418 SER A N 1
ATOM 3191 C CA . SER A 1 418 ? -27.139 37.587 -0.904 1.00 35.47 418 SER A CA 1
ATOM 3192 C C . SER A 1 418 ? -28.075 36.432 -0.536 1.00 35.47 418 SER A C 1
ATOM 3194 O O . SER A 1 418 ? -27.663 35.322 -0.214 1.00 35.47 418 SER A O 1
ATOM 3196 N N . LYS A 1 419 ? -29.387 36.665 -0.655 1.00 37.94 419 LYS A N 1
ATOM 3197 C CA . LYS A 1 419 ? -30.392 35.590 -0.680 1.00 37.94 419 LYS A CA 1
ATOM 3198 C C . LYS A 1 419 ? -30.503 34.993 -2.088 1.00 37.94 419 LYS A C 1
ATOM 3200 O O . LYS A 1 419 ? -31.549 35.095 -2.723 1.00 37.94 419 LYS A O 1
ATOM 3205 N N . THR A 1 420 ? -29.465 34.314 -2.558 1.00 30.64 420 THR A N 1
ATOM 3206 C CA . THR A 1 420 ? -29.580 33.366 -3.677 1.00 30.64 420 THR A CA 1
ATOM 3207 C C . THR A 1 420 ? -29.876 31.980 -3.114 1.00 30.64 420 THR A C 1
ATOM 3209 O O . THR A 1 420 ? -28.982 31.202 -2.802 1.00 30.64 420 THR A O 1
ATOM 3212 N N . LYS A 1 421 ? -31.170 31.658 -2.966 1.00 34.06 421 LYS A N 1
ATOM 3213 C CA . LYS A 1 421 ? -31.626 30.296 -2.641 1.00 34.06 421 LYS A CA 1
ATOM 3214 C C . LYS A 1 421 ? -31.442 29.368 -3.852 1.00 34.06 421 LYS A C 1
ATOM 3216 O O . LYS A 1 421 ? -32.423 28.981 -4.486 1.00 34.06 421 LYS A O 1
ATOM 3221 N N . SER A 1 422 ? -30.211 28.965 -4.149 1.00 32.62 422 SER A N 1
ATOM 3222 C CA . SER A 1 422 ? -29.981 27.749 -4.928 1.00 32.62 422 SER A CA 1
ATOM 3223 C C . SER A 1 422 ? -30.354 26.547 -4.058 1.00 32.62 422 SER A C 1
ATOM 3225 O O . SER A 1 422 ? -29.635 26.185 -3.129 1.00 32.62 422 SER A O 1
ATOM 3227 N N . LYS A 1 423 ? -31.498 25.917 -4.348 1.00 37.41 423 LYS A N 1
ATOM 3228 C CA . LYS A 1 423 ? -31.790 24.556 -3.874 1.00 37.41 423 LYS A CA 1
ATOM 3229 C C . LYS A 1 423 ? -30.905 23.561 -4.639 1.00 37.41 423 LYS A C 1
ATOM 3231 O O . LYS A 1 423 ? -31.397 22.825 -5.487 1.00 37.41 423 LYS A O 1
ATOM 3236 N N . SER A 1 424 ? -29.612 23.546 -4.344 1.00 35.31 424 SER A N 1
ATOM 3237 C CA . SER A 1 424 ? -28.741 22.409 -4.632 1.00 35.31 424 SER A CA 1
ATOM 3238 C C . SER A 1 424 ? -28.610 21.608 -3.344 1.00 35.31 424 SER A C 1
ATOM 3240 O O . SER A 1 424 ? -27.943 22.028 -2.401 1.00 35.31 424 SER A O 1
ATOM 3242 N N . THR A 1 425 ? -29.283 20.461 -3.284 1.00 36.62 425 THR A N 1
ATOM 3243 C CA . THR A 1 425 ? -29.087 19.445 -2.239 1.00 36.62 425 THR A CA 1
ATOM 3244 C C . THR A 1 425 ? -27.786 18.686 -2.495 1.00 36.62 425 THR A C 1
ATOM 3246 O O . THR A 1 425 ? -27.790 17.464 -2.630 1.00 36.62 425 THR A O 1
ATOM 3249 N N . ASP A 1 426 ? -26.690 19.429 -2.618 1.00 45.31 426 ASP A N 1
ATOM 3250 C CA . ASP A 1 426 ? -25.350 18.882 -2.777 1.00 45.31 426 ASP A CA 1
ATOM 3251 C C . ASP A 1 426 ? -24.887 18.459 -1.384 1.00 45.31 426 ASP A C 1
ATOM 3253 O O . ASP A 1 426 ? -24.477 19.278 -0.558 1.00 45.31 426 ASP A O 1
ATOM 3257 N N . ARG A 1 427 ? -25.067 17.171 -1.073 1.00 55.59 427 ARG A N 1
ATOM 3258 C CA . ARG A 1 427 ? -24.403 16.576 0.089 1.00 55.59 427 ARG A CA 1
ATOM 3259 C C . ARG A 1 427 ? -22.896 16.648 -0.181 1.00 55.59 427 ARG A C 1
ATOM 3261 O O . ARG A 1 427 ? -22.502 16.341 -1.306 1.00 55.59 427 ARG A O 1
ATOM 3268 N N . PRO A 1 428 ? -22.060 17.048 0.793 1.00 61.09 428 PRO A N 1
ATOM 3269 C CA . PRO A 1 428 ? -20.618 17.023 0.596 1.00 61.09 428 PRO A CA 1
ATOM 3270 C C . PRO A 1 428 ? -20.173 15.605 0.219 1.00 61.09 428 PRO A C 1
ATOM 3272 O O . PRO A 1 428 ? -20.675 14.629 0.777 1.00 61.09 428 PRO A O 1
ATOM 3275 N N . VAL A 1 429 ? -19.243 15.519 -0.736 1.00 71.12 429 VAL A N 1
ATOM 3276 C CA . VAL A 1 429 ? -18.587 14.271 -1.152 1.00 71.12 429 VAL A CA 1
ATOM 3277 C C . VAL A 1 429 ? -18.066 13.549 0.088 1.00 71.12 429 VAL A C 1
ATOM 3279 O O . VAL A 1 429 ? -17.317 14.133 0.878 1.00 71.12 429 VAL A O 1
ATOM 3282 N N . GLY A 1 430 ? -18.478 12.297 0.274 1.00 78.88 430 GLY A N 1
ATOM 3283 C CA . GLY A 1 430 ? -18.097 11.523 1.448 1.00 78.88 430 GLY A CA 1
ATOM 3284 C C . GLY A 1 430 ? -16.618 11.151 1.401 1.00 78.88 430 GLY A C 1
ATOM 3285 O O . GLY A 1 430 ? -16.112 10.719 0.361 1.00 78.88 430 GLY A O 1
ATOM 3286 N N . VAL A 1 431 ? -15.926 11.276 2.535 1.00 90.19 431 VAL A N 1
ATOM 3287 C CA . VAL A 1 431 ? -14.621 10.631 2.709 1.00 90.19 431 VAL A CA 1
ATOM 3288 C C . VAL A 1 431 ? -14.894 9.145 2.933 1.00 90.19 431 VAL A C 1
ATOM 3290 O O . VAL A 1 431 ? -15.490 8.767 3.939 1.00 90.19 431 VAL A O 1
ATOM 3293 N N . GLY A 1 432 ? -14.540 8.311 1.958 1.00 90.69 432 GLY A N 1
ATOM 3294 C CA . GLY A 1 432 ? -14.754 6.864 2.010 1.00 90.69 432 GLY A CA 1
ATOM 3295 C C . GLY A 1 432 ? -13.642 6.125 2.750 1.00 90.69 432 GLY A C 1
ATOM 3296 O O . GLY A 1 432 ? -13.910 5.133 3.418 1.00 90.69 432 GLY A O 1
ATOM 3297 N N . GLU A 1 433 ? -12.410 6.628 2.658 1.00 94.38 433 GLU A N 1
ATOM 3298 C CA . GLU A 1 433 ? -11.227 6.090 3.334 1.00 94.38 433 GLU A CA 1
ATOM 3299 C C . GLU A 1 433 ? -10.181 7.199 3.528 1.00 94.38 433 GLU A C 1
ATOM 3301 O O . GLU A 1 433 ? -10.153 8.157 2.749 1.00 94.38 433 GLU A O 1
ATOM 3306 N N . LEU A 1 434 ? -9.342 7.076 4.560 1.00 95.75 434 LEU A N 1
ATOM 3307 C CA . LEU A 1 434 ? -8.320 8.044 4.962 1.00 95.75 434 LEU A CA 1
ATOM 3308 C C . LEU A 1 434 ? -7.084 7.286 5.470 1.00 95.75 434 LEU A C 1
ATOM 3310 O O . LEU A 1 434 ? -7.242 6.333 6.225 1.00 95.75 434 LEU A O 1
ATOM 3314 N N . LEU A 1 435 ? -5.882 7.709 5.077 1.00 97.62 435 LEU A N 1
ATOM 3315 C CA . LEU A 1 435 ? -4.615 7.098 5.490 1.00 97.62 435 LEU A CA 1
ATOM 3316 C C . LEU A 1 435 ? -3.513 8.163 5.595 1.00 97.62 435 LEU A C 1
ATOM 3318 O O . LEU A 1 435 ? -3.238 8.853 4.613 1.00 97.62 435 LEU A O 1
ATOM 3322 N N . LEU A 1 436 ? -2.854 8.273 6.749 1.00 97.12 436 LEU A N 1
ATOM 3323 C CA . LEU A 1 436 ? -1.637 9.070 6.937 1.00 97.12 436 LEU A CA 1
ATOM 3324 C C . LEU A 1 436 ? -0.443 8.128 7.136 1.00 97.12 436 LEU A C 1
ATOM 3326 O O . LEU A 1 436 ? -0.448 7.309 8.045 1.00 97.12 436 LEU A O 1
ATOM 3330 N N . LEU A 1 437 ? 0.592 8.257 6.306 1.00 94.81 437 LEU A N 1
ATOM 3331 C CA . LEU A 1 437 ? 1.825 7.473 6.432 1.00 94.81 437 LEU A CA 1
ATOM 3332 C C . LEU A 1 437 ? 3.071 8.323 6.189 1.00 94.81 437 LEU A C 1
ATOM 3334 O O . LEU A 1 437 ? 2.999 9.369 5.548 1.00 94.81 437 LEU A O 1
ATOM 3338 N N . GLY A 1 438 ? 4.225 7.845 6.649 1.00 89.38 438 GLY A N 1
ATOM 3339 C CA . GLY A 1 438 ? 5.527 8.479 6.450 1.00 89.38 438 GLY A CA 1
ATOM 3340 C C . GLY A 1 438 ? 6.521 7.513 5.824 1.00 89.38 438 GLY A C 1
ATOM 3341 O O . GLY A 1 438 ? 6.562 6.339 6.181 1.00 89.38 438 GLY A O 1
ATOM 3342 N N . VAL A 1 439 ? 7.320 8.009 4.880 1.00 84.31 439 VAL A N 1
ATOM 3343 C CA . VAL A 1 439 ? 8.299 7.200 4.141 1.00 84.31 439 VAL A CA 1
ATOM 3344 C C . VAL A 1 439 ? 9.700 7.703 4.438 1.00 84.31 439 VAL A C 1
ATOM 3346 O O . VAL A 1 439 ? 10.056 8.808 4.032 1.00 84.31 439 VAL A O 1
ATOM 3349 N N . GLU A 1 440 ? 10.477 6.903 5.167 1.00 78.44 440 GLU A N 1
ATOM 3350 C CA . GLU A 1 440 ? 11.852 7.221 5.561 1.00 78.44 440 GLU A CA 1
ATOM 3351 C C . GLU A 1 440 ? 12.791 7.270 4.340 1.00 78.44 440 GLU A C 1
ATOM 3353 O O . GLU A 1 440 ? 12.775 6.386 3.481 1.00 78.44 440 GLU A O 1
ATOM 3358 N N . SER A 1 441 ? 13.645 8.295 4.258 1.00 66.31 441 SER A N 1
ATOM 3359 C CA . SER A 1 441 ? 14.769 8.309 3.320 1.00 66.31 441 SER A CA 1
ATOM 3360 C C . SER A 1 441 ? 15.980 7.598 3.918 1.00 66.31 441 SER A C 1
ATOM 3362 O O . SER A 1 441 ? 16.551 8.060 4.908 1.00 66.31 441 SER A O 1
ATOM 3364 N N . HIS A 1 442 ? 16.466 6.553 3.238 1.00 58.75 442 HIS A N 1
ATOM 3365 C CA . HIS A 1 442 ? 17.768 5.933 3.530 1.00 58.75 442 HIS A CA 1
ATOM 3366 C C . HIS A 1 442 ? 18.944 6.929 3.455 1.00 58.75 442 HIS A C 1
ATOM 3368 O O . HIS A 1 442 ? 20.011 6.675 4.008 1.00 58.75 442 HIS A O 1
ATOM 3374 N N . VAL A 1 443 ? 18.765 8.066 2.772 1.00 49.59 443 VAL A N 1
ATOM 3375 C CA . VAL A 1 443 ? 19.758 9.141 2.673 1.00 49.59 443 VAL A CA 1
ATOM 3376 C C . VAL A 1 443 ? 19.271 10.343 3.481 1.00 49.59 443 VAL A C 1
ATOM 3378 O O . VAL A 1 443 ? 18.324 11.022 3.085 1.00 49.59 443 VAL A O 1
ATOM 3381 N N . GLY A 1 444 ? 19.931 10.611 4.609 1.00 50.84 444 GLY A N 1
ATOM 3382 C CA . GLY A 1 444 ? 19.708 11.810 5.427 1.00 50.84 444 GLY A CA 1
ATOM 3383 C C . GLY A 1 444 ? 18.598 11.721 6.481 1.00 50.84 444 GLY A C 1
ATOM 3384 O O . GLY A 1 444 ? 18.367 12.710 7.165 1.00 50.84 444 GLY A O 1
ATOM 3385 N N . GLY A 1 445 ? 17.910 10.583 6.636 1.00 56.56 445 GLY A N 1
ATOM 3386 C CA . GLY A 1 445 ? 16.944 10.357 7.727 1.00 56.56 445 GLY A CA 1
ATOM 3387 C C . GLY A 1 445 ? 15.650 11.181 7.661 1.00 56.56 445 GLY A C 1
ATOM 3388 O O . GLY A 1 445 ? 14.782 11.017 8.511 1.00 56.56 445 GLY A O 1
ATOM 3389 N N . SER A 1 446 ? 15.487 12.041 6.653 1.00 66.62 446 SER A N 1
ATOM 3390 C CA . SER A 1 446 ? 14.245 12.780 6.426 1.00 66.62 446 SER A CA 1
ATOM 3391 C C . SER A 1 446 ? 13.151 11.823 5.951 1.00 66.62 446 SER A C 1
ATOM 3393 O O . SER A 1 446 ? 13.302 11.164 4.920 1.00 66.62 446 SER A O 1
ATOM 3395 N N . ALA A 1 447 ? 12.055 11.729 6.703 1.00 76.69 447 ALA A N 1
ATOM 3396 C CA . ALA A 1 447 ? 10.863 11.012 6.269 1.00 76.69 447 ALA A CA 1
ATOM 3397 C C . ALA A 1 447 ? 9.869 11.963 5.585 1.00 76.69 447 ALA A C 1
ATOM 3399 O O . ALA A 1 447 ? 9.773 13.140 5.927 1.00 76.69 447 ALA A O 1
ATOM 3400 N N . HIS A 1 448 ? 9.109 11.443 4.625 1.00 86.25 448 HIS A N 1
ATOM 3401 C CA . HIS A 1 448 ? 8.123 12.197 3.856 1.00 86.25 448 HIS A CA 1
ATOM 3402 C C . HIS A 1 448 ? 6.698 11.764 4.229 1.00 86.25 448 HIS A C 1
ATOM 3404 O O . HIS A 1 448 ? 6.301 10.664 3.837 1.00 86.25 448 HIS A O 1
ATOM 3410 N N . PRO A 1 449 ? 5.924 12.590 4.961 1.00 92.81 449 PRO A N 1
ATOM 3411 C CA . PRO A 1 449 ? 4.544 12.276 5.312 1.00 92.81 449 PRO A CA 1
ATOM 3412 C C . PRO A 1 449 ? 3.582 12.537 4.146 1.00 92.81 449 PRO A C 1
ATOM 3414 O O . PRO A 1 449 ? 3.633 13.592 3.502 1.00 92.81 449 PRO A O 1
ATOM 3417 N N . TYR A 1 450 ? 2.667 11.599 3.916 1.00 95.50 450 TYR A N 1
ATOM 3418 C CA . TYR A 1 450 ? 1.617 11.663 2.906 1.00 95.50 450 TYR A CA 1
ATOM 3419 C C . TYR A 1 450 ? 0.246 11.378 3.518 1.00 95.50 450 TYR A C 1
ATOM 3421 O O . TYR A 1 450 ? 0.085 10.412 4.257 1.00 95.50 450 TYR A O 1
ATOM 3429 N N . LEU A 1 451 ? -0.751 12.186 3.158 1.00 97.50 451 LEU A N 1
ATOM 3430 C CA . LEU A 1 451 ? -2.156 11.964 3.498 1.00 97.50 451 LEU A CA 1
ATOM 3431 C C . LEU A 1 451 ? -2.910 11.530 2.236 1.00 97.50 451 LEU A C 1
ATOM 3433 O O . LEU A 1 451 ? -3.032 12.303 1.283 1.00 97.50 451 LEU A O 1
ATOM 3437 N N . LEU A 1 452 ? -3.399 10.296 2.225 1.00 97.50 452 LEU A N 1
ATOM 3438 C CA . LEU A 1 452 ? -4.208 9.715 1.159 1.00 97.50 452 LEU A CA 1
ATOM 3439 C C . LEU A 1 452 ? -5.672 9.665 1.602 1.00 97.50 452 LEU A C 1
ATOM 3441 O O . LEU A 1 452 ? -5.972 9.427 2.771 1.00 97.50 452 LEU A O 1
ATOM 3445 N N . ALA A 1 453 ? -6.590 9.847 0.658 1.00 96.00 453 ALA A N 1
ATOM 3446 C CA . ALA A 1 453 ? -8.012 9.620 0.880 1.00 96.00 453 ALA A CA 1
ATOM 3447 C C . ALA A 1 453 ? -8.712 9.103 -0.379 1.00 96.00 453 ALA A C 1
ATOM 3449 O O . ALA A 1 453 ? -8.305 9.415 -1.501 1.00 96.00 453 ALA A O 1
ATOM 3450 N N . LEU A 1 454 ? -9.803 8.363 -0.184 1.00 93.25 454 LEU A N 1
ATOM 3451 C CA . LEU A 1 454 ? -10.754 8.027 -1.242 1.00 93.25 454 LEU A CA 1
ATOM 3452 C C . LEU A 1 454 ? -11.986 8.936 -1.108 1.00 93.25 454 LEU A C 1
ATOM 3454 O O . LEU A 1 454 ? -12.778 8.769 -0.183 1.00 93.25 454 LEU A O 1
ATOM 3458 N N . LEU A 1 455 ? -12.147 9.894 -2.023 1.00 91.25 455 LEU A N 1
ATOM 3459 C CA . LEU A 1 455 ? -13.263 10.850 -2.073 1.00 91.25 455 LEU A CA 1
ATOM 3460 C C . LEU A 1 455 ? -14.180 10.484 -3.238 1.00 91.25 455 LEU A C 1
ATOM 3462 O O . LEU A 1 455 ? -13.723 10.471 -4.379 1.00 91.25 455 LEU A O 1
ATOM 3466 N N . ASP A 1 456 ? -15.434 10.108 -2.959 1.00 82.50 456 ASP A N 1
ATOM 3467 C CA . ASP A 1 456 ? -16.327 9.458 -3.940 1.00 82.50 456 ASP A CA 1
ATOM 3468 C C . ASP A 1 456 ? -15.578 8.433 -4.811 1.00 82.50 456 ASP A C 1
ATOM 3470 O O . ASP A 1 456 ? -15.714 8.369 -6.037 1.00 82.50 456 ASP A O 1
ATOM 3474 N N . ASN A 1 457 ? -14.758 7.607 -4.145 1.00 76.81 457 ASN A N 1
ATOM 3475 C CA . ASN A 1 457 ? -14.049 6.477 -4.742 1.00 76.81 457 ASN A CA 1
ATOM 3476 C C . ASN A 1 457 ? -12.969 6.894 -5.791 1.00 76.81 457 ASN A C 1
ATOM 3478 O O . ASN A 1 457 ? -12.355 6.039 -6.432 1.00 76.81 457 ASN A O 1
ATOM 3482 N N . GLU A 1 458 ? -12.672 8.199 -5.922 1.00 87.69 458 GLU A N 1
ATOM 3483 C CA . GLU A 1 458 ? -11.442 8.742 -6.522 1.00 87.69 458 GLU A CA 1
ATOM 3484 C C . GLU A 1 458 ? -10.335 8.875 -5.463 1.00 87.69 458 GLU A C 1
ATOM 3486 O O . GLU A 1 458 ? -10.582 9.314 -4.341 1.00 87.69 458 GLU A O 1
ATOM 3491 N N . LEU A 1 459 ? -9.096 8.519 -5.814 1.00 93.19 459 LEU A N 1
ATOM 3492 C CA . LEU A 1 459 ? -7.943 8.731 -4.937 1.00 93.19 459 LEU A CA 1
ATOM 3493 C C . LEU A 1 459 ? -7.510 10.196 -4.972 1.00 93.19 459 LEU A C 1
ATOM 3495 O O . LEU A 1 459 ? -7.368 10.781 -6.046 1.00 93.19 459 LEU A O 1
ATOM 3499 N N . VAL A 1 460 ? -7.218 10.746 -3.798 1.00 95.12 460 VAL A N 1
ATOM 3500 C CA . VAL A 1 460 ? -6.505 12.009 -3.631 1.00 95.12 460 VAL A CA 1
ATOM 3501 C C . VAL A 1 460 ? -5.305 11.776 -2.722 1.00 95.12 460 VAL A C 1
ATOM 3503 O O . VAL A 1 460 ? -5.441 11.193 -1.649 1.00 95.12 460 VAL A O 1
ATOM 3506 N N . VAL A 1 461 ? -4.135 12.252 -3.149 1.00 96.56 461 VAL A N 1
ATOM 3507 C CA . VAL A 1 461 ? -2.890 12.181 -2.377 1.00 96.56 461 VAL A CA 1
ATOM 3508 C C . VAL A 1 461 ? -2.393 13.586 -2.064 1.00 96.56 461 VAL A C 1
ATOM 3510 O O . VAL A 1 461 ? -2.385 14.465 -2.929 1.00 96.56 461 VAL A O 1
ATOM 3513 N N . TYR A 1 462 ? -1.925 13.784 -0.840 1.00 96.88 462 TYR A N 1
ATOM 3514 C CA . TYR A 1 462 ? -1.264 14.996 -0.385 1.00 96.88 462 TYR A CA 1
ATOM 3515 C C . TYR A 1 462 ? 0.103 14.686 0.230 1.00 96.88 462 TYR A C 1
ATOM 3517 O O . TYR A 1 462 ? 0.241 13.676 0.911 1.00 96.88 462 TYR A O 1
ATOM 3525 N N . ARG A 1 463 ? 1.087 15.576 0.062 1.00 95.00 463 ARG A N 1
ATOM 3526 C CA . ARG A 1 463 ? 2.398 15.530 0.738 1.00 95.00 463 ARG A CA 1
ATOM 3527 C C . ARG A 1 463 ? 2.487 16.648 1.775 1.00 95.00 463 ARG A C 1
ATOM 3529 O O . ARG A 1 463 ? 2.122 17.786 1.475 1.00 95.00 463 ARG A O 1
ATOM 3536 N N . ALA A 1 464 ? 2.964 16.341 2.977 1.00 94.56 464 ALA A N 1
ATOM 3537 C CA . ALA A 1 464 ? 3.228 17.347 4.003 1.00 94.56 464 ALA A CA 1
ATOM 3538 C C . ALA A 1 464 ? 4.477 18.177 3.658 1.00 94.56 464 ALA A C 1
ATOM 3540 O O . ALA A 1 464 ? 5.464 17.652 3.139 1.00 94.56 464 ALA A O 1
ATOM 3541 N N . PHE A 1 465 ? 4.443 19.469 3.976 1.00 92.38 465 PHE A N 1
ATOM 3542 C CA . PHE A 1 465 ? 5.581 20.380 3.881 1.00 92.38 465 PHE A CA 1
ATOM 3543 C C . PHE A 1 465 ? 5.574 21.370 5.050 1.00 92.38 465 PHE A C 1
ATOM 3545 O O . PHE A 1 465 ? 4.512 21.748 5.556 1.00 92.38 465 PHE A O 1
ATOM 3552 N N . ARG A 1 466 ? 6.765 21.787 5.495 1.00 90.88 466 ARG A N 1
ATOM 3553 C CA . ARG A 1 466 ? 6.926 22.711 6.624 1.00 90.88 466 ARG A CA 1
ATOM 3554 C C . ARG A 1 466 ? 6.326 24.076 6.282 1.00 90.88 466 ARG A C 1
ATOM 3556 O O . ARG A 1 466 ? 6.537 24.600 5.193 1.00 90.88 466 ARG A O 1
ATOM 3563 N N . TYR A 1 467 ? 5.569 24.651 7.210 1.00 90.50 467 TYR A N 1
ATOM 3564 C CA . TYR A 1 467 ? 4.967 25.970 7.050 1.00 90.50 467 TYR A CA 1
ATOM 3565 C C . TYR A 1 467 ? 4.774 26.623 8.421 1.00 90.50 467 TYR A C 1
ATOM 3567 O O . TYR A 1 467 ? 3.869 26.252 9.167 1.00 90.50 467 TYR A O 1
ATOM 3575 N N . ARG A 1 468 ? 5.614 27.610 8.752 1.00 85.50 468 ARG A N 1
ATOM 3576 C CA . ARG A 1 468 ? 5.486 28.362 10.007 1.00 85.50 468 ARG A CA 1
ATOM 3577 C C . ARG A 1 468 ? 4.223 29.243 9.953 1.00 85.50 468 ARG A C 1
ATOM 3579 O O . ARG A 1 468 ? 4.103 30.090 9.069 1.00 85.50 468 ARG A O 1
ATOM 3586 N N . GLN A 1 469 ? 3.290 29.057 10.888 1.00 75.69 469 GLN A N 1
ATOM 3587 C CA . GLN A 1 469 ? 2.122 29.919 11.096 1.00 75.69 469 GLN A CA 1
ATOM 3588 C C . GLN A 1 469 ? 2.201 30.575 12.480 1.00 75.69 469 GLN A C 1
ATOM 3590 O O . GLN A 1 469 ? 1.953 29.942 13.503 1.00 75.69 469 GLN A O 1
ATOM 3595 N N . THR A 1 470 ? 2.486 31.876 12.492 1.00 65.94 470 THR A N 1
ATOM 3596 C CA . THR A 1 470 ? 2.610 32.707 13.703 1.00 65.94 470 THR A CA 1
ATOM 3597 C C . THR A 1 470 ? 1.266 33.064 14.348 1.00 65.94 470 THR A C 1
ATOM 3599 O O . THR A 1 470 ? 1.210 33.379 15.531 1.00 65.94 470 THR A O 1
ATOM 3602 N N . GLU A 1 471 ? 0.167 32.989 13.593 1.00 72.38 471 GLU A N 1
ATOM 3603 C CA . GLU A 1 471 ? -1.180 33.386 14.035 1.00 72.38 471 GLU A CA 1
ATOM 3604 C C . GLU A 1 471 ? -1.830 32.408 15.030 1.00 72.38 471 GLU A C 1
ATOM 3606 O O . GLU A 1 471 ? -2.800 32.762 15.701 1.00 72.38 471 GLU A O 1
ATOM 3611 N N . LYS A 1 472 ? -1.353 31.157 15.093 1.00 74.88 472 LYS A N 1
ATOM 3612 C CA . LYS A 1 472 ? -2.016 30.058 15.810 1.00 74.88 472 LYS A CA 1
ATOM 3613 C C . LYS A 1 472 ? -1.044 29.321 16.717 1.00 74.88 472 LYS A C 1
ATOM 3615 O O . LYS A 1 472 ? -0.347 28.399 16.299 1.00 74.88 472 LYS A O 1
ATOM 3620 N N . LYS A 1 473 ? -1.035 29.723 17.986 1.00 77.44 473 LYS A N 1
ATOM 3621 C CA . LYS A 1 473 ? -0.287 29.030 19.035 1.00 77.44 473 LYS A CA 1
ATOM 3622 C C . LYS A 1 473 ? -0.819 27.599 19.219 1.00 77.44 473 LYS A C 1
ATOM 3624 O O . LYS A 1 473 ? -2.024 27.379 19.126 1.00 77.44 473 LYS A O 1
ATOM 3629 N N . ASP A 1 474 ? 0.080 26.655 19.491 1.00 84.88 474 ASP A N 1
ATOM 3630 C CA . ASP A 1 474 ? -0.189 25.222 19.698 1.00 84.88 474 ASP A CA 1
ATOM 3631 C C . ASP A 1 474 ? -0.803 24.466 18.496 1.00 84.88 474 ASP A C 1
ATOM 3633 O O . ASP A 1 474 ? -1.340 23.371 18.667 1.00 84.88 474 ASP A O 1
ATOM 3637 N N . HIS A 1 475 ? -0.724 25.023 17.284 1.00 91.56 475 HIS A N 1
ATOM 3638 C CA . HIS A 1 475 ? -1.121 24.350 16.044 1.00 91.56 475 HIS A CA 1
ATOM 3639 C C . HIS A 1 475 ? 0.107 23.889 15.246 1.00 91.56 475 HIS A C 1
ATOM 3641 O O . HIS A 1 475 ? 1.202 24.447 15.371 1.00 91.56 475 HIS A O 1
ATOM 3647 N N . LEU A 1 476 ? -0.080 22.863 14.412 1.00 93.00 476 LEU A N 1
ATOM 3648 C CA . LEU A 1 476 ? 1.000 22.274 13.621 1.00 93.00 476 LEU A CA 1
ATOM 3649 C C . LEU A 1 476 ? 1.589 23.251 12.595 1.00 93.00 476 LEU A C 1
ATOM 3651 O O . LEU A 1 476 ? 0.877 23.843 11.784 1.00 93.00 476 LEU A O 1
ATOM 3655 N N . GLN A 1 477 ? 2.918 23.339 12.584 1.00 92.38 477 GLN A N 1
ATOM 3656 C CA . GLN A 1 477 ? 3.712 24.211 11.713 1.00 92.38 477 GLN A CA 1
ATOM 3657 C C . GLN A 1 477 ? 3.978 23.562 10.337 1.00 92.38 477 GLN A C 1
ATOM 3659 O O . GLN A 1 477 ? 5.113 23.500 9.849 1.00 92.38 477 GLN A O 1
ATOM 3664 N N . LEU A 1 478 ? 2.915 23.044 9.712 1.00 93.50 478 LEU A N 1
ATOM 3665 C CA . LEU A 1 478 ? 2.941 22.401 8.398 1.00 93.50 478 LEU A CA 1
ATOM 3666 C C . LEU A 1 478 ? 1.677 22.691 7.582 1.00 93.50 478 LEU A C 1
ATOM 3668 O O . LEU A 1 478 ? 0.650 23.150 8.088 1.00 93.50 478 LEU A O 1
ATOM 3672 N N . ARG A 1 479 ? 1.753 22.390 6.290 1.00 95.38 479 ARG A N 1
ATOM 3673 C CA . ARG A 1 479 ? 0.615 22.309 5.368 1.00 95.38 479 ARG A CA 1
ATOM 3674 C C . ARG A 1 479 ? 0.760 21.061 4.507 1.00 95.38 479 ARG A C 1
ATOM 3676 O O . ARG A 1 479 ? 1.801 20.412 4.507 1.00 95.38 479 ARG A O 1
ATOM 3683 N N . PHE A 1 480 ? -0.283 20.743 3.749 1.00 96.88 480 PHE A N 1
ATOM 3684 C CA . PHE A 1 480 ? -0.253 19.630 2.806 1.00 96.88 480 PHE A CA 1
ATOM 3685 C C . PHE A 1 480 ? -0.532 20.122 1.382 1.00 96.88 480 PHE A C 1
ATOM 3687 O O . PHE A 1 480 ? -1.497 20.859 1.173 1.00 96.88 480 PHE A O 1
ATOM 3694 N N . SER A 1 481 ? 0.279 19.728 0.399 1.00 96.88 481 SER A N 1
ATOM 3695 C CA . SER A 1 481 ? 0.091 20.050 -1.026 1.00 96.88 481 SER A CA 1
ATOM 3696 C C . SER A 1 481 ? -0.401 18.825 -1.796 1.00 96.88 481 SER A C 1
ATOM 3698 O O . SER A 1 481 ? 0.017 17.701 -1.525 1.00 96.88 481 SER A O 1
ATOM 3700 N N . LYS A 1 482 ? -1.338 19.023 -2.729 1.00 96.25 482 LYS A N 1
ATOM 3701 C CA . LYS A 1 482 ? -1.939 17.934 -3.510 1.00 96.25 482 LYS A CA 1
ATOM 3702 C C . LYS A 1 482 ? -0.933 17.400 -4.530 1.00 96.25 482 LYS A C 1
ATOM 3704 O O . LYS A 1 482 ? -0.418 18.163 -5.345 1.00 96.25 482 LYS A O 1
ATOM 3709 N N . VAL A 1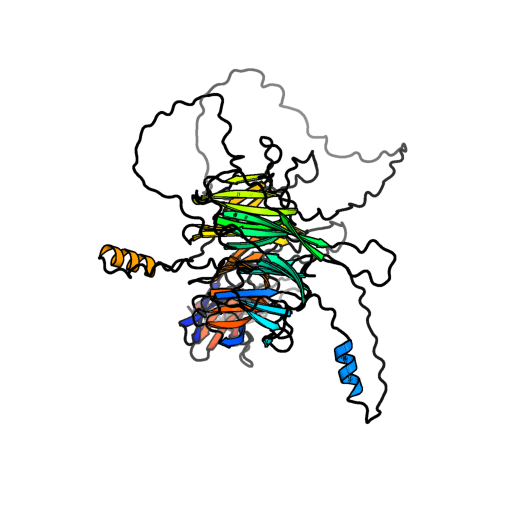 483 ? -0.685 16.095 -4.508 1.00 93.75 483 VAL A N 1
ATOM 3710 C CA . VAL A 1 483 ? 0.194 15.411 -5.463 1.00 93.75 483 VAL A CA 1
ATOM 3711 C C . VAL A 1 483 ? -0.632 15.003 -6.682 1.00 93.75 483 VAL A C 1
ATOM 3713 O O . VAL A 1 483 ? -1.718 14.442 -6.548 1.00 93.75 483 VAL A O 1
ATOM 3716 N N . LEU A 1 484 ? -0.138 15.291 -7.887 1.00 90.00 484 LEU A N 1
ATOM 3717 C CA . LEU A 1 484 ? -0.817 14.917 -9.129 1.00 90.00 484 LEU A CA 1
ATOM 3718 C C . LEU A 1 484 ? -0.511 13.461 -9.501 1.00 90.00 484 LEU A C 1
ATOM 3720 O O . LEU A 1 484 ? 0.646 13.051 -9.539 1.00 90.00 484 LEU A O 1
ATOM 3724 N N . HIS A 1 485 ? -1.546 12.692 -9.837 1.00 87.62 485 HIS A N 1
ATOM 3725 C CA . HIS A 1 485 ? -1.436 11.314 -10.320 1.00 87.62 485 HIS A CA 1
ATOM 3726 C C . HIS A 1 485 ? -2.552 11.000 -11.332 1.00 87.62 485 HIS A C 1
ATOM 3728 O O . HIS A 1 485 ? -3.515 11.753 -11.471 1.00 87.62 485 HIS A O 1
ATOM 3734 N N . LYS A 1 486 ? -2.412 9.895 -12.077 1.00 77.25 486 LYS A N 1
ATOM 3735 C CA . LYS A 1 486 ? -3.342 9.471 -13.147 1.00 77.25 486 LYS A CA 1
ATOM 3736 C C . LYS A 1 486 ? -3.995 8.113 -12.845 1.00 77.25 486 LYS A C 1
ATOM 3738 O O . LYS A 1 486 ? -4.099 7.258 -13.721 1.00 77.25 486 LYS A O 1
ATOM 3743 N N . THR A 1 487 ? -4.404 7.906 -11.595 1.00 79.69 487 THR A N 1
ATOM 3744 C CA . THR A 1 487 ? -5.021 6.649 -11.132 1.00 79.69 487 THR A CA 1
ATOM 3745 C C . THR A 1 487 ? -6.496 6.593 -11.527 1.00 79.69 487 THR A C 1
ATOM 3747 O O . THR A 1 487 ? -7.214 7.576 -11.364 1.00 79.69 487 THR A O 1
ATOM 3750 N N . ILE A 1 488 ? -6.971 5.442 -12.009 1.00 73.62 488 ILE A N 1
ATOM 3751 C CA . ILE A 1 488 ? -8.393 5.210 -12.306 1.00 73.62 488 ILE A CA 1
ATOM 3752 C C . ILE A 1 488 ? -8.859 4.018 -11.469 1.00 73.62 488 ILE A C 1
ATOM 3754 O O . ILE A 1 488 ? -8.502 2.884 -11.764 1.00 73.62 488 ILE A O 1
ATOM 3758 N N . LEU A 1 489 ? -9.651 4.285 -10.426 1.00 75.94 489 LEU A N 1
ATOM 3759 C CA . LEU A 1 489 ? -10.131 3.273 -9.469 1.00 75.94 489 LEU A CA 1
ATOM 3760 C C . LEU A 1 489 ? -11.589 2.829 -9.698 1.00 75.94 489 LEU A C 1
ATOM 3762 O O . LEU A 1 489 ? -12.107 1.993 -8.960 1.00 75.94 489 LEU A O 1
ATOM 3766 N N . HIS A 1 490 ? -12.258 3.389 -10.711 1.00 68.50 490 HIS A N 1
ATOM 3767 C CA . HIS A 1 490 ? -13.700 3.251 -10.950 1.00 68.50 490 HIS A CA 1
ATOM 3768 C C . HIS A 1 490 ? -14.033 2.438 -12.201 1.00 68.50 490 HIS A C 1
ATOM 3770 O O . HIS A 1 490 ? -13.519 2.729 -13.285 1.00 68.50 490 HIS A O 1
ATOM 3776 N N . ASP A 1 491 ? -15.030 1.551 -12.104 1.00 59.84 491 ASP A N 1
ATOM 3777 C CA . ASP A 1 491 ? -15.672 0.971 -13.288 1.00 59.84 491 ASP A CA 1
ATOM 3778 C C . ASP A 1 491 ? -16.653 1.983 -13.908 1.00 59.84 491 ASP A C 1
ATOM 3780 O O . ASP A 1 491 ? -17.839 2.082 -13.569 1.00 59.84 491 ASP A O 1
ATOM 3784 N N . ARG A 1 492 ? -16.132 2.750 -14.871 1.00 50.97 492 ARG A N 1
ATOM 3785 C CA . ARG A 1 492 ? -16.901 3.729 -15.655 1.00 50.97 492 ARG A CA 1
ATOM 3786 C C . ARG A 1 492 ? -18.006 3.106 -16.523 1.00 50.97 492 ARG A C 1
ATOM 3788 O O . ARG A 1 492 ? -18.843 3.863 -17.021 1.00 50.97 492 ARG A O 1
ATOM 3795 N N . LYS A 1 493 ? -18.013 1.786 -16.750 1.00 50.00 493 LYS A N 1
ATOM 3796 C CA . LYS A 1 493 ? -19.050 1.089 -17.529 1.00 50.00 493 LYS A CA 1
ATOM 3797 C C . LYS A 1 493 ? -20.221 0.701 -16.630 1.00 50.00 493 LYS A C 1
ATOM 3799 O O . LYS A 1 493 ? -21.345 1.092 -16.952 1.00 50.00 493 LYS A O 1
ATOM 3804 N N . LYS A 1 494 ? -19.961 0.052 -15.487 1.00 52.31 494 LYS A N 1
ATOM 3805 C CA . LYS A 1 494 ? -20.999 -0.325 -14.505 1.00 52.31 494 LYS A CA 1
ATOM 3806 C C . LYS A 1 494 ? -21.803 0.896 -14.051 1.00 52.31 494 LYS A C 1
ATOM 3808 O O . LYS A 1 494 ? -23.003 0.962 -14.289 1.00 52.31 494 LYS A O 1
ATOM 3813 N N . SER A 1 495 ? -21.116 1.968 -13.631 1.00 54.00 495 SER A N 1
ATOM 3814 C CA . SER A 1 495 ? -21.757 3.221 -13.187 1.00 54.00 495 SER A CA 1
ATOM 3815 C C . SER A 1 495 ? -22.721 3.847 -14.210 1.00 54.00 495 SER A C 1
ATOM 3817 O O . SER A 1 495 ? -23.680 4.509 -13.818 1.00 54.00 495 SER A O 1
ATOM 3819 N N . LYS A 1 496 ? -22.500 3.667 -15.522 1.00 56.25 496 LYS A N 1
ATOM 3820 C CA . LYS A 1 496 ? -23.423 4.165 -16.559 1.00 56.25 496 LYS A CA 1
ATOM 3821 C C . LYS A 1 496 ? -24.614 3.238 -16.769 1.00 56.25 496 LYS A C 1
ATOM 3823 O O . LYS A 1 496 ? -25.727 3.741 -16.897 1.00 56.25 496 LYS A O 1
ATOM 3828 N N . LEU A 1 497 ? -24.381 1.927 -16.798 1.00 56.03 497 LEU A N 1
ATOM 3829 C CA . LEU A 1 497 ? -25.437 0.930 -16.952 1.00 56.03 497 LEU A CA 1
ATOM 3830 C C . LEU A 1 497 ? -26.382 0.951 -15.742 1.00 56.03 497 LEU A C 1
ATOM 3832 O O . LEU A 1 497 ? -27.588 1.075 -15.922 1.00 56.03 497 LEU A O 1
ATOM 3836 N N . ASP A 1 498 ? -25.841 0.981 -14.524 1.00 56.91 498 ASP A N 1
ATOM 3837 C CA . ASP A 1 498 ? -26.612 1.037 -13.277 1.00 56.91 498 ASP A CA 1
ATOM 3838 C C . ASP A 1 498 ? -27.440 2.332 -13.190 1.00 56.91 498 ASP A C 1
ATOM 3840 O O . ASP A 1 498 ? -28.633 2.298 -12.885 1.00 56.91 498 ASP A O 1
ATOM 3844 N N . LYS A 1 499 ? -26.860 3.487 -13.564 1.00 58.25 499 LYS A N 1
ATOM 3845 C CA . LYS A 1 499 ? -27.585 4.773 -13.682 1.00 58.25 499 LYS A CA 1
ATOM 3846 C C . LYS A 1 499 ? -28.628 4.798 -14.806 1.00 58.25 499 LYS A C 1
ATOM 3848 O O . LYS A 1 499 ? -29.495 5.670 -14.793 1.00 58.25 499 LYS A O 1
ATOM 3853 N N . GLN A 1 500 ? -28.550 3.899 -15.784 1.00 62.97 500 GLN A N 1
ATOM 3854 C CA . GLN A 1 500 ? -29.518 3.793 -16.878 1.00 62.97 500 GLN A CA 1
ATOM 3855 C C . GLN A 1 500 ? -30.659 2.827 -16.527 1.00 62.97 500 GLN A C 1
ATOM 3857 O O . GLN A 1 500 ? -31.817 3.153 -16.779 1.00 62.97 500 GLN A O 1
ATOM 3862 N N . LEU A 1 501 ? -30.345 1.702 -15.882 1.00 59.41 501 LEU A N 1
ATOM 3863 C CA . LEU A 1 501 ? -31.309 0.709 -15.410 1.00 59.41 501 LEU A CA 1
ATOM 3864 C C . LEU A 1 501 ? -32.141 1.240 -14.229 1.00 59.41 501 LEU A C 1
ATOM 3866 O O . LEU A 1 501 ? -33.369 1.165 -14.264 1.00 59.41 501 LEU A O 1
ATOM 3870 N N . SER A 1 502 ? -31.510 1.884 -13.238 1.00 58.94 502 SER A N 1
ATOM 3871 C CA . SER A 1 502 ? -32.215 2.547 -12.120 1.00 58.94 502 SER A CA 1
ATOM 3872 C C . SER A 1 502 ? -33.217 3.607 -12.598 1.00 58.94 502 SER A C 1
ATOM 3874 O O . SER A 1 502 ? -34.344 3.661 -12.111 1.00 58.94 502 SER A O 1
ATOM 3876 N N . ARG A 1 503 ? -32.870 4.392 -13.630 1.00 65.88 503 ARG A N 1
ATOM 3877 C CA . ARG A 1 503 ? -33.786 5.353 -14.280 1.00 65.88 503 ARG A CA 1
ATOM 3878 C C . ARG A 1 503 ? -34.978 4.704 -14.991 1.00 65.88 503 A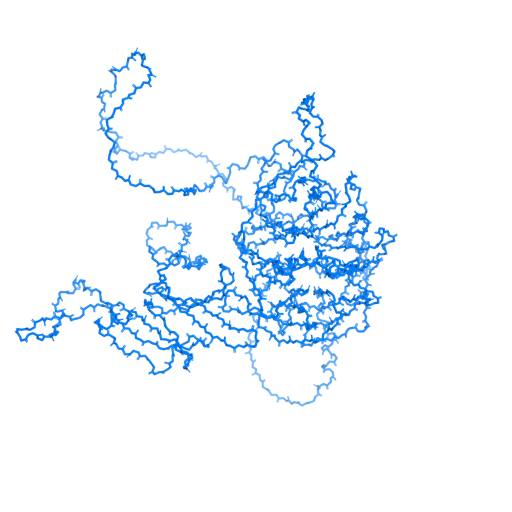RG A C 1
ATOM 3880 O O . ARG A 1 503 ? -35.945 5.403 -15.277 1.00 65.88 503 ARG A O 1
ATOM 3887 N N . GLN A 1 504 ? -34.903 3.412 -15.296 1.00 69.44 504 GLN A N 1
ATOM 3888 C CA . GLN A 1 504 ? -35.971 2.635 -15.928 1.00 69.44 504 GLN A CA 1
ATOM 3889 C C . GLN A 1 504 ? -36.774 1.792 -14.921 1.00 69.44 504 GLN A C 1
ATOM 3891 O O . GLN A 1 504 ? -37.665 1.060 -15.338 1.00 69.44 504 GLN A O 1
ATOM 3896 N N . GLY A 1 505 ? -36.477 1.873 -13.616 1.00 50.06 505 GLY A N 1
ATOM 3897 C CA . GLY A 1 505 ? -37.101 1.012 -12.600 1.00 50.06 505 GLY A CA 1
ATOM 3898 C C . GLY A 1 505 ? -36.712 -0.469 -12.718 1.00 50.06 505 GLY A C 1
ATOM 3899 O O . GLY A 1 505 ? -37.350 -1.313 -12.104 1.00 50.06 505 GLY A O 1
ATOM 3900 N N . LEU A 1 506 ? -35.676 -0.766 -13.511 1.00 56.09 506 LEU A N 1
ATOM 3901 C CA . LEU A 1 506 ? -35.114 -2.097 -13.770 1.00 56.09 506 LEU A CA 1
ATOM 3902 C C . LEU A 1 506 ? -33.635 -2.163 -13.361 1.00 56.09 506 LEU A C 1
ATOM 3904 O O . LEU A 1 506 ? -32.876 -2.991 -13.863 1.00 56.09 506 LEU A O 1
ATOM 3908 N N . GLY A 1 507 ? -33.206 -1.254 -12.478 1.00 50.81 507 GLY A N 1
ATOM 3909 C CA . GLY A 1 507 ? -31.953 -1.433 -11.753 1.00 50.81 507 GLY A CA 1
ATOM 3910 C C . GLY A 1 507 ? -32.004 -2.749 -10.981 1.00 50.81 507 GLY A C 1
ATOM 3911 O O . GLY A 1 507 ? -33.108 -3.228 -10.701 1.00 50.81 507 GLY A O 1
ATOM 3912 N N . PRO A 1 508 ? -30.851 -3.325 -10.596 1.00 38.91 508 PRO A N 1
ATOM 3913 C CA . PRO A 1 508 ? -30.884 -4.232 -9.461 1.00 38.91 508 PRO A CA 1
ATOM 3914 C C . PRO A 1 508 ? -31.659 -3.518 -8.347 1.00 38.91 508 PRO A C 1
ATOM 3916 O O . PRO A 1 508 ? -31.425 -2.326 -8.106 1.00 38.91 508 PRO A O 1
ATOM 3919 N N . GLU A 1 509 ? -32.605 -4.214 -7.709 1.00 38.28 509 GLU A N 1
ATOM 3920 C CA . GLU A 1 509 ? -33.040 -3.765 -6.391 1.00 38.28 509 GLU A CA 1
ATOM 3921 C C . GLU A 1 509 ? -31.759 -3.529 -5.590 1.00 38.28 509 GLU A C 1
ATOM 3923 O O . GLU A 1 509 ? -30.803 -4.300 -5.723 1.00 38.28 509 GLU A O 1
ATOM 3928 N N . GLU A 1 510 ? -31.696 -2.442 -4.821 1.00 39.81 510 GLU A N 1
ATOM 3929 C CA . GLU A 1 510 ? -30.625 -2.299 -3.845 1.00 39.81 510 GLU A CA 1
ATOM 3930 C C . GLU A 1 510 ? -30.807 -3.456 -2.854 1.00 39.81 510 GLU A C 1
ATOM 3932 O O . GLU A 1 510 ? -31.536 -3.324 -1.866 1.00 39.81 510 GLU A O 1
ATOM 3937 N N . GLU A 1 511 ? -30.179 -4.607 -3.146 1.00 32.16 511 GLU A N 1
ATOM 3938 C CA . GLU A 1 511 ? -29.828 -5.625 -2.166 1.00 32.16 511 GLU A CA 1
ATOM 3939 C C . GLU A 1 511 ? -29.208 -4.822 -1.043 1.00 32.16 511 GLU A C 1
ATOM 3941 O O . GLU A 1 511 ? -28.137 -4.241 -1.229 1.00 32.16 511 GLU A O 1
ATOM 3946 N N . LYS A 1 512 ? -29.972 -4.657 0.045 1.00 32.31 512 LYS A N 1
ATOM 3947 C CA . LYS A 1 512 ? -29.658 -3.722 1.123 1.00 32.31 512 LYS A CA 1
ATOM 3948 C C . LYS A 1 512 ? -28.252 -4.042 1.573 1.00 32.31 512 LYS A C 1
ATOM 3950 O O . LYS A 1 512 ? -28.079 -5.023 2.286 1.00 32.31 512 LYS A O 1
ATOM 3955 N N . GLN A 1 513 ? -27.290 -3.243 1.115 1.00 34.56 513 GLN A N 1
ATOM 3956 C CA . GLN A 1 513 ? -25.875 -3.585 1.146 1.00 34.56 513 GLN A CA 1
ATOM 3957 C C . GLN A 1 513 ? -25.512 -3.874 2.600 1.00 34.56 513 GLN A C 1
ATOM 3959 O O . GLN A 1 513 ? -25.444 -2.924 3.380 1.00 34.56 513 GLN A O 1
ATOM 3964 N N . GLU A 1 514 ? -25.408 -5.163 2.967 1.00 33.69 514 GLU A N 1
ATOM 3965 C CA . GLU A 1 514 ? -25.652 -5.660 4.334 1.00 33.69 514 GLU A CA 1
ATOM 3966 C C . GLU A 1 514 ? -24.654 -5.070 5.328 1.00 33.69 514 GLU A C 1
ATOM 3968 O O . GLU A 1 514 ? -23.606 -5.653 5.599 1.00 33.69 514 GLU A O 1
ATOM 3973 N N . SER A 1 515 ? -24.960 -3.861 5.812 1.00 36.94 515 SER A N 1
ATOM 3974 C CA . SER A 1 515 ? -24.085 -2.990 6.604 1.00 36.94 515 SER A CA 1
ATOM 3975 C C . SER A 1 515 ? -22.599 -3.212 6.293 1.00 36.94 515 SER A C 1
ATOM 3977 O O . SER A 1 515 ? -21.842 -3.537 7.207 1.00 36.94 515 SER A O 1
ATOM 3979 N N . SER A 1 516 ? -22.213 -3.158 5.005 1.00 50.53 516 SER A N 1
ATOM 3980 C CA . SER A 1 516 ? -21.001 -3.853 4.540 1.00 50.53 516 SER A CA 1
ATOM 3981 C C . SER A 1 516 ? -19.794 -3.471 5.389 1.00 50.53 516 SER A C 1
ATOM 3983 O O . SER A 1 516 ? -19.415 -2.292 5.409 1.00 50.53 516 SER A O 1
ATOM 3985 N N . LYS A 1 517 ? -19.234 -4.459 6.106 1.00 65.31 517 LYS A N 1
ATOM 3986 C CA . LYS A 1 517 ? -18.096 -4.273 7.016 1.00 65.31 517 LYS A CA 1
ATOM 3987 C C . LYS A 1 517 ? -17.019 -3.462 6.298 1.00 65.31 517 LYS A C 1
ATOM 3989 O O . LYS A 1 517 ? -16.694 -3.734 5.144 1.00 65.31 517 LYS A O 1
ATOM 3994 N N . PHE A 1 518 ? -16.511 -2.432 6.968 1.00 78.12 518 PHE A N 1
ATOM 3995 C CA . PHE A 1 518 ? -15.490 -1.570 6.391 1.00 78.12 518 PHE A CA 1
ATOM 3996 C C . PHE A 1 518 ? -14.180 -2.356 6.282 1.00 78.12 518 PHE A C 1
ATOM 3998 O O . PHE A 1 518 ? -13.589 -2.701 7.300 1.00 78.12 518 PHE A O 1
ATOM 4005 N N . VAL A 1 519 ? -13.758 -2.645 5.051 1.00 85.38 519 VAL A N 1
ATOM 4006 C CA . VAL A 1 519 ? -12.477 -3.287 4.736 1.00 85.38 519 VAL A CA 1
ATOM 4007 C C . VAL A 1 519 ? -11.577 -2.223 4.101 1.00 85.38 519 VAL A C 1
ATOM 4009 O O . VAL A 1 519 ? -11.914 -1.742 3.013 1.00 85.38 519 VAL A O 1
ATOM 4012 N N . PRO A 1 520 ? -10.462 -1.827 4.747 1.00 90.88 520 PRO A N 1
ATOM 4013 C CA . PRO A 1 520 ? -9.523 -0.859 4.187 1.00 90.88 520 PRO A CA 1
ATOM 4014 C C . PRO A 1 520 ? -8.992 -1.304 2.822 1.00 90.88 520 PRO A C 1
ATOM 4016 O O . PRO A 1 520 ? -8.564 -2.454 2.662 1.00 90.88 520 PRO A O 1
ATOM 4019 N N . ARG A 1 521 ? -8.982 -0.401 1.843 1.00 94.00 521 ARG A N 1
ATOM 4020 C CA . ARG A 1 521 ? -8.406 -0.638 0.514 1.00 94.00 521 ARG A CA 1
ATOM 4021 C C . ARG A 1 521 ? -7.016 -0.045 0.371 1.00 94.00 521 ARG A C 1
ATOM 4023 O O . ARG A 1 521 ? -6.285 -0.500 -0.501 1.00 94.00 521 ARG A O 1
ATOM 4030 N N . LEU A 1 522 ? -6.654 0.953 1.170 1.00 96.62 522 LEU A N 1
ATOM 4031 C CA . LEU A 1 522 ? -5.332 1.569 1.190 1.00 96.62 522 LEU A CA 1
ATOM 4032 C C . LEU A 1 522 ? -4.426 0.781 2.149 1.00 96.62 522 LEU A C 1
ATOM 4034 O O . LEU A 1 522 ? -4.310 1.101 3.329 1.00 96.62 522 LEU A O 1
ATOM 4038 N N . ARG A 1 523 ? -3.791 -0.279 1.646 1.00 97.12 523 ARG A N 1
ATOM 4039 C CA . ARG A 1 523 ? -2.914 -1.156 2.434 1.00 97.12 523 ARG A CA 1
ATOM 4040 C C . ARG A 1 523 ? -1.479 -0.649 2.385 1.00 97.12 523 ARG A C 1
ATOM 4042 O O . ARG A 1 523 ? -0.838 -0.708 1.338 1.00 97.12 523 ARG A O 1
ATOM 4049 N N . VAL A 1 524 ? -0.973 -0.141 3.507 1.00 96.31 524 VAL A N 1
ATOM 4050 C CA . VAL A 1 524 ? 0.447 0.219 3.638 1.00 96.31 524 VAL A CA 1
ATOM 4051 C C . VAL A 1 524 ? 1.303 -1.033 3.468 1.00 96.31 524 VAL A C 1
ATOM 4053 O O . VAL A 1 524 ? 0.973 -2.091 4.001 1.00 96.31 524 VAL A O 1
ATOM 4056 N N . PHE A 1 525 ? 2.418 -0.898 2.757 1.00 95.75 525 PHE A N 1
ATOM 4057 C CA . PHE A 1 525 ? 3.472 -1.900 2.740 1.00 95.75 525 PHE A CA 1
ATOM 4058 C C . PHE A 1 525 ? 4.833 -1.271 3.000 1.00 95.75 525 PHE A C 1
ATOM 4060 O O . PHE A 1 525 ? 5.143 -0.180 2.519 1.00 95.75 525 PHE A O 1
ATOM 4067 N N . THR A 1 526 ? 5.666 -2.001 3.727 1.00 92.12 526 THR A N 1
ATOM 4068 C CA . THR A 1 526 ? 7.077 -1.698 3.955 1.00 92.12 526 THR A CA 1
ATOM 4069 C C . THR A 1 526 ? 7.926 -2.871 3.482 1.00 92.12 526 THR A C 1
ATOM 4071 O O . THR A 1 526 ? 7.512 -4.028 3.570 1.00 92.12 526 THR A O 1
ATOM 4074 N N . ASN A 1 527 ? 9.119 -2.557 2.975 1.00 90.38 527 ASN A N 1
ATOM 4075 C CA . ASN A 1 527 ? 10.167 -3.518 2.627 1.00 90.38 527 ASN A CA 1
ATOM 4076 C C . ASN A 1 527 ? 9.733 -4.690 1.708 1.00 90.38 527 ASN A C 1
ATOM 4078 O O . ASN A 1 527 ? 10.229 -5.808 1.858 1.00 90.38 527 ASN A O 1
ATOM 4082 N N . ILE A 1 528 ? 8.844 -4.442 0.735 1.00 94.69 528 ILE A N 1
ATOM 4083 C CA . ILE A 1 528 ? 8.550 -5.398 -0.351 1.00 94.69 528 ILE A CA 1
ATOM 4084 C C . ILE A 1 528 ? 9.566 -5.162 -1.466 1.00 94.69 528 ILE A C 1
ATOM 4086 O O . ILE A 1 528 ? 9.553 -4.102 -2.088 1.00 94.69 528 ILE A O 1
ATOM 4090 N N . ALA A 1 529 ? 10.460 -6.121 -1.711 1.00 91.75 529 ALA A N 1
ATOM 4091 C CA . ALA A 1 529 ? 11.637 -5.948 -2.573 1.00 91.75 529 ALA A CA 1
ATOM 4092 C C . ALA A 1 529 ? 12.385 -4.613 -2.315 1.00 91.75 529 ALA A C 1
ATOM 4094 O O . ALA A 1 529 ? 12.746 -3.900 -3.249 1.00 91.75 529 ALA A O 1
ATOM 4095 N N . SER A 1 530 ? 12.561 -4.256 -1.033 1.00 89.69 530 SER A N 1
ATOM 4096 C CA . SER A 1 530 ? 13.134 -2.981 -0.556 1.00 89.69 530 SER A CA 1
ATOM 4097 C C . SER A 1 530 ? 12.331 -1.705 -0.870 1.00 89.69 530 SER A C 1
ATOM 4099 O O . SER A 1 530 ? 12.824 -0.602 -0.641 1.00 89.69 530 SER A O 1
ATOM 4101 N N . TYR A 1 531 ? 11.085 -1.822 -1.333 1.00 92.75 531 TYR A N 1
ATOM 4102 C CA . TYR A 1 531 ? 10.174 -0.695 -1.524 1.00 92.75 531 TYR A CA 1
ATOM 4103 C C . TYR A 1 531 ? 9.168 -0.537 -0.377 1.00 92.75 531 TYR A C 1
ATOM 4105 O O . TYR A 1 531 ? 8.725 -1.509 0.237 1.00 92.75 531 TYR A O 1
ATOM 4113 N N . THR A 1 532 ? 8.745 0.708 -0.165 1.00 92.94 532 THR A N 1
ATOM 4114 C CA . THR A 1 532 ? 7.681 1.109 0.765 1.00 92.94 532 THR A CA 1
ATOM 4115 C C . THR A 1 532 ? 6.618 1.895 -0.004 1.00 92.94 532 THR A C 1
ATOM 4117 O O . THR A 1 532 ? 6.922 2.573 -0.992 1.00 92.94 532 THR A O 1
ATOM 4120 N N . GLY A 1 533 ? 5.357 1.796 0.409 1.00 95.38 533 GLY A N 1
ATOM 4121 C CA . GLY A 1 533 ? 4.260 2.397 -0.336 1.00 95.38 533 GLY A CA 1
ATOM 4122 C C . GLY A 1 533 ? 2.873 2.012 0.160 1.00 95.38 533 GLY A C 1
ATOM 4123 O O . GLY A 1 533 ? 2.684 1.614 1.309 1.00 95.38 533 GLY A O 1
ATOM 4124 N N . VAL A 1 534 ? 1.894 2.151 -0.733 1.00 97.25 534 VAL A N 1
ATOM 4125 C CA . VAL A 1 534 ? 0.495 1.775 -0.499 1.00 97.25 534 VAL A CA 1
ATOM 4126 C C . VAL A 1 534 ? -0.002 0.937 -1.670 1.00 97.25 534 VAL A C 1
ATOM 4128 O O . VAL A 1 534 ? 0.066 1.364 -2.822 1.00 97.25 534 VAL A O 1
ATOM 4131 N N . PHE A 1 535 ? -0.520 -0.250 -1.391 1.00 97.81 535 PHE A N 1
ATOM 4132 C CA . PHE A 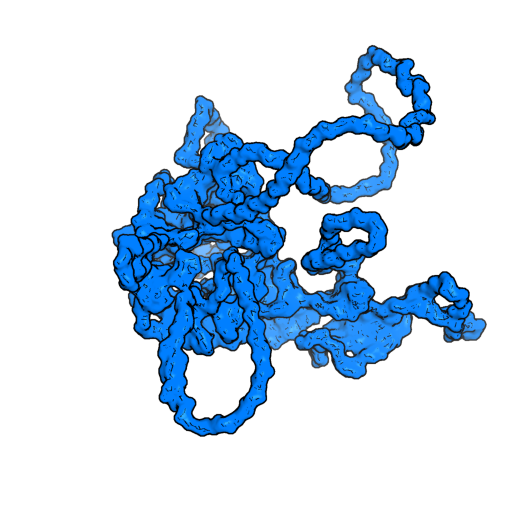1 535 ? -1.287 -1.035 -2.345 1.00 97.81 535 PHE A CA 1
ATOM 4133 C C . PHE A 1 535 ? -2.765 -0.647 -2.232 1.00 97.81 535 PHE A C 1
ATOM 4135 O O . PHE A 1 535 ? -3.321 -0.589 -1.138 1.00 97.81 535 PHE A O 1
ATOM 4142 N N . VAL A 1 536 ? -3.404 -0.352 -3.361 1.00 96.50 536 VAL A N 1
ATOM 4143 C CA . VAL A 1 536 ? -4.812 0.050 -3.435 1.00 96.50 536 VAL A CA 1
ATOM 4144 C C . VAL A 1 536 ? -5.640 -1.134 -3.917 1.00 96.50 536 VAL A C 1
ATOM 4146 O O . VAL A 1 536 ? -5.615 -1.448 -5.105 1.00 96.50 536 VAL A O 1
ATOM 4149 N N . CYS A 1 537 ? -6.396 -1.767 -3.023 1.00 94.94 537 CYS A N 1
ATOM 4150 C CA . CYS A 1 537 ? -7.322 -2.856 -3.343 1.00 94.94 537 CYS A CA 1
ATOM 4151 C C . CYS A 1 537 ? -8.574 -2.367 -4.106 1.00 94.94 537 CYS A C 1
ATOM 4153 O O . CYS A 1 537 ? -8.876 -1.168 -4.204 1.00 94.94 537 CYS A O 1
ATOM 4155 N N . GLY A 1 538 ? -9.363 -3.315 -4.607 1.00 91.38 538 GLY A N 1
ATOM 4156 C CA . GLY A 1 538 ? -10.638 -3.107 -5.293 1.00 91.38 538 GLY A CA 1
ATOM 4157 C C . GLY A 1 538 ? -10.625 -3.572 -6.758 1.00 91.38 538 GLY A C 1
ATOM 4158 O O . GLY A 1 538 ? -9.736 -4.320 -7.161 1.00 91.38 538 GLY A O 1
ATOM 4159 N N . PRO A 1 539 ? -11.595 -3.118 -7.581 1.00 87.88 539 PRO A N 1
ATOM 4160 C CA . PRO A 1 539 ? -11.770 -3.579 -8.967 1.00 87.88 539 PRO A CA 1
ATOM 4161 C C . PRO A 1 539 ? -10.601 -3.285 -9.915 1.00 87.88 539 PRO A C 1
ATOM 4163 O O . PRO A 1 539 ? -10.444 -3.964 -10.924 1.00 87.88 539 PRO A O 1
ATOM 4166 N N . TYR A 1 540 ? -9.802 -2.263 -9.602 1.00 89.56 540 TYR A N 1
ATOM 4167 C CA . TYR A 1 540 ? -8.605 -1.882 -10.350 1.00 89.56 540 TYR A CA 1
ATOM 4168 C C . TYR A 1 540 ? -7.448 -1.716 -9.365 1.00 89.56 540 TYR A C 1
ATOM 4170 O O . TYR A 1 540 ? -7.219 -0.596 -8.889 1.00 89.56 540 TYR A O 1
ATOM 4178 N N . PRO A 1 541 ? -6.745 -2.803 -9.012 1.00 93.94 541 PRO A N 1
ATOM 4179 C CA . PRO A 1 541 ? -5.661 -2.729 -8.051 1.00 93.94 541 PRO A CA 1
ATOM 4180 C C . PRO A 1 541 ? -4.466 -1.940 -8.598 1.00 93.94 541 PRO A C 1
ATOM 4182 O O . PRO A 1 541 ? -4.109 -2.048 -9.777 1.00 93.94 541 PRO A O 1
ATOM 4185 N N . HIS A 1 542 ? -3.856 -1.131 -7.734 1.00 95.19 542 HIS A N 1
ATOM 4186 C CA . HIS A 1 542 ? -2.694 -0.303 -8.066 1.00 95.19 542 HIS A CA 1
ATOM 4187 C C . HIS A 1 542 ? -1.670 -0.310 -6.932 1.00 95.19 542 HIS A C 1
ATOM 4189 O O . HIS A 1 542 ? -2.015 -0.130 -5.769 1.00 95.19 542 HIS A O 1
ATOM 4195 N N . TRP A 1 543 ? -0.398 -0.408 -7.292 1.00 96.88 543 TRP A N 1
ATOM 4196 C CA . TRP A 1 543 ? 0.729 -0.112 -6.421 1.00 96.88 543 TRP A CA 1
ATOM 4197 C C . TRP A 1 543 ? 1.017 1.388 -6.442 1.00 96.88 543 TRP A C 1
ATOM 4199 O O . TRP A 1 543 ? 1.106 1.977 -7.519 1.00 96.88 543 TRP A O 1
ATOM 4209 N N . ILE A 1 544 ? 1.211 1.995 -5.276 1.00 96.19 544 ILE A N 1
ATOM 4210 C CA . ILE A 1 544 ? 1.753 3.344 -5.105 1.00 96.19 544 ILE A CA 1
ATOM 4211 C C . ILE A 1 544 ? 3.106 3.187 -4.418 1.00 96.19 544 ILE A C 1
ATOM 4213 O O . ILE A 1 544 ? 3.178 3.050 -3.199 1.00 96.19 544 ILE A O 1
ATOM 4217 N N . PHE A 1 545 ? 4.175 3.186 -5.204 1.00 94.75 545 PHE A N 1
ATOM 4218 C CA . PHE A 1 545 ? 5.545 3.167 -4.707 1.00 94.75 545 PHE A CA 1
ATOM 4219 C C . PHE A 1 545 ? 5.944 4.573 -4.263 1.00 94.75 545 PHE A C 1
ATOM 4221 O O . PHE A 1 545 ? 5.781 5.539 -5.017 1.00 94.75 545 PHE A O 1
ATOM 4228 N N . LEU A 1 546 ? 6.472 4.686 -3.047 1.00 91.88 546 LEU A N 1
ATOM 4229 C CA . LEU A 1 546 ? 6.931 5.942 -2.473 1.00 91.88 546 LEU A CA 1
ATOM 4230 C C . LEU A 1 546 ? 8.444 5.855 -2.260 1.00 91.88 546 LEU A C 1
ATOM 4232 O O . LEU A 1 546 ? 8.938 5.110 -1.418 1.00 91.88 546 LEU A O 1
ATOM 4236 N N . SER A 1 547 ? 9.190 6.619 -3.053 1.00 84.50 547 SER A N 1
ATOM 4237 C CA . SER A 1 547 ? 10.648 6.682 -2.966 1.00 84.50 547 SER A CA 1
ATOM 4238 C C . SER A 1 547 ? 11.052 7.577 -1.794 1.00 84.50 547 SER A C 1
ATOM 4240 O O . SER A 1 547 ? 10.498 8.668 -1.630 1.00 84.50 547 SER A O 1
ATOM 4242 N N . GLY A 1 548 ? 12.082 7.189 -1.034 1.00 75.19 548 GLY A N 1
ATOM 4243 C CA . GLY A 1 548 ? 12.636 8.005 0.060 1.00 75.19 548 GLY A CA 1
ATOM 4244 C C . GLY A 1 548 ? 13.052 9.422 -0.374 1.00 75.19 548 GLY A C 1
ATOM 4245 O O . GLY A 1 548 ? 13.011 10.354 0.421 1.00 75.19 548 GLY A O 1
ATOM 4246 N N . ARG A 1 549 ? 13.330 9.624 -1.671 1.00 75.88 549 ARG A N 1
ATOM 4247 C CA . ARG A 1 549 ? 13.583 10.937 -2.304 1.00 75.88 549 ARG A CA 1
ATOM 4248 C C . ARG A 1 549 ? 12.326 11.812 -2.492 1.00 75.88 549 ARG A C 1
ATOM 4250 O O . ARG A 1 549 ? 12.399 12.858 -3.131 1.00 75.88 549 ARG A O 1
ATOM 4257 N N . GLY A 1 550 ? 11.164 11.395 -1.988 1.00 78.12 550 GLY A N 1
ATOM 4258 C CA . GLY A 1 550 ? 9.896 12.121 -2.120 1.00 78.12 550 GLY A CA 1
ATOM 4259 C C . GLY A 1 550 ? 9.222 11.983 -3.494 1.00 78.12 550 GLY A C 1
ATOM 4260 O O . GLY A 1 550 ? 8.382 12.813 -3.843 1.00 78.12 550 GLY A O 1
ATOM 4261 N N . GLY A 1 551 ? 9.604 10.970 -4.279 1.00 85.44 551 GLY A N 1
ATOM 4262 C CA . GLY A 1 551 ? 8.940 10.601 -5.533 1.00 85.44 551 GLY A CA 1
ATOM 4263 C C . GLY A 1 551 ? 7.791 9.618 -5.294 1.00 85.44 551 GLY A C 1
ATOM 4264 O O . GLY A 1 551 ? 7.883 8.775 -4.405 1.00 85.44 551 GLY A O 1
ATOM 4265 N N . MET A 1 552 ? 6.729 9.707 -6.096 1.00 91.19 552 MET A N 1
ATOM 4266 C CA . MET A 1 552 ? 5.578 8.799 -6.049 1.00 91.19 552 MET A CA 1
ATOM 4267 C C . MET A 1 552 ? 5.319 8.215 -7.439 1.00 91.19 552 MET A C 1
ATOM 4269 O O . MET A 1 552 ? 5.127 8.967 -8.396 1.00 91.19 552 MET A O 1
ATOM 4273 N N . TYR A 1 553 ? 5.265 6.889 -7.540 1.00 92.62 553 TYR A N 1
ATOM 4274 C CA . TYR A 1 553 ? 5.062 6.163 -8.795 1.00 92.62 553 TYR A CA 1
ATOM 4275 C C . TYR A 1 553 ? 3.876 5.207 -8.662 1.00 92.62 553 TYR A C 1
ATOM 4277 O O . TYR A 1 553 ? 3.766 4.495 -7.667 1.00 92.62 553 TYR A O 1
ATOM 4285 N N . VAL A 1 554 ? 2.962 5.212 -9.638 1.00 94.38 554 VAL A N 1
ATOM 4286 C CA . VAL A 1 554 ? 1.681 4.493 -9.538 1.00 94.38 554 VAL A CA 1
ATOM 4287 C C . VAL A 1 554 ? 1.511 3.503 -10.684 1.00 94.38 554 VAL A C 1
ATOM 4289 O O . VAL A 1 554 ? 1.341 3.918 -11.833 1.00 94.38 554 VAL A O 1
ATOM 4292 N N . HIS A 1 555 ? 1.475 2.210 -10.354 1.00 93.94 555 HIS A N 1
ATOM 4293 C CA . HIS A 1 555 ? 1.493 1.107 -11.318 1.00 93.94 555 HIS A CA 1
ATOM 4294 C C . HIS A 1 555 ? 0.274 0.192 -11.132 1.00 93.94 555 HIS A C 1
ATOM 4296 O O . HIS A 1 555 ? 0.085 -0.333 -10.036 1.00 93.94 555 HIS A O 1
ATOM 4302 N N . PRO A 1 556 ? -0.573 -0.033 -12.154 1.00 93.19 556 PRO A N 1
ATOM 4303 C CA . PRO A 1 556 ? -1.666 -1.003 -12.065 1.00 93.19 556 PRO A CA 1
ATOM 4304 C C . PRO A 1 556 ? -1.163 -2.449 -11.921 1.00 93.19 556 PRO A C 1
ATOM 4306 O O . PRO A 1 556 ? -0.010 -2.745 -12.238 1.00 93.19 556 PRO A O 1
ATOM 4309 N N . MET A 1 557 ? -2.045 -3.359 -11.498 1.00 92.56 557 MET A N 1
ATOM 4310 C CA . MET A 1 557 ? -1.773 -4.801 -11.412 1.00 92.56 557 MET A CA 1
ATOM 4311 C C . MET A 1 557 ? -2.931 -5.624 -12.003 1.00 92.56 557 MET A C 1
ATOM 4313 O O . MET A 1 557 ? -3.789 -6.113 -11.283 1.00 92.56 557 MET A O 1
ATOM 4317 N N . PHE A 1 558 ? -2.999 -5.770 -13.327 1.00 85.75 558 PHE A N 1
ATOM 4318 C CA . PHE A 1 558 ? -4.193 -6.334 -13.983 1.00 85.75 558 PHE A CA 1
ATOM 4319 C C . PHE A 1 558 ? -4.250 -7.868 -14.084 1.00 85.75 558 PHE A C 1
ATOM 4321 O O . PHE A 1 558 ? -5.234 -8.377 -14.611 1.00 85.75 558 PHE A O 1
ATOM 4328 N N . ILE A 1 559 ? -3.227 -8.589 -13.614 1.00 84.31 559 ILE A N 1
ATOM 4329 C CA . ILE A 1 559 ? -3.043 -10.024 -13.898 1.00 84.31 559 ILE A CA 1
ATOM 4330 C C . ILE A 1 559 ? -4.209 -10.911 -13.422 1.00 84.31 559 ILE A C 1
ATOM 4332 O O . ILE A 1 559 ? -4.669 -11.746 -14.193 1.00 84.31 559 ILE A O 1
ATOM 4336 N N . ASP A 1 560 ? -4.744 -10.652 -12.223 1.00 86.94 560 ASP A N 1
ATOM 4337 C CA . ASP A 1 560 ? -5.798 -11.463 -11.581 1.00 86.94 560 ASP A CA 1
ATOM 4338 C C . ASP A 1 560 ? -7.111 -10.695 -11.358 1.00 86.94 560 ASP A C 1
ATOM 4340 O O . ASP A 1 560 ? -7.961 -11.092 -10.561 1.00 86.94 560 ASP A O 1
ATOM 4344 N N . GLY A 1 561 ? -7.288 -9.561 -12.042 1.00 89.25 561 GLY A N 1
ATOM 4345 C CA . GLY A 1 561 ? -8.484 -8.736 -11.889 1.00 89.25 561 GLY A CA 1
ATOM 4346 C C . GLY A 1 561 ? -8.589 -8.068 -10.502 1.00 89.25 561 GLY A C 1
ATOM 4347 O O . GLY A 1 561 ? -7.606 -7.489 -10.034 1.00 89.25 561 GLY A O 1
ATOM 4348 N N . PRO A 1 562 ? -9.780 -8.043 -9.868 1.00 91.44 562 PRO A N 1
ATOM 4349 C CA . PRO A 1 562 ? -9.983 -7.392 -8.575 1.00 91.44 562 PRO A CA 1
ATOM 4350 C C . PRO A 1 562 ? -9.226 -8.062 -7.422 1.00 91.44 562 PRO A C 1
ATOM 4352 O O . PRO A 1 562 ? -9.296 -9.276 -7.243 1.00 91.44 562 PRO A O 1
ATOM 4355 N N . VAL A 1 563 ? -8.606 -7.245 -6.566 1.00 94.88 563 VAL A N 1
ATOM 4356 C CA . VAL A 1 563 ? -7.987 -7.689 -5.304 1.00 94.88 563 VAL A CA 1
ATOM 4357 C C . VAL A 1 563 ? -8.832 -7.219 -4.127 1.00 94.88 563 VAL A C 1
ATOM 4359 O O . VAL A 1 563 ? -9.199 -6.043 -4.065 1.00 94.88 563 VAL A O 1
ATOM 4362 N N . THR A 1 564 ? -9.156 -8.118 -3.201 1.00 93.44 564 THR A N 1
ATOM 4363 C CA . THR A 1 564 ? -10.066 -7.851 -2.074 1.00 93.44 564 THR A CA 1
ATOM 4364 C C . THR A 1 564 ? -9.318 -7.427 -0.811 1.00 93.44 564 THR A C 1
ATOM 4366 O O . THR A 1 564 ? -9.693 -6.430 -0.198 1.00 93.44 564 THR A O 1
ATOM 4369 N N . SER A 1 565 ? -8.220 -8.106 -0.470 1.00 95.75 565 SER A N 1
ATOM 4370 C CA . SER A 1 565 ? -7.306 -7.726 0.617 1.00 95.75 565 SER A CA 1
ATOM 4371 C C . SER A 1 565 ? -5.847 -8.055 0.269 1.00 95.75 565 SER A C 1
ATOM 4373 O O . SER A 1 565 ? -5.584 -8.831 -0.652 1.00 95.75 565 SER A O 1
ATOM 4375 N N . PHE A 1 566 ? -4.910 -7.418 0.973 1.00 98.12 566 PHE A N 1
ATOM 4376 C CA . PHE A 1 566 ? -3.466 -7.441 0.727 1.00 98.12 566 PHE A CA 1
ATOM 4377 C C . PHE A 1 566 ? -2.692 -7.225 2.040 1.00 98.12 566 PHE A C 1
ATOM 4379 O O . PHE A 1 566 ? -3.101 -6.394 2.856 1.00 98.12 566 PHE A O 1
ATOM 4386 N N . ALA A 1 567 ? -1.546 -7.896 2.202 1.00 97.81 567 ALA A N 1
ATOM 4387 C CA . ALA A 1 567 ? -0.591 -7.667 3.293 1.00 97.81 567 ALA A CA 1
ATOM 4388 C C . ALA A 1 567 ? 0.872 -7.916 2.861 1.00 97.81 567 ALA A C 1
ATOM 4390 O O . ALA A 1 567 ? 1.140 -8.774 2.019 1.00 97.81 567 ALA A O 1
ATOM 4391 N N . SER A 1 568 ? 1.834 -7.208 3.471 1.00 97.06 568 SER A N 1
ATOM 4392 C CA . SER A 1 568 ? 3.268 -7.548 3.376 1.00 97.06 568 SER A CA 1
ATOM 4393 C C . SER A 1 568 ? 3.542 -8.939 3.956 1.00 97.06 568 SER A C 1
ATOM 4395 O O . SER A 1 568 ? 2.914 -9.337 4.936 1.00 97.06 568 SER A O 1
ATOM 4397 N N . PHE A 1 569 ? 4.504 -9.675 3.397 1.00 96.88 569 PHE A N 1
ATOM 4398 C CA . PHE A 1 569 ? 4.872 -10.996 3.907 1.00 96.88 569 PHE A CA 1
ATOM 4399 C C . PHE A 1 569 ? 6.340 -11.324 3.635 1.00 96.88 569 PHE A C 1
ATOM 4401 O O . PHE A 1 569 ? 6.767 -11.494 2.495 1.00 96.88 569 PHE A O 1
ATOM 4408 N N . HIS A 1 570 ? 7.111 -11.429 4.711 1.00 95.19 570 HIS A N 1
ATOM 4409 C CA . HIS A 1 570 ? 8.500 -11.874 4.699 1.00 95.19 570 HIS A CA 1
ATOM 4410 C C . HIS A 1 570 ? 8.593 -13.190 5.477 1.00 95.19 570 HIS A C 1
ATOM 4412 O O . HIS A 1 570 ? 8.204 -13.231 6.644 1.00 95.19 570 HIS A O 1
ATOM 4418 N N . ASN A 1 571 ? 9.075 -14.238 4.812 1.00 93.38 571 ASN A N 1
ATOM 4419 C CA . ASN A 1 571 ? 9.252 -15.601 5.321 1.00 93.38 571 ASN A CA 1
ATOM 4420 C C . ASN A 1 571 ? 10.409 -16.265 4.545 1.00 93.38 571 ASN A C 1
ATOM 4422 O O . ASN A 1 571 ? 10.669 -15.858 3.409 1.00 93.38 571 ASN A O 1
ATOM 4426 N N . ILE A 1 572 ? 11.031 -17.320 5.073 1.00 90.81 572 ILE A N 1
ATOM 4427 C CA . ILE A 1 572 ? 12.157 -18.040 4.450 1.00 90.81 572 ILE A CA 1
ATOM 4428 C C . ILE A 1 572 ? 11.901 -18.443 2.984 1.00 90.81 572 ILE A C 1
ATOM 4430 O O . ILE A 1 572 ? 12.764 -18.286 2.122 1.00 90.81 572 ILE A O 1
ATOM 4434 N N . ASN A 1 573 ? 10.678 -18.885 2.673 1.00 91.56 573 ASN A N 1
ATOM 4435 C CA . ASN A 1 573 ? 10.258 -19.287 1.323 1.00 91.56 573 ASN A CA 1
ATOM 4436 C C . ASN A 1 573 ? 9.746 -18.117 0.452 1.00 91.56 573 ASN A C 1
ATOM 4438 O O . ASN A 1 573 ? 9.426 -18.308 -0.721 1.00 91.56 573 ASN A O 1
ATOM 4442 N N . CYS A 1 574 ? 9.602 -16.919 1.021 1.00 93.81 574 CYS A N 1
ATOM 4443 C CA . CYS A 1 574 ? 9.063 -15.726 0.365 1.00 93.81 574 CYS A CA 1
ATOM 4444 C C . CYS A 1 574 ? 9.719 -14.450 0.945 1.00 93.81 574 CYS A C 1
ATOM 4446 O O . CYS A 1 574 ? 9.071 -13.682 1.667 1.00 93.81 574 CYS A O 1
ATOM 4448 N N . PRO A 1 575 ? 11.016 -14.215 0.673 1.00 93.19 575 PRO A N 1
ATOM 4449 C CA . PRO A 1 575 ? 11.739 -13.079 1.229 1.00 93.19 575 PRO A CA 1
ATOM 4450 C C . PRO A 1 575 ? 11.245 -11.765 0.613 1.00 93.19 575 PRO A C 1
ATOM 4452 O O . PRO A 1 575 ? 11.237 -11.597 -0.606 1.00 93.19 575 PRO A O 1
ATOM 4455 N N . HIS A 1 576 ? 10.858 -10.816 1.470 1.00 94.50 576 HIS A N 1
ATOM 4456 C CA . HIS A 1 576 ? 10.399 -9.470 1.083 1.00 94.50 576 HIS A CA 1
ATOM 4457 C C . HIS A 1 576 ? 9.240 -9.479 0.066 1.00 94.50 576 HIS A C 1
ATOM 4459 O O . HIS A 1 576 ? 9.190 -8.646 -0.845 1.00 94.50 576 HIS A O 1
ATOM 4465 N N . GLY A 1 577 ? 8.332 -10.447 0.205 1.00 97.00 577 GLY A N 1
ATOM 4466 C CA . GLY A 1 577 ? 7.149 -10.606 -0.630 1.00 97.00 577 GLY A CA 1
ATOM 4467 C C . GLY A 1 577 ? 5.873 -10.068 0.015 1.00 97.00 577 GLY A C 1
ATOM 4468 O O . GLY A 1 577 ? 5.886 -9.161 0.851 1.00 97.00 577 GLY A O 1
ATOM 4469 N N . PHE A 1 578 ? 4.745 -10.610 -0.433 1.00 98.19 578 PHE A N 1
ATOM 4470 C CA . PHE A 1 578 ? 3.407 -10.181 -0.047 1.00 98.19 578 PHE A CA 1
ATOM 4471 C C . PHE A 1 578 ? 2.353 -11.256 -0.314 1.00 98.19 578 PHE A C 1
ATOM 4473 O O . PHE A 1 578 ? 2.581 -12.248 -1.011 1.00 98.19 578 PHE A O 1
ATOM 4480 N N . LEU A 1 579 ? 1.179 -11.011 0.253 1.00 98.00 579 LEU A N 1
ATOM 4481 C CA . LEU A 1 579 ? -0.027 -11.813 0.149 1.00 98.00 579 LEU A CA 1
ATOM 4482 C C . LEU A 1 579 ? -1.150 -10.953 -0.425 1.00 98.00 579 LEU A C 1
ATOM 4484 O O . LEU A 1 579 ? -1.258 -9.771 -0.093 1.00 98.00 579 LEU A O 1
ATOM 4488 N N . TYR A 1 580 ? -2.017 -11.545 -1.239 1.00 97.88 580 TYR A N 1
ATOM 4489 C CA . TYR A 1 580 ? -3.291 -10.932 -1.614 1.00 97.88 580 TYR A CA 1
ATOM 4490 C C . TYR A 1 580 ? -4.367 -11.977 -1.894 1.00 97.88 580 TYR A C 1
ATOM 4492 O O . TYR A 1 580 ? -4.064 -13.106 -2.278 1.00 97.88 580 TYR A O 1
ATOM 4500 N N . PHE A 1 581 ? -5.625 -11.57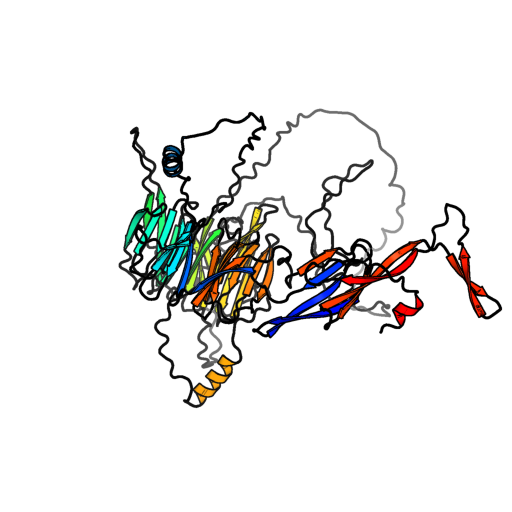3 -1.715 1.00 96.69 581 PHE A N 1
ATOM 4501 C CA . PHE A 1 581 ? -6.795 -12.316 -2.178 1.00 96.69 581 PHE A CA 1
ATOM 4502 C C . PHE A 1 581 ? -7.316 -11.727 -3.489 1.00 96.69 581 PHE A C 1
ATOM 4504 O O . PHE A 1 581 ? -7.530 -10.514 -3.581 1.00 96.69 581 PHE A O 1
ATOM 4511 N N . ASN A 1 582 ? -7.576 -12.573 -4.484 1.00 93.25 582 ASN A N 1
ATOM 4512 C CA . ASN A 1 582 ? -8.360 -12.181 -5.659 1.00 93.25 582 ASN A CA 1
ATOM 4513 C C . ASN A 1 582 ? -9.878 -12.284 -5.387 1.00 93.25 582 ASN A C 1
ATOM 4515 O O . ASN A 1 582 ? -10.318 -12.685 -4.306 1.00 93.25 582 ASN A O 1
ATOM 4519 N N . SER A 1 583 ? -10.703 -11.925 -6.373 1.00 89.69 583 SER A N 1
ATOM 4520 C CA . SER A 1 583 ? -12.166 -12.064 -6.287 1.00 89.69 583 SER A CA 1
ATOM 4521 C C . SER A 1 583 ? -12.689 -13.507 -6.297 1.00 89.69 583 SER A C 1
ATOM 4523 O O . SER A 1 583 ? -13.885 -13.702 -6.097 1.00 89.69 583 SER A O 1
ATOM 4525 N N . GLU A 1 584 ? -11.834 -14.500 -6.544 1.00 91.19 584 GLU A N 1
ATOM 4526 C CA . GLU A 1 584 ? -12.200 -15.924 -6.613 1.00 91.19 584 GLU A CA 1
ATOM 4527 C C . GLU A 1 584 ? -11.980 -16.648 -5.268 1.00 91.19 584 GLU A C 1
ATOM 4529 O O . GLU A 1 584 ? -12.438 -17.773 -5.090 1.00 91.19 584 GLU A O 1
ATOM 4534 N N . GLY A 1 585 ? -11.359 -15.981 -4.284 1.00 91.19 585 GLY A N 1
ATOM 4535 C CA . GLY A 1 585 ? -11.059 -16.551 -2.964 1.00 91.19 585 GLY A CA 1
ATOM 4536 C C . GLY A 1 585 ? -9.700 -17.255 -2.883 1.00 91.19 585 GLY A C 1
ATOM 4537 O O . GLY A 1 585 ? -9.431 -17.959 -1.908 1.00 91.19 585 GLY A O 1
ATOM 4538 N N . GLU A 1 586 ? -8.835 -17.060 -3.878 1.00 95.75 586 GLU A N 1
ATOM 4539 C CA . GLU A 1 586 ? -7.462 -17.561 -3.868 1.00 95.75 586 GLU A CA 1
ATOM 4540 C C . GLU A 1 586 ? -6.541 -16.604 -3.100 1.00 95.75 586 GLU A C 1
ATOM 4542 O O . GLU A 1 586 ? -6.420 -15.426 -3.450 1.00 95.75 586 GLU A O 1
ATOM 4547 N N . LEU A 1 587 ? -5.851 -17.118 -2.082 1.00 97.44 587 LEU A N 1
ATOM 4548 C CA . LEU A 1 587 ? -4.727 -16.459 -1.425 1.00 97.44 587 LEU A CA 1
ATOM 4549 C C . LEU A 1 587 ? -3.457 -16.718 -2.238 1.00 97.44 587 LEU A C 1
ATOM 4551 O O . LEU A 1 587 ? -2.996 -17.858 -2.320 1.00 97.44 587 LEU A O 1
ATOM 4555 N N . ARG A 1 588 ? -2.854 -15.667 -2.793 1.00 97.12 588 ARG A N 1
ATOM 4556 C CA . ARG A 1 588 ? -1.619 -15.763 -3.581 1.00 97.12 588 ARG A CA 1
ATOM 4557 C C . ARG A 1 588 ? -0.430 -15.225 -2.798 1.00 97.12 588 ARG A C 1
ATOM 4559 O O . ARG A 1 588 ? -0.406 -14.053 -2.424 1.00 97.12 588 ARG A O 1
ATOM 4566 N N . ILE A 1 589 ? 0.575 -16.076 -2.593 1.00 97.50 589 ILE A N 1
ATOM 4567 C CA . ILE A 1 589 ? 1.870 -15.699 -2.011 1.00 97.50 589 ILE A CA 1
ATOM 4568 C C . ILE A 1 589 ? 2.790 -15.303 -3.156 1.00 97.50 589 ILE A C 1
ATOM 4570 O O . ILE A 1 589 ? 2.981 -16.091 -4.082 1.00 97.50 589 ILE A O 1
ATOM 4574 N N . SER A 1 590 ? 3.317 -14.081 -3.145 1.00 97.56 590 SER A N 1
ATOM 4575 C CA . SER A 1 590 ? 4.037 -13.522 -4.292 1.00 97.56 590 SER A CA 1
ATOM 4576 C C . SER A 1 590 ? 5.234 -12.656 -3.913 1.00 97.56 590 SER A C 1
ATOM 4578 O O . SER A 1 590 ? 5.269 -12.035 -2.853 1.00 97.56 590 SER A O 1
ATOM 4580 N N . VAL A 1 591 ? 6.185 -12.549 -4.840 1.00 97.69 591 VAL A N 1
ATOM 4581 C CA . VAL A 1 591 ? 7.301 -11.591 -4.792 1.00 97.69 591 VAL A CA 1
ATOM 4582 C C . VAL A 1 591 ? 7.261 -10.651 -6.001 1.00 97.69 591 VAL A C 1
ATOM 4584 O O . VAL A 1 591 ? 6.690 -10.979 -7.047 1.00 97.69 591 VAL A O 1
ATOM 4587 N N . LEU A 1 592 ? 7.853 -9.460 -5.877 1.00 96.25 592 LEU A N 1
ATOM 4588 C CA . LEU A 1 592 ? 8.041 -8.562 -7.021 1.00 96.25 592 LEU A CA 1
ATOM 4589 C C . LEU A 1 592 ? 9.260 -9.012 -7.849 1.00 96.25 592 LEU A C 1
ATOM 4591 O O . LEU A 1 592 ? 10.310 -9.279 -7.262 1.00 96.25 592 LEU A O 1
ATOM 4595 N N . PRO A 1 593 ? 9.185 -9.034 -9.196 1.00 93.12 593 PRO A N 1
ATOM 4596 C CA . PRO A 1 593 ? 10.356 -9.267 -10.035 1.00 93.12 593 PRO A CA 1
ATOM 4597 C C . PRO A 1 593 ? 11.486 -8.266 -9.741 1.00 93.12 593 PRO A C 1
ATOM 4599 O O . PRO A 1 593 ? 11.363 -7.074 -10.031 1.00 93.12 593 PRO A O 1
ATOM 4602 N N . VAL A 1 594 ? 12.606 -8.765 -9.209 1.00 90.50 594 VAL A N 1
ATOM 4603 C CA . VAL A 1 594 ? 13.757 -7.958 -8.741 1.00 90.50 594 VAL A CA 1
ATOM 4604 C C . VAL A 1 594 ? 14.592 -7.320 -9.859 1.00 90.50 594 VAL A C 1
ATOM 4606 O O . VAL A 1 594 ? 15.436 -6.468 -9.606 1.00 90.50 594 VAL A O 1
ATOM 4609 N N . HIS A 1 595 ? 14.374 -7.723 -11.113 1.00 89.50 595 HIS A N 1
ATOM 4610 C CA . HIS A 1 595 ? 15.077 -7.179 -12.282 1.00 89.50 595 HIS A CA 1
ATOM 4611 C C . HIS A 1 595 ? 14.408 -5.923 -12.875 1.00 89.50 595 HIS A C 1
ATOM 4613 O O . HIS A 1 595 ? 14.885 -5.397 -13.885 1.00 89.50 595 HIS A O 1
ATOM 4619 N N . LEU A 1 596 ? 13.289 -5.475 -12.295 1.00 91.31 596 LEU A N 1
ATOM 4620 C CA . LEU A 1 596 ? 12.572 -4.256 -12.662 1.00 91.31 596 LEU A CA 1
ATOM 4621 C C . LEU A 1 596 ? 12.819 -3.169 -11.615 1.00 91.31 596 LEU A C 1
ATOM 4623 O O . LEU A 1 596 ? 12.784 -3.426 -10.415 1.00 91.31 596 LEU A O 1
ATOM 4627 N N . SER A 1 597 ? 13.000 -1.933 -12.075 1.00 92.38 597 SER A N 1
ATOM 4628 C CA . SER A 1 597 ? 12.950 -0.752 -11.221 1.00 92.38 597 SER A CA 1
ATOM 4629 C C . SER A 1 597 ? 11.536 -0.174 -11.225 1.00 92.38 597 SER A C 1
ATOM 4631 O O . SER A 1 597 ? 11.045 0.279 -12.264 1.00 92.38 597 SER A O 1
ATOM 4633 N N . TYR A 1 598 ? 10.896 -0.164 -10.057 1.00 92.94 598 TYR A N 1
ATOM 4634 C CA . TYR A 1 598 ? 9.565 0.425 -9.847 1.00 92.94 598 TYR A CA 1
ATOM 4635 C C . TYR A 1 598 ? 9.633 1.928 -9.519 1.00 92.94 598 TYR A C 1
ATOM 4637 O O . TYR A 1 598 ? 8.613 2.614 -9.560 1.00 92.94 598 TYR A O 1
ATOM 4645 N N . ASP A 1 599 ? 10.847 2.449 -9.286 1.00 88.69 599 ASP A N 1
ATOM 4646 C CA . ASP A 1 599 ? 11.181 3.840 -8.927 1.00 88.69 599 ASP A CA 1
ATOM 4647 C C . ASP A 1 599 ? 11.162 4.791 -10.153 1.00 88.69 599 ASP A C 1
ATOM 4649 O O . ASP A 1 599 ? 11.995 5.686 -10.311 1.00 88.69 599 ASP A O 1
ATOM 4653 N N . SER A 1 600 ? 10.227 4.554 -11.075 1.00 88.31 600 SER A N 1
ATOM 4654 C CA . SER A 1 600 ? 10.034 5.303 -12.320 1.00 88.31 600 SER A CA 1
ATOM 4655 C C . SER A 1 600 ? 8.570 5.216 -12.771 1.00 88.31 600 SER A C 1
ATOM 4657 O O . SER A 1 600 ? 7.800 4.448 -12.209 1.00 88.31 600 SER A O 1
ATOM 4659 N N . HIS A 1 601 ? 8.151 5.998 -13.772 1.00 87.25 601 HIS A N 1
ATOM 4660 C CA . HIS A 1 601 ? 6.732 6.103 -14.155 1.00 87.25 601 HIS A CA 1
ATOM 4661 C C . HIS A 1 601 ? 6.095 4.805 -14.684 1.00 87.25 601 HIS A C 1
ATOM 4663 O O . HIS A 1 601 ? 4.886 4.652 -14.541 1.00 87.25 601 HIS A O 1
ATOM 4669 N N . TRP A 1 602 ? 6.874 3.912 -15.299 1.00 90.19 602 TRP A N 1
ATOM 4670 C CA . TRP A 1 602 ? 6.480 2.572 -15.760 1.00 90.19 602 TRP A CA 1
ATOM 4671 C C . TRP A 1 602 ? 7.589 1.607 -15.306 1.00 90.19 602 TRP A C 1
ATOM 4673 O O . TRP A 1 602 ? 8.748 1.937 -15.565 1.00 90.19 602 TRP A O 1
ATOM 4683 N N . PRO A 1 603 ? 7.296 0.449 -14.681 1.00 92.25 603 PRO A N 1
ATOM 4684 C CA . PRO A 1 603 ? 8.312 -0.532 -14.300 1.00 92.25 603 PRO A CA 1
ATOM 4685 C C . PRO A 1 603 ? 9.278 -0.846 -15.447 1.00 92.25 603 PRO A C 1
ATOM 4687 O O . PRO A 1 603 ? 8.852 -1.225 -16.542 1.00 92.25 603 PRO A O 1
ATOM 4690 N N . VAL A 1 604 ? 10.580 -0.663 -15.201 1.00 91.44 604 VAL A N 1
ATOM 4691 C CA . VAL A 1 604 ? 11.603 -0.679 -16.258 1.00 91.44 604 VAL A CA 1
ATOM 4692 C C . VAL A 1 604 ? 12.788 -1.585 -15.931 1.00 91.44 604 VAL A C 1
ATOM 4694 O O . VAL A 1 604 ? 13.376 -1.498 -14.853 1.00 91.44 604 VAL A O 1
ATOM 4697 N N . ARG A 1 605 ? 13.195 -2.418 -16.895 1.00 91.88 605 ARG A N 1
ATOM 4698 C CA . ARG A 1 605 ? 14.482 -3.138 -16.893 1.00 91.88 605 ARG A CA 1
ATOM 4699 C C . ARG A 1 605 ? 15.407 -2.487 -17.918 1.00 91.88 605 ARG A C 1
ATOM 4701 O O . ARG A 1 605 ? 15.073 -2.424 -19.100 1.00 91.88 605 ARG A O 1
ATOM 4708 N N . LYS A 1 606 ? 16.579 -2.024 -17.473 1.00 90.25 606 LYS A N 1
ATOM 4709 C CA . LYS A 1 606 ? 17.619 -1.436 -18.334 1.00 90.25 606 LYS A CA 1
ATOM 4710 C C . LYS A 1 606 ? 18.715 -2.466 -18.606 1.00 90.25 606 LYS A C 1
ATOM 4712 O O . LYS A 1 606 ? 19.327 -2.974 -17.671 1.00 90.25 606 LYS A O 1
ATOM 4717 N N . ILE A 1 607 ? 18.970 -2.764 -19.875 1.00 91.62 607 ILE A N 1
ATOM 4718 C CA . ILE A 1 607 ? 19.993 -3.718 -20.323 1.00 91.62 607 ILE A CA 1
ATOM 4719 C C . ILE A 1 607 ? 21.128 -2.934 -20.982 1.00 91.62 607 ILE A C 1
ATOM 4721 O O . ILE A 1 607 ? 20.907 -2.349 -22.044 1.00 91.62 607 ILE A O 1
ATOM 4725 N N . PRO A 1 608 ? 22.334 -2.888 -20.393 1.00 91.50 608 PRO A N 1
ATOM 4726 C CA . PRO A 1 608 ? 23.459 -2.172 -20.979 1.00 91.50 608 PRO A CA 1
ATOM 4727 C C . PRO A 1 608 ? 23.987 -2.914 -22.214 1.00 91.50 608 PRO A C 1
ATOM 4729 O O . PRO A 1 608 ? 24.502 -4.024 -22.106 1.00 91.50 608 PRO A O 1
ATOM 4732 N N . ILE A 1 609 ? 23.905 -2.270 -23.378 1.00 90.06 609 ILE A N 1
ATOM 4733 C CA . ILE A 1 609 ? 24.426 -2.777 -24.658 1.00 90.06 609 ILE A CA 1
ATOM 4734 C C . ILE A 1 609 ? 25.864 -2.285 -24.902 1.00 90.06 609 ILE A C 1
ATOM 4736 O O . ILE A 1 609 ? 26.643 -2.959 -25.569 1.00 90.06 609 ILE A O 1
ATOM 4740 N N . ARG A 1 610 ? 26.240 -1.136 -24.315 1.00 90.62 610 ARG A N 1
ATOM 4741 C CA . ARG A 1 610 ? 27.577 -0.499 -24.392 1.00 90.62 610 ARG A CA 1
ATOM 4742 C C . ARG A 1 610 ? 28.028 -0.065 -25.801 1.00 90.62 610 ARG A C 1
ATOM 4744 O O . ARG A 1 610 ? 29.165 0.367 -25.964 1.00 90.62 610 ARG A O 1
ATOM 4751 N N . SER A 1 611 ? 27.126 -0.105 -26.777 1.00 89.12 611 SER A N 1
ATOM 4752 C CA . SER A 1 611 ? 27.238 0.484 -28.119 1.00 89.12 611 SER A CA 1
ATOM 4753 C C . SER A 1 611 ? 25.939 1.233 -28.451 1.00 89.12 611 SER A C 1
ATOM 4755 O O . SER A 1 611 ? 24.937 1.053 -27.756 1.00 89.12 611 SER A O 1
ATOM 4757 N N . THR A 1 612 ? 25.926 2.105 -29.466 1.00 89.56 612 THR A N 1
ATOM 4758 C CA . THR A 1 612 ? 24.745 2.935 -29.785 1.00 89.56 612 THR A CA 1
ATOM 4759 C C . THR A 1 612 ? 23.624 2.074 -30.376 1.00 89.56 612 THR A C 1
ATOM 4761 O O . THR A 1 612 ? 23.832 1.521 -31.453 1.00 89.56 612 THR A O 1
ATOM 4764 N N . PRO A 1 613 ? 22.434 1.964 -29.755 1.00 88.88 613 PRO A N 1
ATOM 4765 C CA . PRO A 1 613 ? 21.326 1.198 -30.316 1.00 88.88 613 PRO A CA 1
ATOM 4766 C C . PRO A 1 613 ? 20.482 2.081 -31.252 1.00 88.88 613 PRO A C 1
ATOM 4768 O O . PRO A 1 613 ? 19.939 3.109 -30.845 1.00 88.88 613 PRO A O 1
ATOM 4771 N N . HIS A 1 614 ? 20.355 1.679 -32.518 1.00 83.19 614 HIS A N 1
ATOM 4772 C CA . HIS A 1 614 ? 19.649 2.459 -33.546 1.00 83.19 614 HIS A CA 1
ATOM 4773 C C . HIS A 1 614 ? 18.235 1.948 -33.798 1.00 83.19 614 HIS A C 1
ATOM 4775 O O . HIS A 1 614 ? 17.282 2.720 -33.753 1.00 83.19 614 HIS A O 1
ATOM 4781 N N . PHE A 1 615 ? 18.082 0.643 -34.028 1.00 83.00 615 PHE A N 1
ATOM 4782 C CA . PHE A 1 615 ? 16.802 0.042 -34.410 1.00 83.00 615 PHE A CA 1
ATOM 4783 C C . PHE A 1 615 ? 16.587 -1.282 -33.694 1.00 83.00 615 PHE A C 1
ATOM 4785 O O . PHE A 1 615 ? 17.483 -2.122 -33.694 1.00 83.00 615 PHE A O 1
ATOM 4792 N N . ILE A 1 616 ? 15.387 -1.493 -33.156 1.00 84.06 616 ILE A N 1
ATOM 4793 C CA . ILE A 1 616 ? 14.949 -2.784 -32.627 1.00 84.06 616 ILE A CA 1
ATOM 4794 C C . ILE A 1 616 ? 13.649 -3.221 -33.309 1.00 84.06 616 ILE A C 1
ATOM 4796 O O . ILE A 1 616 ? 12.752 -2.409 -33.535 1.00 84.06 616 ILE A O 1
ATOM 4800 N N . SER A 1 617 ? 13.550 -4.504 -33.653 1.00 83.94 617 SER A N 1
ATOM 4801 C CA . SER A 1 617 ? 12.351 -5.109 -34.241 1.00 83.94 617 SER A CA 1
ATOM 4802 C C . SER A 1 617 ? 12.109 -6.501 -33.662 1.00 83.94 617 SER A C 1
ATOM 4804 O O . SER A 1 617 ? 13.049 -7.286 -33.537 1.00 83.94 617 SER A O 1
ATOM 4806 N N . TYR A 1 618 ? 10.866 -6.823 -33.304 1.00 81.44 618 TYR A N 1
ATOM 4807 C CA . TYR A 1 618 ? 10.487 -8.128 -32.765 1.00 81.44 618 TYR A CA 1
ATOM 4808 C C . TYR A 1 618 ? 9.995 -9.077 -33.867 1.00 81.44 618 TYR A C 1
ATOM 4810 O O . TYR A 1 618 ? 8.984 -8.831 -34.528 1.00 81.44 618 TYR A O 1
ATOM 4818 N N . HIS A 1 619 ? 10.684 -10.205 -34.045 1.00 84.19 619 HIS A N 1
ATOM 4819 C CA . HIS A 1 619 ? 10.292 -11.245 -34.991 1.00 84.19 619 HIS A CA 1
ATOM 4820 C C . HIS A 1 619 ? 9.344 -12.256 -34.330 1.00 84.19 619 HIS A C 1
ATOM 4822 O O . HIS A 1 619 ? 9.774 -13.215 -33.683 1.00 84.19 619 HIS A O 1
ATOM 4828 N N . THR A 1 620 ? 8.041 -12.064 -34.541 1.00 82.19 620 THR A N 1
ATOM 4829 C CA . THR A 1 620 ? 6.954 -12.819 -33.886 1.00 82.19 620 THR A CA 1
ATOM 4830 C C . THR A 1 620 ? 7.038 -14.341 -34.042 1.00 82.19 620 THR A C 1
ATOM 4832 O O . THR A 1 620 ? 6.737 -15.062 -33.093 1.00 82.19 620 THR A O 1
ATOM 4835 N N . LYS A 1 621 ? 7.480 -14.855 -35.200 1.00 85.44 621 LYS A N 1
ATOM 4836 C CA . LYS A 1 621 ? 7.566 -16.309 -35.457 1.00 85.44 621 LYS A CA 1
ATOM 4837 C C . LYS A 1 621 ? 8.654 -17.003 -34.637 1.00 85.44 621 LYS A C 1
ATOM 4839 O O . LYS A 1 621 ? 8.428 -18.100 -34.141 1.00 85.44 621 LYS A O 1
ATOM 4844 N N . SER A 1 622 ? 9.826 -16.380 -34.512 1.00 84.56 622 SER A N 1
ATOM 4845 C CA . SER A 1 622 ? 10.963 -16.942 -33.761 1.00 84.56 622 SER A CA 1
ATOM 4846 C C . SER A 1 622 ? 11.037 -16.438 -32.320 1.00 84.56 622 SER A C 1
ATOM 4848 O O . SER A 1 622 ? 11.865 -16.925 -31.561 1.00 84.56 622 SER A O 1
ATOM 4850 N N . LYS A 1 623 ? 10.199 -15.459 -31.954 1.00 84.62 623 LYS A N 1
ATOM 4851 C CA . LYS A 1 623 ? 10.184 -14.780 -30.654 1.00 84.62 623 LYS A CA 1
ATOM 4852 C C . LYS A 1 623 ? 11.551 -14.200 -30.255 1.00 84.62 623 LYS A C 1
ATOM 4854 O O . LYS A 1 623 ? 11.971 -14.354 -29.116 1.00 84.62 623 LYS A O 1
ATOM 4859 N N . VAL A 1 624 ? 12.233 -13.518 -31.178 1.00 87.25 624 VAL A N 1
ATOM 4860 C CA . VAL A 1 624 ? 13.530 -12.843 -30.936 1.00 87.25 624 VAL A CA 1
ATOM 4861 C C . VAL A 1 624 ? 13.487 -11.384 -31.374 1.00 87.25 624 VAL A C 1
ATOM 4863 O O . VAL A 1 624 ? 12.711 -11.030 -32.261 1.00 87.25 624 VAL A O 1
ATOM 4866 N N . HIS A 1 625 ? 14.349 -10.548 -30.801 1.00 85.44 625 HIS A N 1
ATOM 4867 C CA . HIS A 1 625 ? 14.586 -9.194 -31.301 1.00 85.44 625 HIS A CA 1
ATOM 4868 C C . HIS A 1 625 ? 15.761 -9.167 -32.265 1.00 85.44 625 HIS A C 1
ATOM 4870 O O . HIS A 1 625 ? 16.801 -9.753 -31.980 1.00 85.44 625 HIS A O 1
ATOM 4876 N N . ALA A 1 626 ? 15.617 -8.429 -33.357 1.00 88.19 626 ALA A N 1
ATOM 4877 C CA . ALA A 1 626 ? 16.717 -7.957 -34.179 1.00 88.19 626 ALA A CA 1
ATOM 4878 C C . ALA A 1 626 ? 17.103 -6.547 -33.712 1.00 88.19 626 ALA A C 1
ATOM 4880 O O . ALA A 1 626 ? 16.267 -5.644 -33.758 1.00 88.19 626 ALA A O 1
ATOM 4881 N N . LEU A 1 627 ? 18.343 -6.373 -33.249 1.00 87.94 627 LEU A N 1
ATOM 4882 C CA . LEU A 1 627 ? 18.910 -5.097 -32.809 1.00 87.94 627 LEU A CA 1
ATOM 4883 C C . LEU A 1 627 ? 20.023 -4.667 -33.769 1.00 87.94 627 LEU A C 1
ATOM 4885 O O . LEU A 1 627 ? 20.972 -5.419 -33.995 1.00 87.94 627 LEU A O 1
ATOM 4889 N N . VAL A 1 628 ? 19.926 -3.446 -34.293 1.00 87.88 628 VAL A N 1
ATOM 4890 C CA . VAL A 1 628 ? 21.009 -2.774 -35.021 1.00 87.88 628 VAL A CA 1
ATOM 4891 C C . VAL A 1 628 ? 21.722 -1.823 -34.067 1.00 87.88 628 VAL A C 1
ATOM 4893 O O . VAL A 1 628 ? 21.096 -0.905 -33.527 1.00 87.88 628 VAL A O 1
ATOM 4896 N N . THR A 1 629 ? 23.027 -2.015 -33.889 1.00 89.19 629 THR A N 1
ATOM 4897 C CA . THR A 1 629 ? 23.897 -1.127 -33.105 1.00 89.19 629 THR A CA 1
ATOM 4898 C C . THR A 1 629 ? 24.985 -0.495 -33.972 1.00 89.19 629 THR A C 1
ATOM 4900 O O . THR A 1 629 ? 25.271 -0.993 -35.063 1.00 89.19 629 THR A O 1
ATOM 4903 N N . SER A 1 630 ? 25.607 0.589 -33.495 1.00 88.81 630 SER A N 1
ATOM 4904 C CA . SER A 1 630 ? 26.895 1.061 -34.013 1.00 88.81 630 SER A CA 1
ATOM 4905 C C . SER A 1 630 ? 27.958 1.181 -32.927 1.00 88.81 630 SER A C 1
ATOM 4907 O O . SER A 1 630 ? 27.688 1.604 -31.795 1.00 88.81 630 SER A O 1
ATOM 4909 N N . GLU A 1 631 ? 29.181 0.828 -33.305 1.00 88.94 631 GLU A N 1
ATOM 4910 C CA . GLU A 1 631 ? 30.398 1.096 -32.547 1.00 88.94 631 GLU A CA 1
ATOM 4911 C C . GLU A 1 631 ? 31.240 2.129 -33.300 1.00 88.94 631 GLU A C 1
ATOM 4913 O O . GLU A 1 631 ? 31.408 2.055 -34.519 1.00 88.94 631 GLU A O 1
ATOM 4918 N N . GLN A 1 632 ? 31.748 3.112 -32.561 1.00 86.19 632 GLN A N 1
ATOM 4919 C CA . GLN A 1 632 ? 32.622 4.148 -33.094 1.00 86.19 632 GLN A CA 1
ATOM 4920 C C . GLN A 1 632 ? 34.045 3.608 -33.218 1.00 86.19 632 GLN A C 1
ATOM 4922 O O . GLN A 1 632 ? 34.595 3.067 -32.259 1.00 86.19 632 GLN A O 1
ATOM 4927 N N . SER A 1 633 ? 34.635 3.764 -34.399 1.00 85.06 633 SER A N 1
ATOM 4928 C CA . SER A 1 633 ? 36.001 3.328 -34.689 1.00 85.06 633 SER A CA 1
ATOM 4929 C C . SER A 1 633 ? 36.721 4.339 -35.566 1.00 85.06 633 SER A C 1
ATOM 4931 O O . SER A 1 633 ? 36.094 4.976 -36.413 1.00 85.06 633 SER A O 1
ATOM 4933 N N . ASP A 1 634 ? 38.033 4.447 -35.397 1.00 85.94 634 ASP A N 1
ATOM 4934 C CA . ASP A 1 634 ? 38.861 5.316 -36.225 1.00 85.94 634 ASP A CA 1
ATOM 4935 C C . ASP A 1 634 ? 38.847 4.853 -37.691 1.00 85.94 634 ASP A C 1
ATOM 4937 O O . ASP A 1 634 ? 38.915 3.658 -38.009 1.00 85.94 634 ASP A O 1
ATOM 4941 N N . MET A 1 635 ? 38.737 5.816 -38.601 1.00 81.69 635 MET A N 1
ATOM 4942 C CA . MET A 1 635 ? 38.730 5.586 -40.039 1.00 81.69 635 MET A CA 1
ATOM 4943 C C . MET A 1 635 ? 40.128 5.188 -40.523 1.00 81.69 635 MET A C 1
ATOM 4945 O O . MET A 1 635 ? 41.024 6.017 -40.622 1.00 81.69 635 MET A O 1
ATOM 4949 N N . THR A 1 636 ? 40.308 3.909 -40.852 1.00 82.31 636 THR A N 1
ATOM 4950 C CA . THR A 1 636 ? 41.578 3.351 -41.352 1.00 82.31 636 THR A CA 1
ATOM 4951 C C . THR A 1 636 ? 41.736 3.435 -42.871 1.00 82.31 636 THR A C 1
ATOM 4953 O O . THR A 1 636 ? 42.842 3.281 -43.380 1.00 82.31 636 THR A O 1
ATOM 4956 N N . GLU A 1 637 ? 40.643 3.652 -43.603 1.00 82.31 637 GLU A N 1
ATOM 4957 C CA . GLU A 1 637 ? 40.588 3.621 -45.067 1.00 82.31 637 GLU A CA 1
ATOM 4958 C C . GLU A 1 637 ? 39.690 4.744 -45.599 1.00 82.31 637 GLU A C 1
ATOM 4960 O O . GLU A 1 637 ? 38.616 4.992 -45.048 1.00 82.31 637 GLU A O 1
ATOM 4965 N N . MET A 1 638 ? 40.102 5.395 -46.688 1.00 79.19 638 MET A N 1
ATOM 4966 C CA . MET A 1 638 ? 39.289 6.340 -47.459 1.00 79.19 638 MET A CA 1
ATOM 4967 C C . MET A 1 638 ? 38.768 5.680 -48.734 1.00 79.19 638 MET A C 1
ATOM 4969 O O . MET A 1 638 ? 39.526 5.020 -49.442 1.00 79.19 638 MET A O 1
ATOM 4973 N N . ALA A 1 639 ? 37.489 5.897 -49.044 1.00 76.44 639 ALA A N 1
ATOM 4974 C CA . ALA A 1 639 ? 36.927 5.540 -50.341 1.00 76.44 639 ALA A CA 1
ATOM 4975 C C . ALA A 1 639 ? 37.416 6.526 -51.414 1.00 76.44 639 ALA A C 1
ATOM 4977 O O . ALA A 1 639 ? 37.371 7.742 -51.213 1.0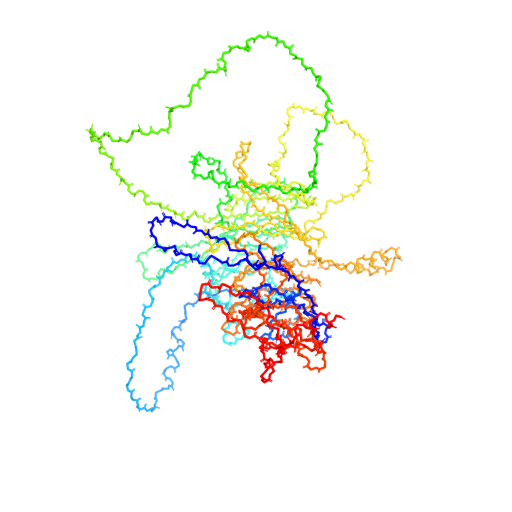0 76.44 639 ALA A O 1
ATOM 4978 N N . VAL A 1 640 ? 37.869 5.998 -52.548 1.00 78.25 640 VAL A N 1
ATOM 4979 C CA . VAL A 1 640 ? 38.324 6.758 -53.714 1.00 78.25 640 VAL A CA 1
ATOM 4980 C C . VAL A 1 640 ? 37.529 6.283 -54.922 1.00 78.25 640 VAL A C 1
ATOM 4982 O O . VAL A 1 640 ? 37.512 5.093 -55.232 1.00 78.25 640 VAL A O 1
ATOM 4985 N N . LEU A 1 641 ? 36.867 7.218 -55.604 1.00 81.31 641 LEU A N 1
ATOM 4986 C CA . LEU A 1 641 ? 36.194 6.933 -56.865 1.00 81.31 641 LEU A CA 1
ATOM 4987 C C . LEU A 1 641 ? 37.252 6.819 -57.967 1.00 81.31 641 LEU A C 1
ATOM 4989 O O . LEU A 1 641 ? 37.962 7.786 -58.254 1.00 81.31 641 LEU A O 1
ATOM 4993 N N . ASN A 1 642 ? 37.362 5.640 -58.566 1.00 80.88 642 ASN A N 1
ATOM 4994 C CA . ASN A 1 642 ? 38.264 5.379 -59.680 1.00 80.88 642 ASN A CA 1
ATOM 4995 C C . ASN A 1 642 ? 37.734 6.015 -60.979 1.00 80.88 642 ASN A C 1
ATOM 4997 O O . ASN A 1 642 ? 36.536 6.258 -61.133 1.00 80.88 642 ASN A O 1
ATOM 5001 N N . GLU A 1 643 ? 38.618 6.220 -61.960 1.00 79.56 643 GLU A N 1
ATOM 5002 C CA . GLU A 1 643 ? 38.257 6.779 -63.277 1.00 79.56 643 GLU A CA 1
ATOM 5003 C C . GLU A 1 643 ? 37.271 5.897 -64.074 1.00 79.56 643 GLU A C 1
ATOM 5005 O O . GLU A 1 643 ? 36.575 6.394 -64.958 1.00 79.56 643 GLU A O 1
ATOM 5010 N N . ASP A 1 644 ? 37.174 4.604 -63.746 1.00 81.94 644 ASP A N 1
ATOM 5011 C CA . ASP A 1 644 ? 36.209 3.655 -64.320 1.00 81.94 644 ASP A CA 1
ATOM 5012 C C . ASP A 1 644 ? 34.827 3.673 -63.628 1.00 81.94 644 ASP A C 1
ATOM 5014 O O . ASP A 1 644 ? 33.933 2.913 -64.006 1.00 81.94 644 ASP A O 1
ATOM 5018 N N . GLY A 1 645 ? 34.638 4.542 -62.629 1.00 74.50 645 GLY A N 1
ATOM 5019 C CA . GLY A 1 645 ? 33.404 4.662 -61.853 1.00 74.50 645 GLY A CA 1
ATOM 5020 C C . GLY A 1 645 ? 33.237 3.617 -60.745 1.00 74.50 645 GLY A C 1
ATOM 5021 O O . GLY A 1 645 ? 32.147 3.518 -60.181 1.00 74.50 645 GLY A O 1
ATOM 5022 N N . THR A 1 646 ? 34.274 2.834 -60.428 1.00 75.69 646 THR A N 1
ATOM 5023 C CA . THR A 1 646 ? 34.261 1.891 -59.299 1.00 75.69 646 THR A CA 1
ATOM 5024 C C . THR A 1 646 ? 34.798 2.526 -58.012 1.00 75.69 646 THR A C 1
ATOM 5026 O O . THR A 1 646 ? 35.713 3.347 -58.041 1.00 75.69 646 THR A O 1
ATOM 5029 N N . ASP A 1 647 ? 34.253 2.126 -56.862 1.00 76.81 647 ASP A N 1
ATOM 5030 C CA . ASP A 1 647 ? 34.790 2.515 -55.554 1.00 76.81 647 ASP A CA 1
ATOM 5031 C C . ASP A 1 647 ? 35.995 1.625 -55.192 1.00 76.81 647 ASP A C 1
ATOM 5033 O O . ASP A 1 647 ? 35.853 0.404 -55.066 1.00 76.81 647 ASP A O 1
ATOM 5037 N N . SER A 1 648 ? 37.169 2.220 -54.961 1.00 76.94 648 SER A N 1
ATOM 5038 C CA . SER A 1 648 ? 38.295 1.569 -54.272 1.00 76.94 648 SER A CA 1
ATOM 5039 C C . SER A 1 648 ? 38.465 2.109 -52.851 1.00 76.94 648 SER A C 1
ATOM 5041 O O . SER A 1 648 ? 37.929 3.162 -52.505 1.00 76.94 648 SER A O 1
ATOM 5043 N N . THR A 1 649 ? 39.216 1.396 -52.008 1.00 79.38 649 THR A N 1
ATOM 5044 C CA . THR A 1 649 ? 39.669 1.924 -50.715 1.00 79.38 649 THR A CA 1
ATOM 5045 C C . THR A 1 649 ? 41.187 2.069 -50.682 1.00 79.38 649 THR A C 1
ATOM 5047 O O . THR A 1 649 ? 41.923 1.248 -51.231 1.00 79.38 649 THR A O 1
ATOM 5050 N N . GLN A 1 650 ? 41.660 3.143 -50.050 1.00 80.12 650 GLN A N 1
ATOM 5051 C CA . GLN A 1 650 ? 43.078 3.409 -49.810 1.00 80.12 650 GLN A CA 1
ATOM 5052 C C . GLN A 1 650 ? 43.322 3.589 -48.306 1.00 80.12 650 GLN A C 1
ATOM 5054 O O . GLN A 1 650 ? 42.505 4.236 -47.644 1.00 80.12 650 GLN A O 1
ATOM 5059 N N . PRO A 1 651 ? 44.420 3.052 -47.744 1.00 82.19 651 PRO A N 1
ATOM 5060 C CA . PRO A 1 651 ? 44.734 3.219 -46.328 1.00 82.19 651 PRO A CA 1
ATOM 5061 C C . PRO A 1 651 ? 44.987 4.694 -45.988 1.00 82.19 651 PRO A C 1
ATOM 5063 O O . PRO A 1 651 ? 45.604 5.431 -46.761 1.00 82.19 651 PRO A O 1
ATOM 5066 N N . LEU A 1 652 ? 44.522 5.128 -44.816 1.00 80.69 652 LEU A N 1
ATOM 5067 C CA . LEU A 1 652 ? 44.696 6.495 -44.326 1.00 80.69 652 LEU A CA 1
ATOM 5068 C C . LEU A 1 652 ? 46.096 6.683 -43.717 1.00 80.69 652 LEU A C 1
ATOM 5070 O O . LEU A 1 652 ? 46.255 6.760 -42.502 1.00 80.69 652 LEU A O 1
ATOM 5074 N N . ASP A 1 653 ? 47.114 6.749 -44.575 1.00 80.62 653 ASP A N 1
ATOM 5075 C CA . ASP A 1 653 ? 48.506 6.980 -44.172 1.00 80.62 653 ASP A CA 1
ATOM 5076 C C . ASP A 1 653 ? 48.728 8.454 -43.777 1.00 80.62 653 ASP A C 1
ATOM 5078 O O . ASP A 1 653 ? 48.632 9.368 -44.609 1.00 80.62 653 ASP A O 1
ATOM 5082 N N . ARG A 1 654 ? 48.929 8.702 -42.476 1.00 82.62 654 ARG A N 1
ATOM 5083 C CA . ARG A 1 654 ? 49.021 10.030 -41.845 1.00 82.62 654 ARG A CA 1
ATOM 5084 C C . ARG A 1 654 ? 49.973 10.004 -40.643 1.00 82.62 654 ARG A C 1
ATOM 5086 O O . ARG A 1 654 ? 50.257 8.954 -40.078 1.00 82.62 654 ARG A O 1
ATOM 5093 N N . ASP A 1 655 ? 50.449 11.187 -40.254 1.00 85.31 655 ASP A N 1
ATOM 5094 C CA . ASP A 1 655 ? 51.342 11.388 -39.104 1.00 85.31 655 ASP A CA 1
ATOM 5095 C C . ASP A 1 655 ? 50.719 10.898 -37.772 1.00 85.31 655 ASP A C 1
ATOM 5097 O O . ASP A 1 655 ? 49.510 11.040 -37.602 1.00 85.31 655 ASP A O 1
ATOM 5101 N N . PRO A 1 656 ? 51.492 10.386 -36.792 1.00 78.12 656 PRO A N 1
ATOM 5102 C CA . PRO A 1 656 ? 50.957 9.916 -35.506 1.00 78.12 656 PRO A CA 1
ATOM 5103 C C . PRO A 1 656 ? 50.184 10.944 -34.657 1.00 78.12 656 PRO A C 1
ATOM 5105 O O . PRO A 1 656 ? 49.457 10.539 -33.752 1.00 78.12 656 PRO A O 1
ATOM 5108 N N . MET A 1 657 ? 50.321 12.253 -34.903 1.00 86.44 657 MET A N 1
ATOM 5109 C CA . MET A 1 657 ? 49.496 13.295 -34.265 1.00 86.44 657 MET A CA 1
ATOM 5110 C C . MET A 1 657 ? 48.165 13.551 -34.995 1.00 86.44 657 MET A C 1
ATOM 5112 O O . MET A 1 657 ? 47.353 14.357 -34.535 1.00 86.44 657 MET A O 1
ATOM 5116 N N . PHE A 1 658 ? 47.922 12.902 -36.135 1.00 85.00 658 PHE A N 1
ATOM 5117 C CA . PHE A 1 658 ? 46.681 13.028 -36.889 1.00 85.00 658 PHE A CA 1
ATOM 5118 C C . PHE A 1 658 ? 45.529 12.317 -36.171 1.00 85.00 658 PHE A C 1
ATOM 5120 O O . PHE A 1 658 ? 45.503 11.094 -36.042 1.00 85.00 658 PHE A O 1
ATOM 5127 N N . VAL A 1 659 ? 44.530 13.092 -35.750 1.00 84.31 659 VAL A N 1
ATOM 5128 C CA . VAL A 1 659 ? 43.272 12.551 -35.226 1.00 84.31 659 VAL A CA 1
ATOM 5129 C C . VAL A 1 659 ? 42.424 12.076 -36.404 1.00 84.31 659 VAL A C 1
ATOM 5131 O O . VAL A 1 659 ? 41.901 12.889 -37.170 1.00 84.31 659 VAL A O 1
ATOM 5134 N N . ALA A 1 660 ? 42.301 10.759 -36.559 1.00 83.69 660 ALA A N 1
ATOM 5135 C CA . ALA A 1 660 ? 41.474 10.165 -37.600 1.00 83.69 660 ALA A CA 1
ATOM 5136 C C . ALA A 1 660 ? 39.984 10.518 -37.410 1.00 83.69 660 ALA A C 1
ATOM 5138 O O . ALA A 1 660 ? 39.507 10.597 -36.275 1.00 83.69 660 ALA A O 1
ATOM 5139 N N . PRO A 1 661 ? 39.215 10.705 -38.500 1.00 84.50 661 PRO A N 1
ATOM 5140 C CA . PRO A 1 661 ? 37.764 10.786 -38.410 1.00 84.50 661 PRO A CA 1
ATOM 5141 C C . PRO A 1 661 ? 37.194 9.516 -37.773 1.00 84.50 661 PRO A C 1
ATOM 5143 O O . PRO A 1 661 ? 37.595 8.406 -38.117 1.00 84.50 661 PRO A O 1
ATOM 5146 N N . VAL A 1 662 ? 36.228 9.673 -36.872 1.00 84.69 662 VAL A N 1
ATOM 5147 C CA . VAL A 1 662 ? 35.513 8.542 -36.272 1.00 84.69 662 VAL A CA 1
ATOM 5148 C C . VAL A 1 662 ? 34.356 8.148 -37.186 1.00 84.69 662 VAL A C 1
ATOM 5150 O O . VAL A 1 662 ? 33.535 8.992 -37.549 1.00 84.69 662 VAL A O 1
ATOM 5153 N N . VAL A 1 663 ? 34.269 6.865 -37.535 1.00 84.25 663 VAL A N 1
ATOM 5154 C CA . VAL A 1 663 ? 33.182 6.289 -38.336 1.00 84.25 663 VAL A CA 1
ATOM 5155 C C . VAL A 1 663 ? 32.396 5.252 -37.536 1.00 84.25 663 VAL A C 1
ATOM 5157 O O . VAL A 1 663 ? 32.966 4.432 -36.812 1.00 84.25 663 VAL A O 1
ATOM 5160 N N . ASP A 1 664 ? 31.073 5.279 -37.691 1.00 83.56 664 ASP A N 1
ATOM 5161 C CA . ASP A 1 664 ? 30.169 4.273 -37.134 1.00 83.56 664 ASP A CA 1
ATOM 5162 C C . ASP A 1 664 ? 30.245 2.969 -37.944 1.00 83.56 664 ASP A C 1
ATOM 5164 O O . ASP A 1 664 ? 29.931 2.933 -39.139 1.00 83.56 664 ASP A O 1
ATOM 5168 N N . ARG A 1 665 ? 30.618 1.871 -37.280 1.00 84.19 665 ARG A N 1
ATOM 5169 C CA . ARG A 1 665 ? 30.509 0.508 -37.816 1.00 84.19 665 ARG A CA 1
ATOM 5170 C C . ARG A 1 665 ? 29.234 -0.133 -37.292 1.00 84.19 665 ARG A C 1
ATOM 5172 O O . ARG A 1 665 ? 29.045 -0.252 -36.084 1.00 84.19 665 ARG A O 1
ATOM 5179 N N . PHE A 1 666 ? 28.349 -0.521 -38.208 1.00 84.94 666 PHE A N 1
ATOM 5180 C CA . PHE A 1 666 ? 27.024 -1.038 -37.875 1.00 84.94 666 PHE A CA 1
ATOM 5181 C C . PHE A 1 666 ? 27.000 -2.566 -37.799 1.00 84.94 666 PHE A C 1
ATOM 5183 O O . PHE A 1 666 ? 27.494 -3.265 -38.691 1.00 84.94 666 PHE A O 1
ATOM 5190 N N . HIS A 1 667 ? 26.350 -3.079 -36.758 1.00 84.00 667 HIS A N 1
ATOM 5191 C CA . HIS A 1 667 ? 26.215 -4.503 -36.479 1.00 84.00 667 HIS A CA 1
ATOM 5192 C C . HIS A 1 667 ? 24.745 -4.873 -36.284 1.00 84.00 667 HIS A C 1
ATOM 5194 O O . HIS A 1 667 ? 24.012 -4.187 -35.575 1.00 84.00 667 HIS A O 1
ATOM 5200 N N . LEU A 1 668 ? 24.329 -5.994 -36.874 1.00 86.12 668 LEU A N 1
ATOM 5201 C CA . LEU A 1 668 ? 23.065 -6.654 -36.553 1.00 86.12 668 LEU A CA 1
ATOM 5202 C C . LEU A 1 668 ? 23.321 -7.777 -35.535 1.00 86.12 668 LEU A C 1
ATOM 5204 O O . LEU A 1 668 ? 24.243 -8.577 -35.713 1.00 86.12 668 LEU A O 1
ATOM 5208 N N . GLN A 1 669 ? 22.506 -7.835 -34.483 1.00 87.19 669 GLN A N 1
ATOM 5209 C CA . GLN A 1 669 ? 22.535 -8.865 -33.440 1.00 87.19 669 GLN A CA 1
ATOM 5210 C C . GLN A 1 669 ? 21.114 -9.366 -33.152 1.00 87.19 669 GLN A C 1
ATOM 5212 O O . GLN A 1 669 ? 20.158 -8.590 -33.220 1.00 87.19 669 GLN A O 1
ATOM 5217 N N . LEU A 1 670 ? 20.965 -10.649 -32.809 1.00 89.31 670 LEU A N 1
ATOM 5218 C CA . LEU A 1 670 ? 19.687 -11.203 -32.354 1.00 89.31 670 LEU A CA 1
ATOM 5219 C C . LEU A 1 670 ? 19.688 -11.384 -30.833 1.00 89.31 670 LEU A C 1
ATOM 5221 O O . LEU A 1 670 ? 20.657 -11.900 -30.284 1.00 89.31 670 LEU A O 1
ATOM 5225 N N . PHE A 1 671 ? 18.600 -11.004 -30.162 1.00 89.12 671 PHE A N 1
ATOM 5226 C CA . PHE A 1 671 ? 18.430 -11.105 -28.707 1.00 89.12 671 PHE A CA 1
ATOM 5227 C C . PHE A 1 671 ? 17.225 -11.973 -28.330 1.00 89.12 671 PHE A C 1
ATOM 5229 O O . PHE A 1 671 ? 16.139 -11.842 -28.907 1.00 89.12 671 PHE A O 1
ATOM 5236 N N . SER A 1 672 ? 17.399 -12.825 -27.318 1.00 88.94 672 SER A N 1
ATOM 5237 C CA . SER A 1 672 ? 16.307 -13.595 -26.710 1.00 88.94 672 SER A CA 1
ATOM 5238 C C . SER A 1 672 ? 15.535 -12.732 -25.703 1.00 88.94 672 SER A C 1
ATOM 5240 O O . SER A 1 672 ? 16.166 -12.193 -24.800 1.00 88.94 672 SER A O 1
ATOM 5242 N N . PRO A 1 673 ? 14.194 -12.618 -25.769 1.00 83.12 673 PRO A N 1
ATOM 5243 C CA . PRO A 1 673 ? 13.409 -11.870 -24.783 1.00 83.12 673 PRO A CA 1
ATOM 5244 C C . PRO A 1 673 ? 13.314 -12.565 -23.414 1.00 83.12 673 PRO A C 1
ATOM 5246 O O . PRO A 1 673 ? 12.851 -11.952 -22.459 1.00 83.12 673 PRO A O 1
ATOM 5249 N N . ALA A 1 674 ? 13.720 -13.836 -23.304 1.00 83.56 674 ALA A N 1
ATOM 5250 C CA . ALA A 1 674 ? 13.684 -14.570 -22.039 1.00 83.56 674 ALA A CA 1
ATOM 5251 C C . ALA A 1 674 ? 14.881 -14.214 -21.138 1.00 83.56 674 ALA A C 1
ATOM 5253 O O . ALA A 1 674 ? 14.695 -13.815 -19.991 1.00 83.56 674 ALA A O 1
ATOM 5254 N N . SER A 1 675 ? 16.110 -14.313 -21.661 1.00 86.56 675 SER A N 1
ATOM 5255 C CA . SER A 1 675 ? 17.328 -13.971 -20.907 1.00 86.56 675 SER A CA 1
ATOM 5256 C C . SER A 1 675 ? 17.802 -12.532 -21.124 1.00 86.56 675 SER A C 1
ATOM 5258 O O . SER A 1 675 ? 18.432 -11.956 -20.235 1.00 86.56 675 SER A O 1
ATOM 5260 N N . TRP A 1 676 ? 17.437 -11.922 -22.257 1.00 88.44 676 TRP A N 1
ATOM 5261 C CA . TRP A 1 676 ? 17.984 -10.660 -22.773 1.00 88.44 676 TRP A CA 1
ATOM 5262 C C . TRP A 1 676 ? 19.463 -10.707 -23.161 1.00 88.44 676 TRP A C 1
ATOM 5264 O O . TRP A 1 676 ? 20.163 -9.695 -23.175 1.00 88.44 676 TRP A O 1
ATOM 5274 N N . GLU A 1 677 ? 19.910 -11.891 -23.564 1.00 90.00 677 GLU A N 1
ATOM 5275 C CA . GLU A 1 677 ? 21.250 -12.144 -24.083 1.00 90.00 677 GLU A CA 1
ATOM 5276 C C . GLU A 1 677 ? 21.250 -12.269 -25.611 1.00 90.00 677 GLU A C 1
ATOM 5278 O O . GLU A 1 677 ? 20.228 -12.568 -26.243 1.00 90.00 677 GLU A O 1
ATOM 5283 N N . VAL A 1 678 ? 22.431 -12.066 -26.202 1.00 88.00 678 VAL A N 1
ATOM 5284 C CA . VAL A 1 678 ? 22.672 -12.272 -27.634 1.00 88.00 678 VAL A CA 1
ATOM 5285 C C . VAL A 1 678 ? 22.575 -13.762 -27.955 1.00 88.00 678 VAL A C 1
ATOM 5287 O O . VAL A 1 678 ? 23.255 -14.581 -27.338 1.00 88.00 678 VAL A O 1
ATOM 5290 N N . VAL A 1 679 ? 21.780 -14.116 -28.963 1.00 87.62 679 VAL A N 1
ATOM 5291 C CA . VAL A 1 679 ? 21.660 -15.492 -29.456 1.00 87.62 679 VAL A CA 1
ATOM 5292 C C . VAL A 1 679 ? 23.034 -15.956 -29.977 1.00 87.62 679 VAL A C 1
ATOM 5294 O O . VAL A 1 679 ? 23.602 -15.288 -30.853 1.00 87.62 679 VAL A O 1
ATOM 5297 N N . PRO A 1 680 ? 23.595 -17.076 -29.477 1.00 82.19 680 PRO A N 1
ATOM 5298 C CA . PRO A 1 680 ? 24.903 -17.566 -29.906 1.00 82.19 680 PRO A CA 1
ATOM 5299 C C . PRO A 1 680 ? 25.011 -17.734 -31.426 1.00 82.19 680 PRO A C 1
ATOM 5301 O O . PRO A 1 680 ? 24.033 -18.040 -32.103 1.00 82.19 680 PRO A O 1
ATOM 5304 N N . ASN A 1 681 ? 26.215 -17.534 -31.965 1.00 76.06 681 ASN A N 1
ATOM 5305 C CA . ASN A 1 681 ? 26.522 -17.610 -33.402 1.00 76.06 681 ASN A CA 1
ATOM 5306 C C . ASN A 1 681 ? 25.776 -16.596 -34.303 1.00 76.06 681 ASN A C 1
ATOM 5308 O O . ASN A 1 681 ? 25.840 -16.712 -35.523 1.00 76.06 681 ASN A O 1
ATOM 5312 N N . THR A 1 682 ? 25.132 -15.566 -33.733 1.00 70.19 682 THR A N 1
ATOM 5313 C CA . THR A 1 682 ? 24.510 -14.457 -34.496 1.00 70.19 682 THR A CA 1
ATOM 5314 C C . THR A 1 682 ? 25.328 -13.159 -34.492 1.00 70.19 682 THR A C 1
ATOM 5316 O O . THR A 1 682 ? 24.878 -12.137 -35.008 1.00 70.19 682 THR A O 1
ATOM 5319 N N . LYS A 1 683 ? 26.541 -13.167 -33.915 1.00 59.16 683 LYS A N 1
ATOM 5320 C CA . LYS A 1 683 ? 27.396 -11.974 -33.842 1.00 59.16 683 LYS A CA 1
ATOM 5321 C C . LYS A 1 683 ? 27.884 -11.535 -35.231 1.00 59.16 683 LYS A C 1
ATOM 5323 O O . LYS A 1 683 ? 28.679 -12.220 -35.864 1.00 59.16 683 LYS A O 1
ATOM 5328 N N . SER A 1 684 ? 27.445 -10.333 -35.608 1.00 59.19 684 SER A N 1
ATOM 5329 C CA . SER A 1 684 ? 27.960 -9.467 -36.676 1.00 59.19 684 SER A CA 1
ATOM 5330 C C . SER A 1 684 ? 27.988 -10.040 -38.097 1.00 59.19 684 SER A C 1
ATOM 5332 O O . SER A 1 684 ? 29.017 -10.510 -38.576 1.00 59.19 684 SER A O 1
ATOM 5334 N N . LEU A 1 685 ? 26.910 -9.782 -38.839 1.00 56.94 685 LEU A N 1
ATOM 5335 C CA . LEU A 1 685 ? 27.071 -9.318 -40.219 1.00 56.94 685 LEU A CA 1
ATOM 5336 C C . LEU A 1 685 ? 27.414 -7.815 -40.169 1.00 56.94 685 LEU A C 1
ATOM 5338 O O . LEU A 1 685 ? 26.590 -7.047 -39.661 1.00 56.94 685 LEU A O 1
ATOM 5342 N N . PRO A 1 686 ? 28.603 -7.372 -40.624 1.00 61.47 686 PRO A N 1
ATOM 5343 C CA . PRO A 1 686 ? 28.915 -5.950 -40.723 1.00 61.47 686 PRO A CA 1
ATOM 5344 C C . PRO A 1 686 ? 28.078 -5.322 -41.844 1.00 61.47 686 PRO A C 1
ATOM 5346 O O . PRO A 1 686 ? 28.156 -5.737 -43.003 1.00 61.47 686 PRO A O 1
ATOM 5349 N N . LEU A 1 687 ? 27.270 -4.319 -41.508 1.00 61.00 687 LEU A N 1
ATOM 5350 C CA . LEU A 1 687 ? 26.456 -3.606 -42.490 1.00 61.00 687 LEU A CA 1
ATOM 5351 C C . LEU A 1 687 ? 27.298 -2.498 -43.138 1.00 61.00 687 LEU A C 1
ATOM 5353 O O . LEU A 1 687 ? 27.786 -1.598 -42.454 1.00 61.00 687 LEU A O 1
ATOM 5357 N N . ARG A 1 688 ? 27.458 -2.539 -44.468 1.00 56.12 688 ARG A N 1
ATOM 5358 C CA . ARG A 1 688 ? 28.016 -1.404 -45.229 1.00 56.12 688 ARG A CA 1
ATOM 5359 C C . ARG A 1 688 ? 27.057 -0.211 -45.121 1.00 56.12 688 ARG A C 1
ATOM 5361 O O . ARG A 1 688 ? 25.846 -0.414 -45.193 1.00 56.12 688 ARG A O 1
ATOM 5368 N N . MET A 1 689 ? 27.585 1.014 -45.000 1.00 47.44 689 MET A N 1
ATOM 5369 C CA . MET A 1 689 ? 26.806 2.236 -44.695 1.00 47.44 689 MET A CA 1
ATOM 5370 C C . MET A 1 689 ? 25.522 2.398 -45.536 1.00 47.44 689 MET A C 1
ATOM 5372 O O . MET A 1 689 ? 24.476 2.764 -45.004 1.00 47.44 689 MET A O 1
ATOM 5376 N N . ASN A 1 690 ? 25.568 2.039 -46.824 1.00 42.47 690 ASN A N 1
ATOM 5377 C CA . ASN A 1 690 ? 24.454 2.183 -47.772 1.00 42.47 690 ASN A CA 1
ATOM 5378 C C . ASN A 1 690 ? 23.187 1.364 -47.414 1.00 42.47 690 ASN A C 1
ATOM 5380 O O . ASN A 1 690 ? 22.100 1.675 -47.903 1.00 42.47 690 ASN A O 1
ATOM 5384 N N . LEU A 1 691 ? 23.295 0.330 -46.569 1.00 41.88 691 LEU A N 1
ATOM 5385 C CA . LEU A 1 691 ? 22.169 -0.536 -46.178 1.00 41.88 691 LEU A CA 1
ATOM 5386 C C . LEU A 1 691 ? 21.336 0.007 -45.007 1.00 41.88 691 LEU A C 1
ATOM 5388 O O . LEU A 1 691 ? 20.183 -0.383 -44.850 1.00 41.88 691 LEU A O 1
ATOM 5392 N N . VAL A 1 692 ? 21.879 0.905 -44.180 1.00 42.81 692 VAL A N 1
ATOM 5393 C CA . VAL A 1 692 ? 21.171 1.374 -42.971 1.00 42.81 692 VAL A CA 1
ATOM 5394 C C . VAL A 1 692 ? 20.100 2.417 -43.315 1.00 42.81 692 VAL A C 1
ATOM 5396 O O . VAL A 1 692 ? 19.038 2.435 -42.700 1.00 42.81 692 VAL A O 1
ATOM 5399 N N . HIS A 1 693 ? 20.326 3.228 -44.353 1.00 38.56 693 HIS A N 1
ATOM 5400 C CA . HIS A 1 693 ? 19.349 4.208 -44.848 1.00 38.56 693 HIS A CA 1
ATOM 5401 C C . HIS A 1 693 ? 18.158 3.598 -45.608 1.00 38.56 693 HIS A C 1
ATOM 5403 O O . HIS A 1 693 ? 17.170 4.296 -45.819 1.00 38.56 693 HIS A O 1
ATOM 5409 N N . THR A 1 694 ? 18.246 2.336 -46.041 1.00 34.16 694 THR A N 1
ATOM 5410 C CA . THR A 1 694 ? 17.252 1.690 -46.923 1.00 34.16 694 THR A CA 1
ATOM 5411 C C . THR A 1 694 ? 16.358 0.663 -46.218 1.00 34.16 694 THR A C 1
ATOM 5413 O O . THR A 1 694 ? 15.361 0.232 -46.792 1.00 34.16 694 THR A O 1
ATOM 5416 N N . CYS A 1 695 ? 16.645 0.319 -44.959 1.00 31.48 695 CYS A N 1
ATOM 5417 C CA . CYS A 1 695 ? 15.769 -0.481 -44.092 1.00 31.48 695 CYS A CA 1
ATOM 5418 C C . CYS A 1 695 ? 14.713 0.393 -43.379 1.00 31.48 695 CYS A C 1
ATOM 5420 O O . CYS A 1 695 ? 14.655 0.427 -42.147 1.00 31.48 695 CYS A O 1
ATOM 5422 N N . SER A 1 696 ? 13.910 1.128 -44.157 1.00 28.14 696 SER A N 1
ATOM 5423 C CA . SER A 1 696 ? 12.876 2.068 -43.687 1.00 28.14 696 SER A CA 1
ATOM 5424 C C . SER A 1 696 ? 11.458 1.570 -43.942 1.00 28.14 696 SER A C 1
ATOM 5426 O O . SER A 1 696 ? 11.179 1.280 -45.127 1.00 28.14 696 SER A O 1
#

Secondary structure (DSSP, 8-state):
--SPPPP-------SSS----PPP-----STTS----EEEEEEEETTEEEEEEEEEES-GGG-EEEEE-SS---EEEEEEE-TTEEEEEEEE------THHHHHHHTT----------------PPP-----S--S-EEEEEEEESS-EEEEE-SSS-EE-SSSSS--SS-EEEEEEETTTTEEEEEESSEEEEEETTEEEEEEE--STTSEEEEEEETTEEEEEETTS-EEEEEEEEE---SS-TT---EEEEEEE-----S-SPEEEEEEEEE-SS----------TT-------PPP------------------------S-S------SS----------------------PPPPPEEEEEEEETTS-EEEEEETT--EEEEETTGGG--SEE----SSSPPPPSS--------------PPPPEEEEEEEEEE-TTTS-EEEEEEEEETTEEEEEEEEE---TTSTTS-SEEEEEEP-----S-TTHHHHHHHHGGGT-SPP----TT------EEEEEEETTEEEEEE-BSS-EEEEE-TTS-EEEEE--TTS-EEEEEEEEETTEEEEEEEEETTSEEEEEE--TTSB-SSSS-EEEEE-SSEEEEEEEETTTTEEEEEEEEEEE--EEEEE-TTS-EEEEE----TT--PPEEEEEEEEEE-TTT-PBPTT---EEEPGGGTTT--

InterPro domains:
  IPR015943 WD40/YVTN repeat-like-containing domain superfamily [G3DSA:2.130.10.10] (75-593)
  IPR050358 RSE1/DDB1/CPSF1 [PTHR10644] (49-651)
  IPR058543 RSE1/DDB1/CPSF1, second beta-propeller [PF23726] (74-591)